Protein AF-A0A7W0XTM5-F1 (afdb_monomer_lite)

Foldseek 3Di:
DDDDDDDPDPDDDDDDDDDDDDDDDDDDDPDPDPPDPDADDPAFPDDDPQKTKDFDDCVLVFGFIKIWHDPDPFKIWIWIAGLVGFIKTKMFGPPAADDQPDKKWKWKDFDPGDTDIWIWGDSDGRMIITGDPPRVVVLVSLLPGQKMWMGIPNDIDMDGSVPVNVSVVVRVVRSVVSVVVVVVVVVVVVVVVVVVPDDPPPDPDQDDLVPDDAFAFVVVSVVVCVVSQKAWDQDDDDPPADPLQVCCCVVVVRSQWDHFPPPQQGWTWGWIAHPVGWIKIWIFTDNPRTTTHDMDTPPCPDPPLLLLAWEDAQFKTAGNVVRQMDGAFAFQALVNVCVSLVQWDWDWDDDPVARIKIWTQHNSAIKMFGDDNVRGGTFKIKGLTQRYAYPVRAGFFDQPCVQANQKFQWDDPPFIWTDGPVGHQKIFTKDDDPPQDWDDDPVVSIIGRDRPITGRIMMGGDDD

pLDDT: mean 85.22, std 18.87, range [26.91, 98.19]

Sequence (464 aa):
MTFLREWASLFGRACEYGFKSRGLIATALCLGTVASSVTPSSAAEFTYRGWEGFQIPIDEGVQGCRMSKSIQEDAHFIVQTDSDGSFLLGVYRKSWQLDPKMEIRGAISFDNDPPVPLNGFVPKAGIILLRSEANGLLRAAFKGSRILKMTFEGTSVQFDLTGSSRAVELLDQCTQLASRIAQQEQESEAAEAMVGASPAPSAVPAPELGELRQDMLYRDARRYLLEAGWQALYVLPDANDSPSDQEIRNEFGFPELASCSGTGMGFCAFGYKDAYGRELRLTTRGGTDFILHAWEVLEKTTSAQEENRIVFSGDQIVIGHNGEKVRLSERLPASELRIRFSGYNVQVTRGEDCLVCAFVGGPYGSFEIDYDESATTVTGISSEDANATDLHGNSFGKPLGQAVGRNAICDFGDRTTCDSPTIQGLAYIVAEEDGCALSYEEAARLTEIPDCARIGGFRLWAVE

Secondary structure (DSSP, 8-state):
--------------------------------------PPPPPPSEEETTEEEEEPPGGGS--EEEEEEEEETTEEEEEEEETT--EEEEEEETT----TT--EEEEEEETTSPPEEEEEE-SSTTEEEEE-TTHHHHHHHHHH-SEEEEEETTEEEEEE-TTHHHHHHHHHHHHHHHHHHHHHHHHHHHHHHHHTTS----------STT--TTSBHHHHHHHHHHTT-EE---PPPTT--HHHHHHHHHH--TTEEEE--SSS--EEEEEE-TT--EEEEEEESTTT-EEEEEEEE-----TTGGGSEEEETTEEEETTTTEEEETT-B--HHHHHHHTTTSEEEEE--SS-SSEEEEEETTEEEEEEE-TTS-BEEEEEE--TTEEETT--BTTSBHHHHH-SEE-EEESSSEEEE-SSSTTEEEEEP--TT-PPEEETTTTEEE--TT-BEEEEEEE---

Radius of gyration: 30.84 Å; chains: 1; bounding box: 67×85×92 Å

Structure (mmCIF, N/CA/C/O backbone):
data_AF-A0A7W0XTM5-F1
#
_entry.id   AF-A0A7W0XTM5-F1
#
loop_
_atom_site.group_PDB
_atom_site.id
_atom_site.type_symbol
_atom_site.label_atom_id
_atom_site.label_alt_id
_atom_site.label_comp_id
_atom_site.label_asym_id
_atom_site.label_entity_id
_atom_site.label_seq_id
_atom_site.pdbx_PDB_ins_code
_atom_site.Cartn_x
_atom_site.Cartn_y
_atom_site.Cartn_z
_atom_site.occupancy
_atom_site.B_iso_or_equiv
_atom_site.auth_seq_id
_atom_site.auth_comp_id
_atom_site.auth_asym_id
_atom_site.auth_atom_id
_atom_site.pdbx_PDB_model_num
ATOM 1 N N . MET A 1 1 ? -2.299 2.186 59.368 1.00 41.59 1 MET A N 1
ATOM 2 C CA . MET A 1 1 ? -1.408 1.865 58.238 1.00 41.59 1 MET A CA 1
ATOM 3 C C . MET A 1 1 ? -1.424 3.070 57.336 1.00 41.59 1 MET A C 1
ATOM 5 O O . MET A 1 1 ? -2.475 3.458 56.847 1.00 41.59 1 MET A O 1
ATOM 9 N N . THR A 1 2 ? -0.291 3.749 57.325 1.00 36.06 2 THR A N 1
ATOM 10 C CA . THR A 1 2 ? -0.170 5.193 57.168 1.00 36.06 2 THR A CA 1
ATOM 11 C C . THR A 1 2 ? 0.823 5.403 56.047 1.00 36.06 2 THR A C 1
ATOM 13 O O . THR A 1 2 ? 2.004 5.280 56.308 1.00 36.06 2 THR A O 1
ATOM 16 N N . PHE A 1 3 ? 0.363 5.612 54.818 1.00 39.34 3 PHE A N 1
ATOM 17 C CA . PHE A 1 3 ? 1.164 6.111 53.696 1.00 39.34 3 PHE A CA 1
ATOM 18 C C . PHE A 1 3 ? 0.188 6.371 52.550 1.00 39.34 3 PHE A C 1
ATOM 20 O O . PHE A 1 3 ? -0.330 5.413 51.992 1.00 39.34 3 PHE A O 1
ATOM 27 N N . LEU A 1 4 ? -0.127 7.648 52.303 1.00 35.56 4 LEU A N 1
ATOM 28 C CA . LEU A 1 4 ? -0.634 8.250 51.053 1.00 35.56 4 LEU A CA 1
ATOM 29 C C . LEU A 1 4 ? -1.339 9.575 51.385 1.00 35.56 4 LEU A C 1
ATOM 31 O O . LEU A 1 4 ? -2.563 9.664 51.406 1.00 35.56 4 LEU A O 1
ATOM 35 N N . ARG A 1 5 ? -0.550 10.606 51.696 1.00 38.88 5 ARG A N 1
ATOM 36 C CA . ARG A 1 5 ? -0.946 12.023 51.651 1.00 38.88 5 ARG A CA 1
ATOM 37 C C . ARG A 1 5 ? 0.320 12.866 51.776 1.00 38.88 5 ARG A C 1
ATOM 39 O O . ARG A 1 5 ? 0.703 13.182 52.887 1.00 38.88 5 ARG A O 1
ATOM 46 N N . GLU A 1 6 ? 0.969 13.155 50.650 1.00 33.41 6 GLU A N 1
ATOM 47 C CA . GLU A 1 6 ? 1.913 14.275 50.470 1.00 33.41 6 GLU A CA 1
ATOM 48 C C . GLU A 1 6 ? 2.519 14.192 49.063 1.00 33.41 6 GLU A C 1
ATOM 50 O O . GLU A 1 6 ? 3.496 13.490 48.883 1.00 33.41 6 GLU A O 1
ATOM 55 N N . TRP A 1 7 ? 1.916 14.850 48.066 1.00 35.22 7 TRP A N 1
ATOM 56 C CA . TRP A 1 7 ? 2.563 15.263 46.799 1.00 35.22 7 TRP A CA 1
ATOM 57 C C . TRP A 1 7 ? 1.720 16.364 46.125 1.00 35.22 7 TRP A C 1
ATOM 59 O O . TRP A 1 7 ? 1.288 16.251 44.984 1.00 35.22 7 TRP A O 1
ATOM 69 N N . ALA A 1 8 ? 1.423 17.436 46.866 1.00 35.84 8 ALA A N 1
ATOM 70 C CA . ALA A 1 8 ? 0.749 18.618 46.321 1.00 35.84 8 ALA A CA 1
ATOM 71 C C . ALA A 1 8 ? 1.161 19.894 47.074 1.00 35.84 8 ALA A C 1
ATOM 73 O O . ALA A 1 8 ? 0.327 20.582 47.652 1.00 35.84 8 ALA A O 1
ATOM 74 N N . SER A 1 9 ? 2.460 20.202 47.101 1.00 35.31 9 SER A N 1
ATOM 75 C CA . SER A 1 9 ? 2.950 21.525 47.511 1.00 35.31 9 SER A CA 1
ATOM 76 C C . SER A 1 9 ? 4.417 21.707 47.130 1.00 35.31 9 SER A C 1
ATOM 78 O O . SER A 1 9 ? 5.293 21.534 47.967 1.00 35.31 9 SER A O 1
ATOM 80 N N . LEU A 1 10 ? 4.700 22.044 45.874 1.00 33.84 10 LEU A N 1
ATOM 81 C CA . LEU A 1 10 ? 5.991 22.611 45.466 1.00 33.84 10 LEU A CA 1
ATOM 82 C C . LEU A 1 10 ? 5.830 23.219 44.070 1.00 33.84 10 LEU A C 1
ATOM 84 O O . LEU A 1 10 ? 6.206 22.604 43.093 1.00 33.84 10 LEU A O 1
ATOM 88 N N . PHE A 1 11 ? 5.189 24.386 43.982 1.00 33.62 11 PHE A N 1
ATOM 89 C CA . PHE A 1 11 ? 5.474 25.428 42.983 1.00 33.62 11 PHE A CA 1
ATOM 90 C C . PHE A 1 11 ? 4.696 26.684 43.384 1.00 33.62 11 PHE A C 1
ATOM 92 O O . PHE A 1 11 ? 3.557 26.916 42.989 1.00 33.62 11 PHE A O 1
ATOM 99 N N . GLY A 1 12 ? 5.310 27.481 44.253 1.00 31.42 12 GLY A N 1
ATOM 100 C CA . GLY A 1 12 ? 4.773 28.761 44.678 1.00 31.42 12 GLY A CA 1
ATOM 101 C C . GLY A 1 12 ? 5.853 29.588 45.358 1.00 31.42 12 GLY A C 1
ATOM 102 O O . GLY A 1 12 ? 6.253 29.257 46.468 1.00 31.42 12 GLY A O 1
ATOM 103 N N . ARG A 1 13 ? 6.222 30.696 44.698 1.00 33.47 13 ARG A N 1
ATOM 104 C CA . ARG A 1 13 ? 7.057 31.831 45.146 1.00 33.47 13 ARG A CA 1
ATOM 105 C C . ARG A 1 13 ? 8.550 31.776 44.800 1.00 33.47 13 ARG A C 1
ATOM 107 O O . ARG A 1 13 ? 9.364 31.286 45.569 1.00 33.47 13 ARG A O 1
ATOM 114 N N . ALA A 1 14 ? 8.895 32.475 43.721 1.00 32.09 14 ALA A N 1
ATOM 115 C CA . ALA A 1 14 ? 10.014 33.414 43.697 1.00 32.09 14 ALA A CA 1
ATOM 116 C C . ALA A 1 14 ? 9.760 34.443 42.582 1.00 32.09 14 ALA A C 1
ATOM 118 O O . ALA A 1 14 ? 9.644 34.045 41.431 1.00 32.09 14 ALA A O 1
ATOM 119 N N . CYS A 1 15 ? 9.583 35.719 42.956 1.00 28.98 15 CYS A N 1
ATOM 120 C CA . CYS A 1 15 ? 9.947 36.947 42.221 1.00 28.98 15 CYS A CA 1
ATOM 121 C C . CYS A 1 15 ? 9.109 38.143 42.715 1.00 28.98 15 CYS A C 1
ATOM 123 O O . CYS A 1 15 ? 8.214 38.630 42.034 1.00 28.98 15 CYS A O 1
ATOM 125 N N . GLU A 1 16 ? 9.445 38.646 43.904 1.00 36.22 16 GLU A N 1
ATOM 126 C CA . GLU A 1 16 ? 9.305 40.067 44.232 1.00 36.22 16 GLU A CA 1
ATOM 127 C C . GLU A 1 16 ? 10.722 40.631 44.341 1.00 36.22 16 GLU A C 1
ATOM 129 O O . GLU A 1 16 ? 11.414 40.344 45.308 1.00 36.22 16 GLU A O 1
ATOM 134 N N . TYR A 1 17 ? 11.168 41.400 43.348 1.00 35.38 17 TYR A N 1
ATOM 135 C CA . TYR A 1 17 ? 12.145 42.474 43.541 1.00 35.38 17 TYR A CA 1
ATOM 136 C C . TYR A 1 17 ? 11.955 43.498 42.423 1.00 35.38 17 TYR A C 1
ATOM 138 O O . TYR A 1 17 ? 12.084 43.195 41.239 1.00 35.38 17 TYR A O 1
ATOM 146 N N . GLY A 1 18 ? 11.580 44.712 42.819 1.00 34.38 18 GLY A N 1
ATOM 147 C CA . GLY A 1 18 ? 11.366 45.830 41.915 1.00 34.38 18 GLY A CA 1
ATOM 148 C C . GLY A 1 18 ? 12.678 46.455 41.449 1.00 34.38 18 GLY A C 1
ATOM 149 O O . GLY A 1 18 ? 13.578 46.706 42.248 1.00 34.38 18 GLY A O 1
ATOM 150 N N . PHE A 1 19 ? 12.734 46.803 40.165 1.00 34.31 19 PHE A N 1
ATOM 151 C CA . PHE A 1 19 ? 13.655 47.811 39.655 1.00 34.31 19 PHE A CA 1
ATOM 152 C C . PHE A 1 19 ? 12.941 48.658 38.596 1.00 34.31 19 PHE A C 1
ATOM 154 O O . PHE A 1 19 ? 12.437 48.152 37.596 1.00 34.31 19 PHE A O 1
ATOM 161 N N . LYS A 1 20 ? 12.846 49.965 38.861 1.00 42.12 20 LYS A N 1
ATOM 162 C CA . LYS A 1 20 ? 12.369 50.984 37.921 1.00 42.12 20 LYS A CA 1
ATOM 163 C C . LYS A 1 20 ? 13.481 51.283 36.912 1.00 42.12 20 LYS A C 1
ATOM 165 O O . LYS A 1 20 ? 14.485 51.868 37.302 1.00 42.12 20 LYS A O 1
ATOM 170 N N . SER A 1 21 ? 13.246 51.047 35.627 1.00 36.00 21 SER A N 1
ATOM 171 C CA . SER A 1 21 ? 13.841 51.842 34.544 1.00 36.00 21 SER A CA 1
ATOM 172 C C . SER A 1 21 ? 13.064 51.642 33.240 1.00 36.00 21 SER A C 1
ATOM 174 O O . SER A 1 21 ? 12.341 50.672 33.048 1.00 36.00 21 SER A O 1
ATOM 176 N N . ARG A 1 22 ? 13.116 52.670 32.399 1.00 46.09 22 ARG A N 1
ATOM 177 C CA . ARG A 1 22 ? 12.215 52.951 31.282 1.00 46.09 22 ARG A CA 1
ATOM 178 C C . ARG A 1 22 ? 12.532 52.108 30.039 1.00 46.09 22 ARG A C 1
ATOM 180 O O . ARG A 1 22 ? 13.689 52.028 29.660 1.00 46.09 22 ARG A O 1
ATOM 187 N N . GLY A 1 23 ? 11.471 51.643 29.375 1.00 43.22 23 GLY A N 1
ATOM 188 C CA . GLY A 1 23 ? 11.295 51.650 27.916 1.00 43.22 23 GLY A CA 1
ATOM 189 C C . GLY A 1 23 ? 12.230 50.802 27.051 1.00 43.22 23 GLY A C 1
ATOM 190 O O . GLY A 1 23 ? 13.297 51.269 26.688 1.00 43.22 23 GLY A O 1
ATOM 191 N N . LEU A 1 24 ? 11.751 49.638 26.606 1.00 36.06 24 LEU A N 1
ATOM 192 C CA . LEU A 1 24 ? 11.603 49.254 25.190 1.00 36.06 24 LEU A CA 1
ATOM 193 C C . LEU A 1 24 ? 11.015 47.838 25.124 1.00 36.06 24 LEU A C 1
ATOM 195 O O . LEU A 1 24 ? 11.446 46.933 25.832 1.00 36.06 24 LEU A O 1
ATOM 199 N N . ILE A 1 25 ? 9.973 47.684 24.311 1.00 43.59 25 ILE A N 1
ATOM 200 C CA . ILE A 1 25 ? 9.233 46.441 24.097 1.00 43.59 25 ILE A CA 1
ATOM 201 C C . ILE A 1 25 ? 10.044 45.582 23.122 1.00 43.59 25 ILE A C 1
ATOM 203 O O . ILE A 1 25 ? 10.230 45.979 21.976 1.00 43.59 25 ILE A O 1
ATOM 207 N N . ALA A 1 26 ? 10.501 44.414 23.566 1.00 33.06 26 ALA A N 1
ATOM 208 C CA . ALA A 1 26 ? 10.989 43.344 22.700 1.00 33.06 26 ALA A CA 1
ATOM 209 C C . ALA A 1 26 ? 10.530 42.005 23.290 1.00 33.06 26 ALA A C 1
ATOM 211 O O . ALA A 1 26 ? 11.180 41.412 24.148 1.00 33.06 26 ALA A O 1
ATOM 212 N N . THR A 1 27 ? 9.341 41.572 22.876 1.00 34.91 27 THR A N 1
ATOM 213 C CA . THR A 1 27 ? 8.769 40.272 23.221 1.00 34.91 27 THR A CA 1
ATOM 214 C C . THR A 1 27 ? 9.259 39.255 22.191 1.00 34.91 27 THR A C 1
ATOM 216 O O . THR A 1 27 ? 8.715 39.177 21.095 1.00 34.91 27 THR A O 1
ATOM 219 N N . ALA A 1 28 ? 10.300 38.494 22.524 1.00 34.62 28 ALA A N 1
ATOM 220 C CA . ALA A 1 28 ? 10.697 37.314 21.761 1.00 34.62 28 ALA A CA 1
ATOM 221 C C . ALA A 1 28 ? 9.915 36.102 22.295 1.00 34.62 28 ALA A C 1
ATOM 223 O O . ALA A 1 28 ? 10.242 35.555 23.348 1.00 34.62 28 ALA A O 1
ATOM 224 N N . LEU A 1 29 ? 8.838 35.725 21.599 1.00 36.22 29 LEU A N 1
ATOM 225 C CA . LEU A 1 29 ? 8.159 34.444 21.798 1.00 36.22 29 LEU A CA 1
ATOM 226 C C . LEU A 1 29 ? 8.971 33.345 21.099 1.00 36.22 29 LEU A C 1
ATOM 228 O O . LEU A 1 29 ? 8.966 33.254 19.875 1.00 36.22 29 LEU A O 1
ATOM 232 N N . CYS A 1 30 ? 9.617 32.479 21.877 1.00 32.91 30 CYS A N 1
ATOM 233 C CA . CYS A 1 30 ? 10.018 31.156 21.407 1.00 32.91 30 CYS A CA 1
ATOM 234 C C . CYS A 1 30 ? 8.777 30.251 21.389 1.00 32.91 30 CYS A C 1
ATOM 236 O O . CYS A 1 30 ? 8.396 29.691 22.416 1.00 32.91 30 CYS A O 1
ATOM 238 N N . LEU A 1 31 ? 8.133 30.124 20.229 1.00 34.78 31 LEU A N 1
ATOM 239 C CA . LEU A 1 31 ? 7.135 29.091 19.950 1.00 34.78 31 LEU A CA 1
ATOM 240 C C . LEU A 1 31 ? 7.837 27.938 19.227 1.00 34.78 31 LEU A C 1
ATOM 242 O O . LEU A 1 31 ? 7.953 27.935 18.008 1.00 34.78 31 LEU A O 1
ATOM 246 N N . GLY A 1 32 ? 8.337 26.970 19.994 1.00 32.81 32 GLY A N 1
ATOM 247 C CA . GLY A 1 32 ? 8.734 25.674 19.451 1.00 32.81 32 GLY A CA 1
ATOM 248 C C . GLY A 1 32 ? 7.481 24.851 19.167 1.00 32.81 32 GLY A C 1
ATOM 249 O O . GLY A 1 32 ? 6.897 24.280 20.086 1.00 32.81 32 GLY A O 1
ATOM 250 N N . THR A 1 33 ? 7.033 24.817 17.914 1.00 32.03 33 THR A N 1
ATOM 251 C CA . THR A 1 33 ? 5.968 23.912 17.473 1.00 32.03 33 THR A CA 1
ATOM 252 C C . THR A 1 33 ? 6.560 22.531 17.239 1.00 32.03 33 THR A C 1
ATOM 254 O O . THR A 1 33 ? 7.171 22.273 16.206 1.00 32.03 33 THR A O 1
ATOM 257 N N . VAL A 1 34 ? 6.383 21.635 18.209 1.00 30.73 34 VAL A N 1
ATOM 258 C CA . VAL A 1 34 ? 6.645 20.205 18.023 1.00 30.73 34 VAL A CA 1
ATOM 259 C C . VAL A 1 34 ? 5.511 19.662 17.152 1.00 30.73 34 VAL A C 1
ATOM 261 O O . VAL A 1 34 ? 4.404 19.425 17.638 1.00 30.73 34 VAL A O 1
ATOM 264 N N . ALA A 1 35 ? 5.749 19.544 15.847 1.00 29.88 35 ALA A N 1
ATOM 265 C CA . ALA A 1 35 ? 4.824 18.880 14.940 1.00 29.88 35 ALA A CA 1
ATOM 266 C C . ALA A 1 35 ? 4.795 17.392 15.307 1.00 29.88 35 ALA A C 1
ATOM 268 O O . ALA A 1 35 ? 5.744 16.655 15.060 1.00 29.88 35 ALA A O 1
ATOM 269 N N . SER A 1 36 ? 3.723 16.964 15.972 1.00 26.91 36 SER A N 1
ATOM 270 C CA . SER A 1 36 ? 3.460 15.543 16.185 1.00 26.91 36 SER A CA 1
ATOM 271 C C . SER A 1 36 ? 3.050 14.956 14.839 1.00 26.91 36 SER A C 1
ATOM 273 O O . SER A 1 36 ? 1.990 15.305 14.319 1.00 26.91 36 SER A O 1
ATOM 275 N N . SER A 1 37 ? 3.898 14.115 14.254 1.00 27.89 37 SER A N 1
ATOM 276 C CA . SER A 1 37 ? 3.560 13.319 13.079 1.00 27.89 37 SER A CA 1
ATOM 277 C C . SER A 1 37 ? 2.388 12.403 13.434 1.00 27.89 37 SER A C 1
ATOM 279 O O . SER A 1 37 ? 2.490 11.512 14.275 1.00 27.89 37 SER A O 1
ATOM 281 N N . VAL A 1 38 ? 1.230 12.674 12.835 1.00 28.16 38 VAL A N 1
ATOM 282 C CA . VAL A 1 38 ? 0.061 11.802 12.937 1.00 28.16 38 VAL A CA 1
ATOM 283 C C . VAL A 1 38 ? 0.305 10.648 11.975 1.00 28.16 38 VAL A C 1
ATOM 285 O O . VAL A 1 38 ? 0.327 10.849 10.764 1.00 28.16 38 VAL A O 1
ATOM 288 N N . THR A 1 39 ? 0.536 9.450 12.508 1.00 32.75 39 THR A N 1
ATOM 289 C CA . THR A 1 39 ? 0.580 8.236 11.695 1.00 32.75 39 THR A CA 1
ATOM 290 C C . THR A 1 39 ? -0.798 7.993 11.067 1.00 32.75 39 THR A C 1
ATOM 292 O O . THR A 1 39 ? -1.818 8.192 11.739 1.00 32.75 39 THR A O 1
ATOM 295 N N . PRO A 1 40 ? -0.865 7.602 9.782 1.00 36.25 40 PRO A N 1
ATOM 296 C CA . PRO A 1 40 ? -2.128 7.321 9.120 1.00 36.25 40 PRO A CA 1
ATOM 297 C C . PRO A 1 40 ? -2.829 6.170 9.843 1.00 36.25 40 PRO A C 1
ATOM 299 O O . PRO A 1 40 ? -2.269 5.092 10.033 1.00 36.25 40 PRO A O 1
ATOM 302 N N . SER A 1 41 ? -4.060 6.426 10.285 1.00 48.66 41 SER A N 1
ATOM 303 C CA . SER A 1 41 ? -4.941 5.386 10.807 1.00 48.66 41 SER A CA 1
ATOM 304 C C . SER A 1 41 ? -5.175 4.373 9.687 1.00 48.66 41 SER A C 1
ATOM 306 O O . SER A 1 41 ? -5.699 4.751 8.641 1.00 48.66 41 SER A O 1
ATOM 308 N N . SER A 1 42 ? -4.790 3.109 9.886 1.00 70.31 42 SER A N 1
ATOM 309 C CA . SER A 1 42 ? -5.121 2.015 8.965 1.00 70.31 42 SER A CA 1
ATOM 310 C C . SER A 1 42 ? -6.623 2.039 8.676 1.00 70.31 42 SER A C 1
ATOM 312 O O . SER A 1 42 ? -7.420 2.138 9.617 1.00 70.31 42 SER A O 1
ATOM 314 N N . ALA A 1 43 ? -7.012 1.969 7.402 1.00 81.69 43 ALA A N 1
ATOM 315 C CA . ALA A 1 43 ? -8.417 1.860 7.031 1.00 81.69 43 ALA A CA 1
ATOM 316 C C . ALA A 1 43 ? -9.041 0.626 7.709 1.00 81.69 43 ALA A C 1
ATOM 318 O O . ALA A 1 43 ? -8.367 -0.383 7.922 1.00 81.69 43 ALA A O 1
ATOM 319 N N . ALA A 1 44 ? -10.315 0.719 8.092 1.00 87.44 44 ALA A N 1
ATOM 320 C CA . ALA A 1 44 ? -11.016 -0.416 8.677 1.00 87.44 44 ALA A CA 1
ATOM 321 C C . ALA A 1 44 ? -11.206 -1.516 7.619 1.00 87.44 44 ALA A C 1
ATOM 323 O O . ALA A 1 44 ? -11.740 -1.248 6.545 1.00 87.44 44 ALA A O 1
ATOM 324 N N . GLU A 1 45 ? -10.826 -2.749 7.954 1.00 88.75 45 GLU A N 1
ATOM 325 C CA . GLU A 1 45 ? -11.032 -3.955 7.136 1.00 88.75 45 GLU A CA 1
ATOM 326 C C . GLU A 1 45 ? -12.528 -4.209 6.911 1.00 88.75 45 GLU A C 1
ATOM 328 O O . GLU A 1 45 ? -12.968 -4.629 5.845 1.00 88.75 45 GLU A O 1
ATOM 333 N N . PHE A 1 46 ? -13.345 -3.921 7.927 1.00 93.56 46 PHE A N 1
ATOM 334 C CA . PHE A 1 46 ? -14.793 -3.952 7.795 1.00 93.56 46 PHE A CA 1
ATOM 335 C C . PHE A 1 46 ? -15.467 -2.928 8.700 1.00 93.56 46 PHE A C 1
ATOM 337 O O . PHE A 1 46 ? -14.970 -2.583 9.773 1.00 93.56 46 PHE A O 1
ATOM 344 N N . THR A 1 47 ? -16.668 -2.507 8.299 1.00 94.50 47 THR A N 1
ATOM 345 C CA . THR A 1 47 ? -17.575 -1.730 9.147 1.00 94.50 47 THR A CA 1
ATOM 346 C C . THR A 1 47 ? -18.966 -2.362 9.152 1.00 94.50 47 THR A C 1
ATOM 348 O O . THR A 1 47 ? -19.500 -2.758 8.116 1.00 94.50 47 THR A O 1
ATOM 351 N N . TYR A 1 48 ? -19.575 -2.504 10.331 1.00 95.50 48 TYR A N 1
ATOM 352 C CA . TYR A 1 48 ? -20.920 -3.064 10.456 1.00 95.50 48 TYR A CA 1
ATOM 353 C C . TYR A 1 48 ? -21.641 -2.546 11.700 1.00 95.50 48 TYR A C 1
ATOM 355 O O . TYR A 1 48 ? -21.306 -2.901 12.825 1.00 95.50 48 TYR A O 1
ATOM 363 N N . ARG A 1 49 ? -22.687 -1.729 11.517 1.00 94.62 49 ARG A N 1
ATOM 364 C CA . ARG A 1 49 ? -23.521 -1.195 12.619 1.00 94.62 49 ARG A CA 1
ATOM 365 C C . ARG A 1 49 ? -22.705 -0.548 13.757 1.00 94.62 49 ARG A C 1
ATOM 367 O O . ARG A 1 49 ? -22.981 -0.771 14.936 1.00 94.62 49 ARG A O 1
ATOM 374 N N . GLY A 1 50 ? -21.699 0.245 13.387 1.00 95.00 50 GLY A N 1
ATOM 375 C CA . GLY A 1 50 ? -20.798 0.931 14.319 1.00 95.00 50 GLY A CA 1
ATOM 376 C C . GLY A 1 50 ? -19.6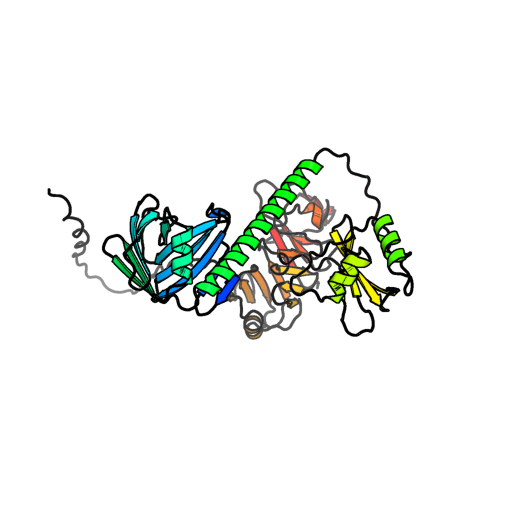75 0.060 14.889 1.00 95.00 50 GLY A C 1
ATOM 377 O O . GLY A 1 50 ? -18.893 0.556 15.691 1.00 95.00 50 GLY A O 1
ATOM 378 N N . TRP A 1 51 ? -19.597 -1.217 14.503 1.00 97.75 51 TRP A N 1
ATOM 379 C CA . TRP A 1 51 ? -18.397 -2.027 14.690 1.00 97.75 51 TRP A CA 1
ATOM 380 C C . TRP A 1 51 ? -17.410 -1.742 13.568 1.00 97.75 51 TRP A C 1
ATOM 382 O O . TRP A 1 51 ? -17.805 -1.738 12.404 1.00 97.75 51 TRP A O 1
ATOM 392 N N . GLU A 1 52 ? -16.148 -1.558 13.920 1.00 97.12 52 GLU A N 1
ATOM 393 C CA . GLU A 1 52 ? -15.040 -1.342 12.990 1.00 97.12 52 GLU A CA 1
ATOM 394 C C . GLU A 1 52 ? -13.972 -2.396 13.259 1.00 97.12 52 GLU A C 1
ATOM 396 O O . GLU A 1 52 ? -13.555 -2.555 14.407 1.00 97.12 52 GLU A O 1
ATOM 401 N N . GLY A 1 53 ? -13.581 -3.148 12.232 1.00 96.31 53 GLY A N 1
ATOM 402 C CA . GLY A 1 53 ? -12.590 -4.218 12.307 1.00 96.31 53 GLY A CA 1
ATOM 403 C C . GLY A 1 53 ? -11.256 -3.834 11.681 1.00 96.31 53 GLY A C 1
ATOM 404 O O . GLY A 1 53 ? -11.228 -3.136 10.674 1.00 96.31 53 GLY A O 1
ATOM 405 N N . PHE A 1 54 ? -10.162 -4.317 12.262 1.00 94.38 54 PHE A N 1
ATOM 406 C CA . PHE A 1 54 ? -8.786 -4.048 11.853 1.00 94.38 54 PHE A CA 1
ATOM 407 C C . PHE A 1 54 ? -7.937 -5.310 12.032 1.00 94.38 54 PHE A C 1
ATOM 409 O O . PHE A 1 54 ? -8.142 -6.069 12.987 1.00 94.38 54 PHE A O 1
ATOM 416 N N . GLN A 1 55 ? -6.954 -5.506 11.158 1.00 93.00 55 GLN A N 1
ATOM 417 C CA . GLN A 1 55 ? -5.896 -6.488 11.387 1.00 93.00 55 GLN A CA 1
ATOM 418 C C . GLN A 1 55 ? -4.950 -5.978 12.482 1.00 93.00 55 GLN A C 1
ATOM 420 O O . GLN A 1 55 ? -4.672 -4.780 12.570 1.00 93.00 55 GLN A O 1
ATOM 425 N N . ILE A 1 56 ? -4.491 -6.877 13.351 1.00 90.88 56 ILE A N 1
ATOM 426 C CA . ILE A 1 56 ? -3.483 -6.553 14.362 1.00 90.88 56 ILE A CA 1
ATOM 427 C C . ILE A 1 56 ? -2.116 -6.659 13.685 1.00 90.88 56 ILE A C 1
ATOM 429 O O . ILE A 1 56 ? -1.829 -7.711 13.109 1.00 90.88 56 ILE A O 1
ATOM 433 N N . PRO A 1 57 ? -1.280 -5.608 13.724 1.00 83.00 57 PRO A N 1
ATOM 434 C CA . PRO A 1 57 ? 0.021 -5.685 13.088 1.00 83.00 57 PRO A CA 1
ATOM 435 C C . PRO A 1 57 ? 0.921 -6.700 13.810 1.00 83.00 57 PRO A C 1
ATOM 437 O O . PRO A 1 57 ? 0.835 -6.887 15.025 1.00 83.00 57 PRO A O 1
ATOM 440 N N . ILE A 1 58 ? 1.776 -7.379 13.039 1.00 75.19 58 ILE A N 1
ATOM 441 C CA . ILE A 1 58 ? 2.606 -8.508 13.501 1.00 75.19 58 ILE A CA 1
ATOM 442 C C . ILE A 1 58 ? 3.560 -8.092 14.638 1.00 75.19 58 ILE A C 1
ATOM 444 O O . ILE A 1 58 ? 3.905 -8.909 15.494 1.00 75.19 58 ILE A O 1
ATOM 448 N N . ASP A 1 59 ? 3.948 -6.816 14.695 1.00 76.19 59 ASP A N 1
ATOM 449 C CA . ASP A 1 59 ? 4.828 -6.259 15.727 1.00 76.19 59 ASP A CA 1
ATOM 450 C C . ASP A 1 59 ? 4.200 -6.229 17.135 1.00 76.19 59 ASP A C 1
ATOM 452 O O . ASP A 1 59 ? 4.932 -6.194 18.125 1.00 76.19 59 ASP A O 1
ATOM 456 N N . GLU A 1 60 ? 2.868 -6.336 17.259 1.00 76.38 60 GLU A N 1
ATOM 457 C CA . GLU A 1 60 ? 2.182 -6.498 18.551 1.00 76.38 60 GLU A CA 1
ATOM 458 C C . GLU A 1 60 ? 2.330 -7.928 19.122 1.00 76.38 60 GLU A C 1
ATOM 460 O O . GLU A 1 60 ? 1.803 -8.220 20.198 1.00 76.38 60 GLU A O 1
ATOM 465 N N . GLY A 1 61 ? 3.053 -8.824 18.435 1.00 77.62 61 GLY A N 1
ATOM 466 C CA . GLY A 1 61 ? 3.356 -10.185 18.896 1.00 77.62 61 GLY A CA 1
ATOM 467 C C . GLY A 1 61 ? 2.152 -11.129 18.898 1.00 77.62 61 GLY A C 1
ATOM 468 O O . GLY A 1 61 ? 2.225 -12.213 19.476 1.00 77.62 61 GLY A O 1
ATOM 469 N N . VAL A 1 62 ? 1.045 -10.714 18.278 1.00 81.81 62 VAL A N 1
ATOM 470 C CA . VAL A 1 62 ? -0.215 -11.454 18.201 1.00 81.81 62 VAL A CA 1
ATOM 471 C C . VAL A 1 62 ? -0.747 -11.357 16.775 1.00 81.81 62 VAL A C 1
ATOM 473 O O . VAL A 1 62 ? -0.990 -10.256 16.285 1.00 81.81 62 VAL A O 1
ATOM 476 N N . GLN A 1 63 ? -0.950 -12.498 16.112 1.00 87.62 63 GLN A N 1
ATOM 477 C CA . GLN A 1 63 ? -1.521 -12.542 14.765 1.00 87.62 63 GLN A CA 1
ATOM 478 C C . GLN A 1 63 ? -3.033 -12.687 14.850 1.00 87.62 63 GLN A C 1
ATOM 480 O O . GLN A 1 63 ? -3.559 -13.746 15.172 1.00 87.62 63 GLN A O 1
ATOM 485 N N . GLY A 1 64 ? -3.770 -11.633 14.534 1.00 93.12 64 GLY A N 1
ATOM 486 C CA . GLY A 1 64 ? -5.216 -11.718 14.624 1.00 93.12 64 GLY A CA 1
ATOM 487 C C . GLY A 1 64 ? -5.924 -10.481 14.138 1.00 93.12 64 GLY A C 1
ATOM 488 O O . GLY A 1 64 ? -5.351 -9.625 13.466 1.00 93.12 64 GLY A O 1
ATOM 489 N N . CYS A 1 65 ? -7.189 -10.382 14.516 1.00 96.31 65 CYS A N 1
ATOM 490 C CA . CYS A 1 65 ? -7.993 -9.216 14.223 1.00 96.31 65 CYS A CA 1
ATOM 491 C C . CYS A 1 65 ? -8.612 -8.644 15.486 1.00 96.31 65 CYS A C 1
ATOM 493 O O . CYS A 1 65 ? -8.887 -9.326 16.478 1.00 96.31 65 CYS A O 1
ATOM 495 N N . ARG A 1 66 ? -8.846 -7.340 15.431 1.00 96.56 66 ARG A N 1
ATOM 496 C CA . ARG A 1 66 ? -9.481 -6.565 16.481 1.00 96.56 66 ARG A CA 1
ATOM 497 C C . ARG A 1 66 ? -10.673 -5.851 15.883 1.00 96.56 66 ARG A C 1
ATOM 499 O O . ARG A 1 66 ? -10.543 -5.197 14.860 1.00 96.56 66 ARG A O 1
ATOM 506 N N . MET A 1 67 ? -11.815 -5.910 16.549 1.00 97.69 67 MET A N 1
ATOM 507 C CA . MET A 1 67 ? -12.911 -4.993 16.273 1.00 97.69 67 MET A CA 1
ATOM 508 C C . MET A 1 67 ? -13.173 -4.089 17.462 1.00 97.69 67 MET A C 1
ATOM 510 O O . MET A 1 67 ? -12.947 -4.463 18.615 1.00 97.69 67 MET A O 1
ATOM 514 N N . SER A 1 68 ? -13.668 -2.894 17.179 1.00 97.31 68 SER A N 1
ATOM 515 C CA . SER A 1 68 ? -14.028 -1.931 18.201 1.00 97.31 68 SER A CA 1
ATOM 516 C C . SER A 1 68 ? -15.370 -1.273 17.926 1.00 97.31 68 SER A C 1
ATOM 518 O O . SER A 1 68 ? -15.866 -1.279 16.800 1.00 97.31 68 SER A O 1
ATOM 520 N N . LYS A 1 69 ? -15.966 -0.719 18.979 1.00 96.56 69 LYS A N 1
ATOM 521 C CA . LYS A 1 69 ? -17.166 0.114 18.906 1.00 96.56 69 LYS A CA 1
ATOM 522 C C . LYS A 1 69 ? -17.021 1.265 19.892 1.00 96.56 69 LYS A C 1
ATOM 524 O O . LYS A 1 69 ? -16.682 1.038 21.056 1.00 96.56 69 LYS A O 1
ATOM 529 N N . SER A 1 70 ? -17.250 2.494 19.431 1.00 94.69 70 SER A N 1
ATOM 530 C CA . SER A 1 70 ? -17.183 3.675 20.298 1.00 94.69 70 SER A CA 1
ATOM 531 C C . SER A 1 70 ? -18.268 3.609 21.379 1.00 94.69 70 SER A C 1
ATOM 533 O O . SER A 1 70 ? -19.414 3.238 21.113 1.00 94.69 70 SER A O 1
ATOM 535 N N . ILE A 1 71 ? -17.882 3.939 22.610 1.00 90.81 71 ILE A N 1
ATOM 536 C CA . ILE A 1 71 ? -18.764 3.998 23.783 1.00 90.81 71 ILE A CA 1
ATOM 537 C C . ILE A 1 71 ? -19.023 5.463 24.138 1.00 90.81 71 ILE A C 1
ATOM 539 O O . ILE A 1 71 ? -20.149 5.856 24.437 1.00 90.81 71 ILE A O 1
ATOM 543 N N . GLN A 1 72 ? -17.944 6.247 24.145 1.00 89.50 72 GLN A N 1
ATOM 544 C CA . GLN A 1 72 ? -17.868 7.677 24.435 1.00 89.50 72 GLN A CA 1
ATOM 545 C C . GLN A 1 72 ? -16.743 8.276 23.578 1.00 89.50 72 GLN A C 1
ATOM 547 O O . GLN A 1 72 ? -15.975 7.538 22.964 1.00 89.50 72 GLN A O 1
ATOM 552 N N . GLU A 1 73 ? -16.621 9.603 23.568 1.00 87.56 73 GLU A N 1
ATOM 553 C CA . GLU A 1 73 ? -15.664 10.341 22.729 1.00 87.56 73 GLU A CA 1
ATOM 554 C C . GLU A 1 73 ? -14.206 9.865 22.876 1.00 87.56 73 GLU A C 1
ATOM 556 O O . GLU A 1 73 ? -13.453 9.894 21.909 1.00 87.56 73 GLU A O 1
ATOM 561 N N . ASP A 1 74 ? -13.812 9.370 24.057 1.00 90.81 74 ASP A N 1
ATOM 562 C CA . ASP A 1 74 ? -12.445 8.916 24.337 1.00 90.81 74 ASP A CA 1
ATOM 563 C C . ASP A 1 74 ? -12.320 7.429 24.703 1.00 90.81 74 ASP A C 1
ATOM 565 O O . ASP A 1 74 ? -11.236 7.000 25.112 1.00 90.81 74 ASP A O 1
ATOM 569 N N . ALA A 1 75 ? -13.400 6.648 24.572 1.00 92.69 75 ALA A N 1
ATOM 570 C CA . ALA A 1 75 ? -13.458 5.262 25.028 1.00 92.69 75 ALA A CA 1
ATOM 571 C C . ALA A 1 75 ? -14.080 4.320 23.989 1.00 92.69 75 ALA A C 1
ATOM 573 O O . ALA A 1 75 ? -15.196 4.537 23.510 1.00 92.69 75 ALA A O 1
ATOM 574 N N . HIS A 1 76 ? -13.384 3.217 23.713 1.00 95.75 76 HIS A N 1
ATOM 575 C CA . HIS A 1 76 ? -13.814 2.179 22.779 1.00 95.75 76 HIS A CA 1
ATOM 576 C C . HIS A 1 76 ? -13.913 0.832 23.481 1.00 95.75 76 HIS A C 1
ATOM 578 O O . HIS A 1 76 ? -13.050 0.459 24.275 1.00 95.75 76 HIS A O 1
ATOM 584 N N . PHE A 1 77 ? -14.961 0.083 23.163 1.00 96.88 77 PHE A N 1
ATOM 585 C CA . PHE A 1 77 ? -15.046 -1.322 23.519 1.00 96.88 77 PHE A CA 1
ATOM 586 C C . PHE A 1 77 ? -14.295 -2.124 22.466 1.00 96.88 77 PHE A C 1
ATOM 588 O O . PHE A 1 77 ? -14.438 -1.836 21.280 1.00 96.88 77 PHE A O 1
ATOM 595 N N . ILE A 1 78 ? -13.504 -3.104 22.890 1.00 97.06 78 ILE A N 1
ATOM 596 C CA . ILE A 1 78 ? -12.648 -3.896 22.010 1.00 97.06 78 ILE A CA 1
ATOM 597 C C . ILE A 1 78 ? -13.000 -5.374 22.135 1.00 97.06 78 ILE A C 1
ATOM 599 O O . ILE A 1 78 ? -13.173 -5.896 23.236 1.00 97.06 78 ILE A O 1
ATOM 603 N N . VAL A 1 79 ? -13.039 -6.051 20.992 1.00 97.62 79 VAL A N 1
ATOM 604 C CA . VAL A 1 79 ? -13.024 -7.509 20.890 1.00 97.62 79 VAL A CA 1
ATOM 605 C C . VAL A 1 79 ? -11.842 -7.906 20.028 1.00 97.62 79 VAL A C 1
ATOM 607 O O . VAL A 1 79 ? -11.635 -7.325 18.966 1.00 97.62 79 VAL A O 1
ATOM 610 N N . GLN A 1 80 ? -11.070 -8.882 20.479 1.00 96.69 80 GLN A N 1
ATOM 611 C CA . GLN A 1 80 ? -9.903 -9.370 19.760 1.00 96.69 80 GLN A CA 1
ATOM 612 C C . GLN A 1 80 ? -9.968 -10.888 19.633 1.00 96.69 80 GLN A C 1
ATOM 614 O O . GLN A 1 80 ? -10.290 -11.583 20.600 1.00 96.69 80 GLN A O 1
ATOM 619 N N . THR A 1 81 ? -9.655 -11.373 18.436 1.00 95.69 81 THR A N 1
ATOM 620 C CA . THR A 1 81 ? -9.428 -12.786 18.152 1.00 95.69 81 THR A CA 1
ATOM 621 C C . THR A 1 81 ? -8.028 -12.978 17.614 1.00 95.69 81 THR A C 1
ATOM 623 O O . THR A 1 81 ? -7.591 -12.238 16.736 1.00 95.69 81 THR A O 1
ATOM 626 N N . ASP A 1 82 ? -7.334 -13.963 18.159 1.00 92.62 82 ASP A N 1
ATOM 627 C CA . ASP A 1 82 ? -6.033 -14.412 17.673 1.00 92.62 82 ASP A CA 1
ATOM 628 C C . ASP A 1 82 ? -6.229 -15.636 16.761 1.00 92.62 82 ASP A C 1
ATOM 630 O O . ASP A 1 82 ? -7.277 -16.293 16.769 1.00 92.62 82 ASP A O 1
ATOM 634 N N . SER A 1 83 ? -5.207 -15.932 15.973 1.00 89.56 83 SER A N 1
ATOM 635 C CA . SER A 1 83 ? -5.037 -17.125 15.147 1.00 89.56 83 SER A CA 1
ATOM 636 C C . SER A 1 83 ? -5.255 -18.439 15.914 1.00 89.56 83 SER A C 1
ATOM 638 O O . SER A 1 83 ? -5.748 -19.410 15.339 1.00 89.56 83 SER A O 1
ATOM 640 N N . ASP A 1 84 ? -4.980 -18.465 17.224 1.00 90.38 84 ASP A N 1
ATOM 641 C CA . ASP A 1 84 ? -5.231 -19.615 18.107 1.00 90.38 84 ASP A CA 1
ATOM 642 C C . ASP A 1 84 ? -6.714 -19.795 18.502 1.00 90.38 84 ASP A C 1
ATOM 644 O O . ASP A 1 84 ? -7.082 -20.755 19.185 1.00 90.38 84 ASP A O 1
ATOM 648 N N . GLY A 1 85 ? -7.586 -18.878 18.072 1.00 90.81 85 GLY A N 1
ATOM 649 C CA . GLY A 1 85 ? -9.014 -18.873 18.378 1.00 90.81 85 GLY A CA 1
ATOM 650 C C . GLY A 1 85 ? -9.367 -18.273 19.741 1.00 90.81 85 GLY A C 1
ATOM 651 O O . GLY A 1 85 ? -10.537 -18.330 20.144 1.00 90.81 85 GLY A O 1
ATOM 652 N N . SER A 1 86 ? -8.402 -17.692 20.458 1.00 93.44 86 SER A N 1
ATOM 653 C CA . SER A 1 86 ? -8.660 -16.960 21.694 1.00 93.44 86 SER A CA 1
ATOM 654 C C . SER A 1 86 ? -9.619 -15.794 21.451 1.00 93.44 86 SER A C 1
ATOM 656 O O . SER A 1 86 ? -9.662 -15.195 20.379 1.00 93.44 86 SER A O 1
ATOM 658 N N . PHE A 1 87 ? -10.456 -15.508 22.451 1.00 95.75 87 PHE A N 1
ATOM 659 C CA . PHE A 1 87 ? -11.495 -14.486 22.365 1.00 95.75 87 PHE A CA 1
ATOM 660 C C . PHE A 1 87 ? -11.374 -13.544 23.559 1.00 95.75 87 PHE A C 1
ATOM 662 O O . PHE A 1 87 ? -11.727 -13.893 24.687 1.00 95.75 87 PHE A O 1
ATOM 669 N N . LEU A 1 88 ? -10.835 -12.357 23.308 1.00 95.81 88 LEU A N 1
ATOM 670 C CA . LEU A 1 88 ? -10.507 -11.363 24.322 1.00 95.81 88 LEU A CA 1
ATOM 671 C C . LEU A 1 88 ? -11.491 -10.198 24.248 1.00 95.81 88 LEU A C 1
ATOM 673 O O . LEU A 1 88 ? -11.844 -9.735 23.163 1.00 95.81 88 LEU A O 1
ATOM 677 N N . LEU A 1 89 ? -11.910 -9.703 25.410 1.00 96.88 89 LEU A N 1
ATOM 678 C CA . LEU A 1 89 ? -12.818 -8.562 25.532 1.00 96.88 89 LEU A CA 1
ATOM 679 C C . LEU A 1 89 ? -12.136 -7.455 26.316 1.00 96.88 89 LEU A C 1
ATOM 681 O O . LEU A 1 89 ? -11.481 -7.729 27.315 1.00 96.88 89 LEU A O 1
ATOM 685 N N . GLY A 1 90 ? -12.305 -6.206 25.911 1.00 95.75 90 GLY A N 1
ATOM 686 C CA . GLY A 1 90 ? -11.543 -5.130 26.515 1.00 95.75 90 GLY A CA 1
ATOM 687 C C . GLY A 1 90 ? -12.130 -3.748 26.347 1.00 95.75 90 GLY A C 1
ATOM 688 O O . GLY A 1 90 ? -13.170 -3.542 25.721 1.00 95.75 90 GLY A O 1
ATOM 689 N N . VAL A 1 91 ? -11.421 -2.789 26.926 1.00 95.56 91 VAL A N 1
ATOM 690 C CA . VAL A 1 91 ? -11.721 -1.366 26.805 1.00 95.56 91 VAL A CA 1
ATOM 691 C C . VAL A 1 91 ? -10.430 -0.639 26.478 1.00 95.56 91 VAL A C 1
ATOM 693 O O . VAL A 1 91 ? -9.395 -0.880 27.101 1.00 95.56 91 VAL A O 1
ATOM 696 N N . TYR A 1 92 ? -10.511 0.260 25.506 1.00 94.81 92 TYR A N 1
ATOM 697 C CA . TYR A 1 92 ? -9.477 1.236 25.222 1.00 94.81 92 TYR A CA 1
ATOM 698 C C . TYR A 1 92 ? -9.922 2.618 25.662 1.00 94.81 92 TYR A C 1
ATOM 700 O O . TYR A 1 92 ? -11.050 3.027 25.383 1.00 94.81 92 TYR A O 1
ATOM 708 N N . ARG A 1 93 ? -9.009 3.349 26.298 1.00 94.88 93 ARG A N 1
ATOM 709 C CA . ARG A 1 93 ? -9.172 4.766 26.587 1.00 94.88 93 ARG A CA 1
ATOM 710 C C . ARG A 1 93 ? -7.858 5.501 26.381 1.00 94.88 93 ARG A C 1
ATOM 712 O O . ARG A 1 93 ? -6.855 5.173 27.012 1.00 94.88 93 ARG A O 1
ATOM 719 N N . LYS A 1 94 ? -7.870 6.545 25.551 1.00 91.00 94 LYS A N 1
ATOM 720 C CA . LYS A 1 94 ? -6.657 7.320 25.228 1.00 91.00 94 LYS A CA 1
ATOM 721 C C . LYS A 1 94 ? -6.036 7.998 26.455 1.00 91.00 94 LYS A C 1
ATOM 723 O O . LYS A 1 94 ? -4.825 8.161 26.528 1.00 91.00 94 LYS A O 1
ATOM 728 N N . SER A 1 95 ? -6.866 8.401 27.415 1.00 91.31 95 SER A N 1
ATOM 729 C CA . SER A 1 95 ? -6.451 9.117 28.626 1.00 91.31 95 SER A CA 1
ATOM 730 C C . SER A 1 95 ? -5.839 8.219 29.710 1.00 91.31 95 SER A C 1
ATOM 732 O O . SER A 1 95 ? -5.327 8.729 30.707 1.00 91.31 95 SER A O 1
ATOM 734 N N . TRP A 1 96 ? -5.879 6.894 29.550 1.00 92.94 96 TRP A N 1
ATOM 735 C CA . TRP A 1 96 ? -5.376 5.964 30.554 1.00 92.94 96 TRP A CA 1
ATOM 736 C C . TRP A 1 96 ? -3.861 5.756 30.465 1.00 92.94 96 TRP A C 1
ATOM 738 O O . TRP A 1 96 ? -3.320 5.378 29.429 1.00 92.94 96 TRP A O 1
ATOM 748 N N . GLN A 1 97 ? -3.193 5.924 31.606 1.00 92.75 97 GLN A N 1
ATOM 749 C CA . GLN A 1 97 ? -1.780 5.603 31.806 1.00 92.75 97 GLN A CA 1
ATOM 750 C C . GLN A 1 97 ? -1.684 4.310 32.622 1.00 92.75 97 GLN A C 1
ATOM 752 O O . GLN A 1 97 ? -1.635 4.341 33.849 1.00 92.75 97 GLN A O 1
ATOM 757 N N . LEU A 1 98 ? -1.750 3.172 31.933 1.00 91.12 98 LEU A N 1
ATOM 758 C CA . LEU A 1 98 ? -1.717 1.843 32.549 1.00 91.12 98 LEU A CA 1
ATOM 759 C C . LEU A 1 98 ? -0.296 1.276 32.515 1.00 91.12 98 LEU A C 1
ATOM 761 O O . LEU A 1 98 ? 0.403 1.437 31.515 1.00 91.12 98 LEU A O 1
ATOM 765 N N . ASP A 1 99 ? 0.107 0.588 33.583 1.00 92.69 99 ASP A N 1
ATOM 766 C CA . ASP A 1 99 ? 1.362 -0.169 33.625 1.00 92.69 99 ASP A CA 1
ATOM 767 C C . ASP A 1 99 ? 1.177 -1.504 32.871 1.00 92.69 99 ASP A C 1
ATOM 769 O O . ASP A 1 99 ? 0.287 -2.274 33.242 1.00 92.69 99 ASP A O 1
ATOM 773 N N . PRO A 1 100 ? 1.996 -1.821 31.847 1.00 90.19 100 PRO A N 1
ATOM 774 C CA . PRO A 1 100 ? 1.929 -3.097 31.127 1.00 90.19 100 PRO A CA 1
ATOM 775 C C . PRO A 1 100 ? 2.073 -4.348 32.010 1.00 90.19 100 PRO A C 1
ATOM 777 O O . PRO A 1 100 ? 1.663 -5.435 31.615 1.00 90.19 100 PRO A O 1
ATOM 780 N N . LYS A 1 101 ? 2.654 -4.222 33.211 1.00 89.25 101 LYS A N 1
ATOM 781 C CA . LYS A 1 101 ? 2.805 -5.326 34.177 1.00 89.25 101 LYS A CA 1
ATOM 782 C C . LYS A 1 101 ? 1.619 -5.471 35.127 1.00 89.25 101 LYS A C 1
ATOM 784 O O . LYS A 1 101 ? 1.636 -6.343 35.996 1.00 89.25 101 LYS A O 1
ATOM 789 N N . MET A 1 102 ? 0.615 -4.609 35.008 1.00 92.25 102 MET A N 1
ATOM 790 C CA . MET A 1 102 ? -0.556 -4.640 35.868 1.00 92.25 102 MET A CA 1
ATOM 791 C C . MET A 1 102 ? -1.459 -5.820 35.499 1.00 92.25 102 MET A C 1
ATOM 793 O O . MET A 1 102 ? -1.999 -5.893 34.395 1.00 92.25 102 MET A O 1
ATOM 797 N N . GLU A 1 103 ? -1.664 -6.721 36.456 1.00 93.06 103 GLU A N 1
ATOM 798 C CA . GLU A 1 103 ? -2.758 -7.686 36.399 1.00 93.06 103 GLU A CA 1
ATOM 799 C C . GLU A 1 103 ? -4.051 -7.012 36.848 1.00 93.06 103 GLU A C 1
ATOM 801 O O . GLU A 1 103 ? -4.086 -6.315 37.864 1.00 93.06 103 GLU A O 1
ATOM 806 N N . ILE A 1 104 ? -5.125 -7.236 36.098 1.00 94.50 104 ILE A N 1
ATOM 807 C CA . ILE A 1 104 ? -6.428 -6.630 36.365 1.00 94.50 104 ILE A CA 1
ATOM 808 C C . ILE A 1 104 ? -7.417 -7.741 36.671 1.00 94.50 104 ILE A C 1
ATOM 810 O O . ILE A 1 104 ? -7.489 -8.737 35.955 1.00 94.50 104 ILE A O 1
ATOM 814 N N . ARG A 1 105 ? -8.214 -7.581 37.727 1.00 95.50 105 ARG A N 1
ATOM 815 C CA . ARG A 1 105 ? -9.328 -8.495 37.995 1.00 95.50 105 ARG A CA 1
ATOM 816 C C . ARG A 1 105 ? -10.628 -7.841 37.584 1.00 95.50 105 ARG A C 1
ATOM 818 O O . ARG A 1 105 ? -10.941 -6.724 37.999 1.00 95.50 105 ARG A O 1
ATOM 825 N N . GLY A 1 106 ? -11.387 -8.560 36.770 1.00 95.25 106 GLY A N 1
ATOM 826 C CA . GLY A 1 106 ? -12.672 -8.098 36.288 1.00 95.25 106 GLY A CA 1
ATOM 827 C C . GLY A 1 106 ? -13.762 -9.143 36.432 1.00 95.25 106 GLY A C 1
ATOM 828 O O . GLY A 1 106 ? -13.531 -10.291 36.806 1.00 95.25 106 GLY A O 1
ATOM 829 N N . ALA A 1 107 ? -14.973 -8.729 36.107 1.00 96.00 107 ALA A N 1
ATOM 830 C CA . ALA A 1 107 ? -16.087 -9.618 35.862 1.00 96.00 107 ALA A CA 1
ATOM 831 C C . ALA A 1 107 ? -16.913 -9.083 34.696 1.00 96.00 107 ALA A C 1
ATOM 833 O O . ALA A 1 107 ? -16.941 -7.876 34.438 1.00 96.00 107 ALA A O 1
ATOM 834 N N . ILE A 1 108 ? -17.583 -9.988 33.996 1.00 96.75 108 ILE A N 1
ATOM 835 C CA . ILE A 1 108 ? -18.457 -9.664 32.877 1.00 96.75 108 ILE A CA 1
ATOM 836 C C . ILE A 1 108 ? -19.806 -10.339 33.066 1.00 96.75 108 ILE A C 1
ATOM 838 O O . ILE A 1 108 ? -19.864 -11.499 33.447 1.00 96.75 108 ILE A O 1
ATOM 842 N N . SER A 1 109 ? -20.895 -9.640 32.794 1.00 97.19 109 SER A N 1
ATOM 843 C CA . SER A 1 109 ? -22.232 -10.226 32.741 1.00 97.19 109 SER A CA 1
ATOM 844 C C . SER A 1 109 ? -22.893 -9.872 31.420 1.00 97.19 109 SER A C 1
ATOM 846 O O . SER A 1 109 ? -22.697 -8.776 30.888 1.00 97.19 109 SER A O 1
ATOM 848 N N . PHE A 1 110 ? -23.699 -10.794 30.917 1.00 98.06 110 PHE A N 1
ATOM 849 C CA . PHE A 1 110 ? -24.461 -10.631 29.692 1.00 98.06 110 PHE A CA 1
ATOM 850 C C . PHE A 1 110 ? -25.940 -10.569 30.030 1.00 98.06 110 PHE A C 1
ATOM 852 O O . PHE A 1 110 ? -26.438 -11.417 30.762 1.00 98.06 110 PHE A O 1
ATOM 859 N N . ASP A 1 111 ? -26.637 -9.553 29.533 1.00 97.19 111 ASP A N 1
ATOM 860 C CA . ASP A 1 111 ? -28.034 -9.293 29.867 1.00 97.19 111 ASP A CA 1
ATOM 861 C C . ASP A 1 111 ? -28.280 -9.345 31.395 1.00 97.19 111 ASP A C 1
ATOM 863 O O . ASP A 1 111 ? -27.813 -8.466 32.120 1.00 97.19 111 ASP A O 1
ATOM 867 N N . ASN A 1 112 ? -28.992 -10.367 31.886 1.00 95.81 112 ASN A N 1
ATOM 868 C CA . ASN A 1 112 ? -29.282 -10.571 33.311 1.00 95.81 112 ASN A CA 1
ATOM 869 C C . ASN A 1 112 ? -28.537 -11.776 33.914 1.00 95.81 112 ASN A C 1
ATOM 871 O O . ASN A 1 112 ? -28.863 -12.201 35.025 1.00 95.81 112 ASN A O 1
ATOM 875 N N . ASP A 1 113 ? -27.571 -12.340 33.191 1.00 96.19 113 ASP A N 1
ATOM 876 C CA . ASP A 1 113 ? -26.818 -13.503 33.644 1.00 96.19 113 ASP A CA 1
ATOM 877 C C . ASP A 1 113 ? -25.849 -13.141 34.783 1.00 96.19 113 ASP A C 1
ATOM 879 O O . ASP A 1 113 ? -25.375 -12.000 34.876 1.00 96.19 113 ASP A O 1
ATOM 883 N N . PRO A 1 114 ? -25.520 -14.101 35.668 1.00 95.62 114 PRO A N 1
ATOM 884 C CA . PRO A 1 114 ? -24.538 -13.887 36.722 1.00 95.62 114 PRO A CA 1
ATOM 885 C C . PRO A 1 114 ? -23.170 -13.442 36.169 1.00 95.62 114 PRO A C 1
ATOM 887 O O . PRO A 1 114 ? -22.733 -13.959 35.138 1.00 95.62 114 PRO A O 1
ATOM 890 N N . PRO A 1 115 ? -22.450 -12.534 36.858 1.00 96.38 115 PRO A N 1
ATOM 891 C CA . PRO A 1 115 ? -21.116 -12.128 36.435 1.00 96.38 115 PRO A CA 1
ATOM 892 C C . PRO A 1 115 ? -20.117 -13.292 36.427 1.00 96.38 115 PRO A C 1
ATOM 894 O O . PRO A 1 115 ? -19.974 -14.015 37.413 1.00 96.38 115 PRO A O 1
ATOM 897 N N . VAL A 1 116 ? -19.380 -13.423 35.329 1.00 95.50 116 VAL A N 1
ATOM 898 C CA . VAL A 1 116 ? -18.272 -14.358 35.138 1.00 95.50 116 VAL A CA 1
ATOM 899 C C . VAL A 1 116 ? -16.964 -13.636 35.466 1.00 95.50 116 VAL A C 1
ATOM 901 O O . VAL A 1 116 ? -16.694 -12.596 34.858 1.00 95.50 116 VAL A O 1
ATOM 904 N N . PRO A 1 117 ? -16.142 -14.139 36.404 1.00 95.19 117 PRO A N 1
ATOM 905 C CA . PRO A 1 117 ? -14.851 -13.535 36.710 1.00 95.19 117 PRO A CA 1
ATOM 906 C C . PRO A 1 117 ? -13.891 -13.680 35.524 1.00 95.19 117 PRO A C 1
ATOM 908 O O . PRO A 1 117 ? -13.844 -14.725 34.874 1.00 95.19 117 PRO A O 1
ATOM 911 N N . LEU A 1 118 ? -13.112 -12.633 35.261 1.00 95.62 118 LEU A N 1
ATOM 912 C CA . LEU A 1 118 ? -12.115 -12.578 34.198 1.00 95.62 118 LEU A CA 1
ATOM 913 C C . LEU A 1 118 ? -10.768 -12.114 34.752 1.00 95.62 118 LEU A C 1
ATOM 915 O O . LEU A 1 118 ? -10.707 -11.266 35.646 1.00 95.62 118 LEU A O 1
ATOM 919 N N . ASN A 1 119 ? -9.697 -12.631 34.157 1.00 95.44 119 ASN A N 1
ATOM 920 C CA . ASN A 1 119 ? -8.340 -12.158 34.404 1.00 95.44 119 ASN A CA 1
ATOM 921 C C . ASN A 1 119 ? -7.924 -11.234 33.262 1.00 95.44 119 ASN A C 1
ATOM 923 O O . ASN A 1 119 ? -8.139 -11.549 32.092 1.00 95.44 119 ASN A O 1
ATOM 927 N N . GLY A 1 120 ? -7.353 -10.093 33.611 1.00 93.50 120 GLY A N 1
ATOM 928 C CA . GLY A 1 120 ? -7.007 -9.023 32.697 1.00 93.50 120 GLY A CA 1
ATOM 929 C C . GLY A 1 120 ? -5.524 -8.715 32.667 1.00 93.50 120 GLY A C 1
ATOM 930 O O . GLY A 1 120 ? -4.818 -8.922 33.652 1.00 93.50 120 GLY A O 1
ATOM 931 N N . PHE A 1 121 ? -5.078 -8.181 31.538 1.00 94.62 121 PHE A N 1
ATOM 932 C CA . PHE A 1 121 ? -3.723 -7.686 31.333 1.00 94.62 121 PHE A CA 1
ATOM 933 C C . PHE A 1 121 ? -3.738 -6.426 30.458 1.00 94.62 121 PHE A C 1
ATOM 935 O O . PHE A 1 121 ? -4.735 -6.111 29.798 1.00 94.62 121 PHE A O 1
ATOM 942 N N . VAL A 1 122 ? -2.620 -5.702 30.470 1.00 94.12 122 VAL A N 1
ATOM 943 C CA . VAL A 1 122 ? -2.438 -4.432 29.761 1.00 94.12 122 VAL A CA 1
ATOM 944 C C . VAL A 1 122 ? -1.407 -4.644 28.649 1.00 94.12 122 VAL A C 1
ATOM 946 O O . VAL A 1 122 ? -0.210 -4.561 28.914 1.00 94.12 122 VAL A O 1
ATOM 949 N N . PRO A 1 123 ? -1.823 -4.936 27.401 1.00 89.19 123 PRO A N 1
ATOM 950 C CA . PRO A 1 123 ? -0.866 -5.158 26.313 1.00 89.19 123 PRO A CA 1
ATOM 951 C C . PRO A 1 123 ? -0.093 -3.882 25.954 1.00 89.19 123 PRO A C 1
ATOM 953 O O . PRO A 1 123 ? 1.067 -3.945 25.565 1.00 89.19 123 PRO A O 1
ATOM 956 N N . LYS A 1 124 ? -0.731 -2.712 26.093 1.00 88.38 124 LYS A N 1
ATOM 957 C CA . LYS A 1 124 ? -0.121 -1.397 25.878 1.00 88.38 124 LYS A CA 1
ATOM 958 C C . LYS A 1 124 ? -0.872 -0.306 26.627 1.00 88.38 124 LYS A C 1
ATOM 960 O O . LYS A 1 124 ? -1.998 -0.514 27.088 1.00 88.38 124 LYS A O 1
ATOM 965 N N . ALA A 1 125 ? -0.258 0.874 26.707 1.00 86.19 125 ALA A N 1
ATOM 966 C CA . ALA A 1 125 ? -0.869 2.044 27.323 1.00 86.19 125 ALA A CA 1
ATOM 967 C C . ALA A 1 125 ? -2.276 2.293 26.750 1.00 86.19 125 ALA A C 1
ATOM 969 O O . ALA A 1 125 ? -2.478 2.364 25.536 1.00 86.19 125 ALA A O 1
ATOM 970 N N . GLY A 1 126 ? -3.251 2.394 27.649 1.00 91.19 126 GLY A N 1
ATOM 971 C CA . GLY A 1 126 ? -4.635 2.698 27.312 1.00 91.19 126 GLY A CA 1
ATOM 972 C C . GLY A 1 126 ? -5.536 1.504 27.007 1.00 91.19 126 GLY A C 1
ATOM 973 O O . GLY A 1 126 ? -6.738 1.722 26.907 1.00 91.19 126 GLY A O 1
ATOM 974 N N . ILE A 1 127 ? -5.027 0.271 26.885 1.00 93.75 127 ILE A N 1
ATOM 975 C CA . ILE A 1 127 ? -5.849 -0.923 26.613 1.00 93.75 127 ILE A CA 1
ATOM 976 C C . ILE A 1 127 ? -5.860 -1.858 27.821 1.00 93.75 127 ILE A C 1
ATOM 978 O O . ILE A 1 127 ? -4.810 -2.219 28.344 1.00 93.75 127 ILE A O 1
ATOM 982 N N . ILE A 1 128 ? -7.050 -2.318 28.198 1.00 95.25 128 ILE A N 1
ATOM 983 C CA . ILE A 1 128 ? -7.248 -3.461 29.095 1.00 95.25 128 ILE A CA 1
ATOM 984 C C . ILE A 1 128 ? -7.891 -4.576 28.280 1.00 95.25 128 ILE A C 1
ATOM 986 O O . ILE A 1 128 ? -8.954 -4.354 27.699 1.00 95.25 128 ILE A O 1
ATOM 990 N N . LEU A 1 129 ? -7.287 -5.765 28.264 1.00 95.25 129 LEU A N 1
ATOM 991 C CA . LEU A 1 129 ? -7.893 -6.978 27.711 1.00 95.25 129 LEU A CA 1
ATOM 992 C C . LEU A 1 129 ? -8.177 -7.963 28.839 1.00 95.25 129 LEU A C 1
ATOM 994 O O . LEU A 1 129 ? -7.339 -8.186 29.706 1.00 95.25 129 LEU A O 1
ATOM 998 N N . LEU A 1 130 ? -9.360 -8.560 28.813 1.00 95.12 130 LEU A N 1
ATOM 999 C CA . LEU A 1 130 ? -9.843 -9.556 29.753 1.00 95.12 130 LEU A CA 1
ATOM 1000 C C . LEU A 1 130 ? -10.020 -10.889 29.025 1.00 95.12 130 LEU A C 1
ATOM 1002 O O . LEU A 1 130 ? -10.611 -10.947 27.942 1.00 95.12 130 LEU A O 1
ATOM 1006 N N . ARG A 1 131 ? -9.548 -11.966 29.653 1.00 94.31 131 ARG A N 1
ATOM 1007 C CA . ARG A 1 131 ? -9.687 -13.342 29.169 1.00 94.31 131 ARG A CA 1
ATOM 1008 C C . ARG A 1 131 ? -10.465 -14.199 30.162 1.00 94.31 131 ARG A C 1
ATOM 1010 O O . ARG A 1 131 ? -10.343 -14.025 31.378 1.00 94.31 131 ARG A O 1
ATOM 1017 N N . SER A 1 132 ? -11.240 -15.143 29.635 1.00 92.44 132 SER A N 1
ATOM 1018 C CA . SER A 1 132 ? -11.906 -16.184 30.422 1.00 92.44 132 SER A CA 1
ATOM 1019 C C . SER A 1 132 ? -11.220 -17.524 30.195 1.00 92.44 132 SER A C 1
ATOM 1021 O O . SER A 1 132 ? -10.778 -17.818 29.089 1.00 92.44 132 SER A O 1
ATOM 1023 N N . GLU A 1 133 ? -11.203 -18.382 31.211 1.00 90.06 133 GLU A N 1
ATOM 1024 C CA . GLU A 1 133 ? -10.859 -19.797 31.015 1.00 90.06 133 GLU A CA 1
ATOM 1025 C C . GLU A 1 133 ? -11.932 -20.527 30.182 1.00 90.06 133 GLU A C 1
ATOM 1027 O O . GLU A 1 133 ? -11.650 -21.528 29.530 1.00 90.06 133 GLU A O 1
ATOM 1032 N N . ALA A 1 134 ? -13.157 -19.990 30.133 1.00 89.25 134 ALA A N 1
ATOM 1033 C CA . ALA A 1 134 ? -14.281 -20.525 29.373 1.00 89.25 134 ALA A CA 1
ATOM 1034 C C . ALA A 1 134 ? -14.515 -19.764 28.048 1.00 89.25 134 ALA A C 1
ATOM 1036 O O . ALA A 1 134 ? -15.638 -19.345 27.756 1.00 89.25 134 ALA A O 1
ATOM 1037 N N . ASN A 1 135 ? -13.466 -19.583 27.233 1.00 85.12 135 ASN A N 1
ATOM 1038 C CA . ASN A 1 135 ? -13.502 -18.776 25.997 1.00 85.12 135 ASN A CA 1
ATOM 1039 C C . ASN A 1 135 ? -14.686 -19.095 25.062 1.00 85.12 135 ASN A C 1
ATOM 1041 O O . ASN A 1 135 ? -15.344 -18.180 24.565 1.00 85.12 135 ASN A O 1
ATOM 1045 N N . GLY A 1 136 ? -15.006 -20.378 24.855 1.00 86.50 136 GLY A N 1
ATOM 1046 C CA . GLY A 1 136 ? -16.121 -20.780 23.988 1.00 86.50 136 GLY A CA 1
ATOM 1047 C C . GLY A 1 136 ? -17.487 -20.282 24.481 1.00 86.50 136 GLY A C 1
ATOM 1048 O O . GLY A 1 136 ? -18.298 -19.809 23.684 1.00 86.50 136 GLY A O 1
ATOM 1049 N N . LEU A 1 137 ? -17.720 -20.318 25.798 1.00 91.19 137 LEU A N 1
ATOM 1050 C CA . LEU A 1 137 ? -18.956 -19.814 26.404 1.00 91.19 137 LEU A CA 1
ATOM 1051 C C . LEU A 1 137 ? -19.017 -18.288 26.349 1.00 91.19 137 LEU A C 1
ATOM 1053 O O . LEU A 1 137 ? -20.065 -17.736 26.020 1.00 91.19 137 LEU A O 1
ATOM 1057 N N . LEU A 1 138 ? -17.891 -17.616 26.608 1.00 94.56 138 LEU A N 1
ATOM 1058 C CA . LEU A 1 138 ? -17.795 -16.158 26.546 1.00 94.56 138 LEU A CA 1
ATOM 1059 C C . LEU A 1 138 ? -18.177 -15.633 25.157 1.00 94.56 138 LEU A C 1
ATOM 1061 O O . LEU A 1 138 ? -18.976 -14.706 25.027 1.00 94.56 138 LEU A O 1
ATOM 1065 N N . ARG A 1 139 ? -17.641 -16.267 24.113 1.00 96.19 139 ARG A N 1
ATOM 1066 C CA . ARG A 1 139 ? -17.916 -15.914 22.721 1.00 96.19 139 ARG A CA 1
ATOM 1067 C C . ARG A 1 139 ? -19.366 -16.177 22.325 1.00 96.19 139 ARG A C 1
ATOM 1069 O O . ARG A 1 139 ? -19.986 -15.327 21.687 1.00 96.19 139 ARG A O 1
ATOM 1076 N N . ALA A 1 140 ? -19.925 -17.324 22.712 1.00 95.81 140 ALA A N 1
ATOM 1077 C CA . ALA A 1 140 ? -21.326 -17.644 22.442 1.00 95.81 140 ALA A CA 1
ATOM 1078 C C . ALA A 1 140 ? -22.278 -16.650 23.130 1.00 95.81 140 ALA A C 1
ATOM 1080 O O . ALA A 1 140 ? -23.179 -16.117 22.478 1.00 95.81 140 ALA A O 1
ATOM 1081 N N . ALA A 1 141 ? -22.030 -16.335 24.407 1.00 96.88 141 ALA A N 1
ATOM 1082 C CA . ALA A 1 141 ? -22.792 -15.338 25.152 1.00 96.88 141 ALA A CA 1
ATOM 1083 C C . ALA A 1 141 ? -22.704 -13.957 24.484 1.00 96.88 141 ALA A C 1
ATOM 1085 O O . ALA A 1 141 ? -23.727 -13.313 24.260 1.00 96.88 141 ALA A O 1
ATOM 1086 N N . PHE A 1 142 ? -21.513 -13.537 24.053 1.00 97.69 142 PHE A N 1
ATOM 1087 C CA . PHE A 1 142 ? -21.313 -12.266 23.356 1.00 97.69 142 PHE A CA 1
ATOM 1088 C C . PHE A 1 142 ? -22.107 -12.143 22.046 1.00 97.69 142 PHE A C 1
ATOM 1090 O O . PHE A 1 142 ? -22.690 -11.093 21.768 1.00 97.69 142 PHE A O 1
ATOM 1097 N N . LYS A 1 143 ? -22.167 -13.212 21.243 1.00 97.56 143 LYS A N 1
ATOM 1098 C CA . LYS A 1 143 ? -22.951 -13.221 19.996 1.00 97.56 143 LYS A CA 1
ATOM 1099 C C . LYS A 1 143 ? -24.463 -13.187 20.249 1.00 97.56 143 LYS A C 1
ATOM 1101 O O . LYS A 1 143 ? -25.192 -12.630 19.433 1.00 97.56 143 LYS A O 1
ATOM 1106 N N . GLY A 1 144 ? -24.927 -13.816 21.331 1.00 96.88 144 GLY A N 1
ATOM 1107 C CA . GLY A 1 144 ? -26.354 -14.001 21.621 1.00 96.88 144 GLY A CA 1
ATOM 1108 C C . GLY A 1 144 ? -27.007 -12.907 22.469 1.00 96.88 144 GLY A C 1
ATOM 1109 O O . GLY A 1 144 ? -28.234 -12.845 22.525 1.00 96.88 144 GLY A O 1
ATOM 1110 N N . SER A 1 145 ? -26.216 -12.060 23.124 1.00 98.12 145 SER A N 1
ATOM 1111 C CA . SER A 1 145 ? -26.714 -11.109 24.126 1.00 98.12 145 SER A CA 1
ATOM 1112 C C . SER A 1 145 ? -26.951 -9.720 23.553 1.00 98.12 145 SER A C 1
ATOM 1114 O O . SER A 1 145 ? -26.391 -9.347 22.522 1.00 98.12 145 SER A O 1
ATOM 1116 N N . ARG A 1 146 ? -27.776 -8.924 24.238 1.00 97.75 146 ARG A N 1
ATOM 1117 C CA . ARG A 1 146 ? -28.077 -7.540 23.834 1.00 97.75 146 ARG A CA 1
ATOM 1118 C C . ARG A 1 146 ? -27.237 -6.530 24.592 1.00 97.75 146 ARG A C 1
ATOM 1120 O O . ARG A 1 146 ? -26.858 -5.503 24.038 1.00 97.75 146 ARG A O 1
ATOM 1127 N N . ILE A 1 147 ? -26.956 -6.818 25.855 1.00 97.50 147 ILE A N 1
ATOM 1128 C CA . ILE A 1 147 ? -26.227 -5.938 26.753 1.00 97.50 147 ILE A CA 1
ATOM 1129 C C . ILE A 1 147 ? -25.051 -6.706 27.343 1.00 97.50 147 ILE A C 1
ATOM 1131 O O . ILE A 1 147 ? -25.185 -7.849 27.771 1.00 97.50 147 ILE A O 1
ATOM 1135 N N . LEU A 1 148 ? -23.898 -6.050 27.407 1.00 97.62 148 LEU A N 1
ATOM 1136 C CA . LEU A 1 148 ? -22.739 -6.511 28.162 1.00 97.62 148 LEU A CA 1
ATOM 1137 C C . LEU A 1 148 ? -22.470 -5.514 29.273 1.00 97.62 148 LEU A C 1
ATOM 1139 O O . LEU A 1 148 ? -22.444 -4.310 29.031 1.00 97.62 148 LEU A O 1
ATOM 1143 N N . LYS A 1 149 ? -22.232 -6.000 30.485 1.00 97.25 149 LYS A N 1
ATOM 1144 C CA . LYS A 1 149 ? -21.727 -5.190 31.589 1.00 97.25 149 LYS A CA 1
ATOM 1145 C C . LYS A 1 149 ? -20.385 -5.745 32.023 1.00 97.25 149 LYS A C 1
ATOM 1147 O O . LYS A 1 149 ? -20.255 -6.937 32.270 1.00 97.25 149 LYS A O 1
ATOM 1152 N N . MET A 1 150 ? -19.391 -4.878 32.111 1.00 96.06 150 MET A N 1
ATOM 1153 C CA . MET A 1 150 ? -18.042 -5.228 32.530 1.00 96.06 150 MET A CA 1
ATOM 1154 C C . MET A 1 150 ? -17.679 -4.408 33.760 1.00 96.06 150 MET A C 1
ATOM 1156 O O . MET A 1 150 ? -17.941 -3.205 33.814 1.00 96.06 150 MET A O 1
ATOM 1160 N N . THR A 1 151 ? -17.090 -5.066 34.750 1.00 94.88 151 THR A N 1
ATOM 1161 C CA . THR A 1 151 ? -16.627 -4.437 35.985 1.00 94.88 151 THR A CA 1
ATOM 1162 C C . THR A 1 151 ? -15.168 -4.774 36.225 1.00 94.88 151 THR A C 1
ATOM 1164 O O . THR A 1 151 ? -14.819 -5.947 36.168 1.00 94.88 151 THR A O 1
ATOM 1167 N N . PHE A 1 152 ? -14.332 -3.787 36.522 1.00 92.81 152 PHE A N 1
ATOM 1168 C CA . PHE A 1 152 ? -12.913 -3.962 36.855 1.00 92.81 152 PHE A CA 1
ATOM 1169 C C . PHE A 1 152 ? -12.459 -2.795 37.734 1.00 92.81 152 PHE A C 1
ATOM 1171 O O . PHE A 1 152 ? -12.881 -1.665 37.504 1.00 92.81 152 PHE A O 1
ATOM 1178 N N . GLU A 1 153 ? -11.647 -3.058 38.761 1.00 87.38 153 GLU A N 1
ATOM 1179 C CA . GLU A 1 153 ? -11.089 -2.020 39.655 1.00 87.38 153 GLU A CA 1
ATOM 1180 C C . GLU A 1 153 ? -12.135 -1.003 40.174 1.00 87.38 153 GLU A C 1
ATOM 1182 O O . GLU A 1 153 ? -11.922 0.207 40.191 1.00 87.38 153 GLU A O 1
ATOM 1187 N N . GLY A 1 154 ? -13.333 -1.482 40.534 1.00 88.38 154 GLY A N 1
ATOM 1188 C CA . GLY A 1 154 ? -14.442 -0.637 41.008 1.00 88.38 154 GLY A CA 1
ATOM 1189 C C . GLY A 1 154 ? -15.150 0.196 39.927 1.00 88.38 154 GLY A C 1
ATOM 1190 O O . GLY A 1 154 ? -16.147 0.854 40.219 1.00 88.38 154 GLY A O 1
ATOM 1191 N N . THR A 1 155 ? -14.690 0.137 38.679 1.00 89.62 155 THR A N 1
ATOM 1192 C CA . THR A 1 155 ? -15.344 0.744 37.516 1.00 89.62 155 THR A CA 1
ATOM 1193 C C . THR A 1 155 ? -16.356 -0.230 36.928 1.00 89.62 155 THR A C 1
ATOM 1195 O O . THR A 1 155 ? -16.096 -1.427 36.844 1.00 89.62 155 THR A O 1
ATOM 1198 N N . SER A 1 156 ? -17.517 0.276 36.508 1.00 92.94 156 SER A N 1
ATOM 1199 C CA . SER A 1 156 ? -18.540 -0.493 35.798 1.00 92.94 156 SER A CA 1
ATOM 1200 C C . SER A 1 156 ? -18.901 0.219 34.505 1.00 92.94 156 SER A C 1
ATOM 1202 O O . SER A 1 156 ? -19.239 1.399 34.519 1.00 92.94 156 SER A O 1
ATOM 1204 N N . VAL A 1 157 ? -18.902 -0.521 33.405 1.00 93.06 157 VAL A N 1
ATOM 1205 C CA . VAL A 1 157 ? -19.249 -0.035 32.068 1.00 93.06 157 VAL A CA 1
ATOM 1206 C C . VAL A 1 157 ? -20.260 -0.983 31.431 1.00 93.06 157 VAL A C 1
ATOM 1208 O O . VAL A 1 157 ? -20.239 -2.186 31.689 1.00 93.06 157 VAL A O 1
ATOM 1211 N N . GLN A 1 158 ? -21.188 -0.431 30.654 1.00 94.94 158 GLN A N 1
ATOM 1212 C CA . GLN A 1 158 ? -22.256 -1.173 29.989 1.00 94.94 158 GLN A CA 1
ATOM 1213 C C . GLN A 1 158 ? -22.236 -0.868 28.491 1.00 94.94 158 GLN A C 1
ATOM 1215 O O . GLN A 1 158 ? -22.028 0.280 28.102 1.00 94.94 158 GLN A O 1
ATOM 1220 N N . PHE A 1 159 ? -22.485 -1.884 27.668 1.00 94.38 159 PHE A N 1
ATOM 1221 C CA . PHE A 1 159 ? -22.372 -1.820 26.215 1.00 94.38 159 PHE A CA 1
ATOM 1222 C C . PHE A 1 159 ? -23.589 -2.426 25.532 1.00 94.38 159 PHE A C 1
ATOM 1224 O O . PHE A 1 159 ? -24.126 -3.438 25.983 1.00 94.38 159 PHE A O 1
ATOM 1231 N N . ASP A 1 160 ? -23.973 -1.822 24.410 1.00 95.69 160 ASP A N 1
ATOM 1232 C CA . ASP A 1 160 ? -24.966 -2.360 23.486 1.00 95.69 160 ASP A CA 1
ATOM 1233 C C . ASP A 1 160 ? -24.287 -3.265 22.445 1.00 95.69 160 ASP A C 1
ATOM 1235 O O . ASP A 1 160 ? -23.486 -2.815 21.612 1.00 95.69 160 ASP A O 1
ATOM 1239 N N . LEU A 1 161 ? -24.653 -4.545 22.484 1.00 97.31 161 LEU A N 1
ATOM 1240 C CA . LEU A 1 161 ? -24.158 -5.600 21.607 1.00 97.31 161 LEU A CA 1
ATOM 1241 C C . LEU A 1 161 ? -24.959 -5.744 20.308 1.00 97.31 161 LEU A C 1
ATOM 1243 O O . LEU A 1 161 ? -24.780 -6.708 19.569 1.00 97.31 161 LEU A O 1
ATOM 1247 N N . THR A 1 162 ? -25.810 -4.782 19.957 1.00 96.00 162 THR A N 1
ATOM 1248 C CA . THR A 1 162 ? -26.509 -4.791 18.670 1.00 96.00 162 THR A CA 1
ATOM 1249 C C . THR A 1 162 ? -25.515 -4.957 17.513 1.00 96.00 162 THR A C 1
ATOM 1251 O O . THR A 1 162 ? -24.569 -4.180 17.354 1.00 96.00 162 THR A O 1
ATOM 1254 N N . GLY A 1 163 ? -25.747 -5.991 16.698 1.00 96.88 163 GLY A N 1
ATOM 1255 C CA . GLY A 1 163 ? -24.902 -6.357 15.559 1.00 96.88 163 GLY A CA 1
ATOM 1256 C C . GLY A 1 163 ? -23.691 -7.236 15.891 1.00 96.88 163 GLY A C 1
ATOM 1257 O O . GLY A 1 163 ? -23.005 -7.643 14.954 1.00 96.88 163 GLY A O 1
ATOM 1258 N N . SER A 1 164 ? -23.454 -7.578 17.164 1.00 97.69 164 SER A N 1
ATOM 1259 C CA . SER A 1 164 ? -22.271 -8.331 17.608 1.00 97.69 164 SER A CA 1
ATOM 1260 C C . SER A 1 164 ? -22.116 -9.678 16.902 1.00 97.69 164 SER A C 1
ATOM 1262 O O . SER A 1 164 ? -21.015 -10.005 16.479 1.00 97.69 164 SER A O 1
ATOM 1264 N N . SER A 1 165 ? -23.200 -10.440 16.701 1.00 98.00 165 SER A N 1
ATOM 1265 C CA . SER A 1 165 ? -23.115 -11.764 16.061 1.00 98.00 165 SER A CA 1
ATOM 1266 C C . SER A 1 165 ? -22.477 -11.707 14.673 1.00 98.00 165 SER A C 1
ATOM 1268 O O . SER A 1 165 ? -21.575 -12.490 14.386 1.00 98.00 165 SER A O 1
ATOM 1270 N N . ARG A 1 166 ? -22.921 -10.765 13.828 1.00 97.62 166 ARG A N 1
ATOM 1271 C CA . ARG A 1 166 ? -22.382 -10.593 12.473 1.00 97.62 166 ARG A CA 1
ATOM 1272 C C . ARG A 1 166 ? -20.996 -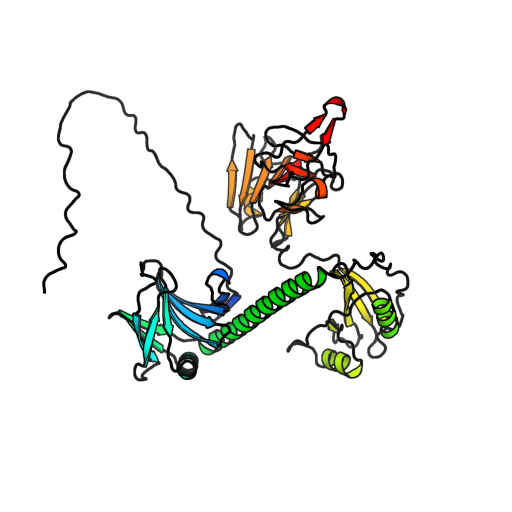9.953 12.497 1.00 97.62 166 ARG A C 1
ATOM 1274 O O . ARG A 1 166 ? -20.151 -10.339 11.703 1.00 97.62 166 ARG A O 1
ATOM 1281 N N . ALA A 1 167 ? -20.747 -9.020 13.415 1.00 97.56 167 ALA A N 1
ATOM 1282 C CA . ALA A 1 167 ? -19.421 -8.432 13.583 1.00 97.56 167 ALA A CA 1
ATOM 1283 C C . ALA A 1 167 ? -18.372 -9.493 13.970 1.00 97.56 167 ALA A C 1
ATOM 1285 O O . ALA A 1 167 ? -17.278 -9.483 13.421 1.00 97.56 167 ALA A O 1
ATOM 1286 N N . VAL A 1 168 ? -18.725 -10.465 14.823 1.00 98.00 168 VAL A N 1
ATOM 1287 C CA . VAL A 1 168 ? -17.847 -11.603 15.152 1.00 98.00 168 VAL A CA 1
ATOM 1288 C C . VAL A 1 168 ? -17.576 -12.487 13.931 1.00 98.00 168 VAL A C 1
ATOM 1290 O O . VAL A 1 168 ? -16.451 -12.926 13.757 1.00 98.00 168 VAL A O 1
ATOM 1293 N N . GLU A 1 169 ? -18.558 -12.727 13.057 1.00 97.12 169 GLU A N 1
ATOM 1294 C CA . GLU A 1 169 ? -18.318 -13.487 11.816 1.00 97.12 169 GLU A CA 1
ATOM 1295 C C . GLU A 1 169 ? -17.343 -12.771 10.872 1.00 97.12 169 GLU A C 1
ATOM 1297 O O . GLU A 1 169 ? -16.483 -13.412 10.277 1.00 97.12 169 GLU A O 1
ATOM 1302 N N . LEU A 1 170 ? -17.455 -11.445 10.746 1.00 95.12 170 LEU A N 1
ATOM 1303 C CA . LEU A 1 170 ? -16.510 -10.641 9.963 1.00 95.12 170 LEU A CA 1
ATOM 1304 C C . LEU A 1 170 ? -15.114 -10.640 10.603 1.00 95.12 170 LEU A C 1
ATOM 1306 O O . LEU A 1 170 ? -14.107 -10.742 9.907 1.00 95.12 170 LEU A O 1
ATOM 1310 N N . LEU A 1 171 ? -15.054 -10.596 11.935 1.00 96.88 171 LEU A N 1
ATOM 1311 C CA . LEU A 1 171 ? -13.812 -10.712 12.696 1.00 96.88 171 LEU A CA 1
ATOM 1312 C C . LEU A 1 171 ? -13.120 -12.069 12.466 1.00 96.88 171 LEU A C 1
ATOM 1314 O O . LEU A 1 171 ? -11.899 -12.130 12.316 1.00 96.88 171 LEU A O 1
ATOM 1318 N N . ASP A 1 172 ? -13.897 -13.148 12.368 1.00 95.75 172 ASP A N 1
ATOM 1319 C CA . ASP A 1 172 ? -13.389 -14.485 12.047 1.00 95.75 172 ASP A CA 1
ATOM 1320 C C . ASP A 1 172 ? -12.817 -14.565 10.632 1.00 95.75 172 ASP A C 1
ATOM 1322 O O . ASP A 1 172 ? -11.738 -15.123 10.434 1.00 95.75 172 ASP A O 1
ATOM 1326 N N . GLN A 1 173 ? -13.513 -13.981 9.653 1.00 93.56 173 GLN A N 1
ATOM 1327 C CA . GLN A 1 173 ? -13.037 -13.902 8.269 1.00 93.56 173 GLN A CA 1
ATOM 1328 C C . GLN A 1 173 ? -11.719 -13.130 8.179 1.00 93.56 173 GLN A C 1
ATOM 1330 O O . GLN A 1 173 ? -10.778 -13.598 7.540 1.00 93.56 173 GLN A O 1
ATOM 1335 N N . CYS A 1 174 ? -11.630 -12.002 8.885 1.00 94.06 174 CYS A N 1
ATOM 1336 C CA . CYS A 1 174 ? -10.401 -11.226 9.010 1.00 94.06 174 CYS A CA 1
ATOM 1337 C C . CYS A 1 174 ? -9.258 -12.078 9.594 1.00 94.06 174 CYS A C 1
ATOM 1339 O O . CYS A 1 174 ? -8.161 -12.113 9.043 1.00 94.06 174 CYS A O 1
ATOM 1341 N N . THR A 1 175 ? -9.523 -12.842 10.660 1.00 94.25 175 THR A N 1
ATOM 1342 C CA . THR A 1 175 ? -8.497 -13.666 11.329 1.00 94.25 175 THR A CA 1
ATOM 1343 C C . THR A 1 175 ? -7.997 -14.799 10.419 1.00 94.25 175 THR A C 1
ATOM 1345 O O . THR A 1 175 ? -6.801 -15.093 10.372 1.00 94.25 175 THR A O 1
ATOM 1348 N N . GLN A 1 176 ? -8.898 -15.410 9.642 1.00 92.19 176 GLN A N 1
ATOM 1349 C CA . GLN A 1 176 ? -8.551 -16.422 8.636 1.00 92.19 176 GLN A CA 1
ATOM 1350 C C . GLN A 1 176 ? -7.735 -15.839 7.480 1.00 92.19 176 GLN A C 1
ATOM 1352 O O . GLN A 1 176 ? -6.827 -16.498 6.974 1.00 92.19 176 GLN A O 1
ATOM 1357 N N . LEU A 1 177 ? -8.050 -14.618 7.040 1.00 87.62 177 LEU A N 1
ATOM 1358 C CA . LEU A 1 177 ? -7.272 -13.925 6.018 1.00 87.62 177 LEU A CA 1
ATOM 1359 C C . LEU A 1 177 ? -5.854 -13.625 6.518 1.00 87.62 177 LEU A C 1
ATOM 1361 O O . LEU A 1 177 ? -4.899 -14.011 5.851 1.00 87.62 177 LEU A O 1
ATOM 1365 N N . ALA A 1 178 ? -5.725 -13.046 7.715 1.00 87.25 178 ALA A N 1
ATOM 1366 C CA . ALA A 1 178 ? -4.433 -12.753 8.336 1.00 87.25 178 ALA A CA 1
ATOM 1367 C C . ALA A 1 178 ? -3.561 -14.014 8.483 1.00 87.25 178 ALA A C 1
ATOM 1369 O O . ALA A 1 178 ? -2.378 -13.998 8.151 1.00 87.25 178 ALA A O 1
ATOM 1370 N N . SER A 1 179 ? -4.162 -15.138 8.890 1.00 89.44 179 SER A N 1
ATOM 1371 C CA . SER A 1 179 ? -3.450 -16.418 9.023 1.00 89.44 179 SER A CA 1
ATOM 1372 C C . SER A 1 179 ? -2.930 -16.948 7.680 1.00 89.44 179 SER A C 1
ATOM 1374 O O . SER A 1 179 ? -1.833 -17.495 7.620 1.00 89.44 179 SER A O 1
ATOM 1376 N N . ARG A 1 180 ? -3.692 -16.777 6.590 1.00 88.75 180 ARG A N 1
ATOM 1377 C CA . ARG A 1 180 ? -3.265 -17.196 5.243 1.00 88.75 180 ARG A CA 1
ATOM 1378 C C . ARG A 1 180 ? -2.125 -16.339 4.707 1.00 88.75 180 ARG A C 1
ATOM 1380 O O . ARG A 1 180 ? -1.198 -16.889 4.126 1.00 88.75 180 ARG A O 1
ATOM 1387 N N . ILE A 1 181 ? -2.181 -15.024 4.924 1.00 82.50 181 ILE A N 1
ATOM 1388 C CA . ILE A 1 181 ? -1.103 -14.104 4.532 1.00 82.50 181 ILE A CA 1
ATOM 1389 C C . ILE A 1 181 ? 0.193 -14.494 5.252 1.00 82.50 181 ILE A C 1
ATOM 1391 O O . ILE A 1 181 ? 1.206 -14.712 4.597 1.00 82.50 181 ILE A O 1
ATOM 1395 N N . ALA A 1 182 ? 0.133 -14.704 6.571 1.00 83.44 182 ALA A N 1
ATOM 1396 C CA . ALA A 1 182 ? 1.293 -15.120 7.355 1.00 83.44 182 ALA A CA 1
ATOM 1397 C C . ALA A 1 182 ? 1.873 -16.475 6.903 1.00 83.44 182 ALA A C 1
ATOM 1399 O O . ALA A 1 182 ? 3.090 -16.643 6.847 1.00 83.44 182 ALA A O 1
ATOM 1400 N N . GLN A 1 183 ? 1.019 -17.446 6.558 1.00 87.62 183 GLN A N 1
ATOM 1401 C CA . GLN A 1 183 ? 1.468 -18.731 6.006 1.00 87.62 183 GLN A CA 1
ATOM 1402 C C . GLN A 1 183 ? 2.156 -18.560 4.649 1.00 87.62 183 GLN A C 1
ATOM 1404 O O . GLN A 1 183 ? 3.204 -19.156 4.420 1.00 87.62 183 GLN A O 1
ATOM 1409 N N . GLN A 1 184 ? 1.605 -17.719 3.773 1.00 83.38 184 GLN A N 1
ATOM 1410 C CA . GLN A 1 184 ? 2.179 -17.457 2.457 1.00 83.38 184 GLN A CA 1
ATOM 1411 C C . GLN A 1 184 ? 3.542 -16.755 2.551 1.00 83.38 184 GLN A C 1
ATOM 1413 O O . GLN A 1 184 ? 4.456 -17.103 1.804 1.00 83.38 184 GLN A O 1
ATOM 1418 N N . GLU A 1 185 ? 3.705 -15.809 3.478 1.00 83.19 185 GLU A N 1
ATOM 1419 C CA . GLU A 1 185 ? 4.995 -15.161 3.750 1.00 83.19 185 GLU A CA 1
ATOM 1420 C C . GLU A 1 185 ? 6.035 -16.187 4.223 1.00 83.19 185 GLU A C 1
ATOM 1422 O O . GLU A 1 185 ? 7.112 -16.281 3.635 1.00 83.19 185 GLU A O 1
ATOM 1427 N N . GLN A 1 186 ? 5.685 -17.045 5.188 1.00 85.50 186 GLN A N 1
ATOM 1428 C CA . GLN A 1 186 ? 6.579 -18.108 5.664 1.00 85.50 186 GLN A CA 1
ATOM 1429 C C . GLN A 1 186 ? 6.950 -19.114 4.566 1.00 85.50 186 GLN A C 1
ATOM 1431 O O . GLN A 1 186 ? 8.104 -19.536 4.477 1.00 85.50 186 GLN A O 1
ATOM 1436 N N . GLU A 1 187 ? 5.996 -19.505 3.720 1.00 86.94 187 GLU A N 1
ATOM 1437 C CA . GLU A 1 187 ? 6.261 -20.381 2.576 1.00 86.94 187 GLU A CA 1
ATOM 1438 C C . GLU A 1 187 ? 7.172 -19.707 1.544 1.00 86.94 187 GLU A C 1
ATOM 1440 O O . GLU A 1 187 ? 8.046 -20.371 0.986 1.00 86.94 187 GLU A O 1
ATOM 1445 N N . SER A 1 188 ? 7.019 -18.397 1.319 1.00 81.00 188 SER A N 1
ATOM 1446 C CA . SER A 1 188 ? 7.878 -17.639 0.406 1.00 81.00 188 SER A CA 1
ATOM 1447 C C . SER A 1 188 ? 9.316 -17.518 0.921 1.00 81.00 188 SER A C 1
ATOM 1449 O O . SER A 1 188 ? 10.248 -17.815 0.176 1.00 81.00 188 SER A O 1
ATOM 1451 N N . GLU A 1 189 ? 9.509 -17.218 2.208 1.00 81.25 189 GLU A N 1
ATOM 1452 C CA . GLU A 1 189 ? 10.834 -17.169 2.837 1.00 81.25 189 GLU A CA 1
ATOM 1453 C C . GLU A 1 189 ? 11.502 -18.552 2.855 1.00 81.25 189 GLU A C 1
ATOM 1455 O O . GLU A 1 189 ? 12.694 -18.690 2.566 1.00 81.25 189 GLU A O 1
ATOM 1460 N N . ALA A 1 190 ? 10.733 -19.609 3.146 1.00 84.00 190 ALA A N 1
ATOM 1461 C CA . ALA A 1 190 ? 11.226 -20.981 3.095 1.00 84.00 190 ALA A CA 1
ATOM 1462 C C . ALA A 1 190 ? 11.615 -21.392 1.666 1.00 84.00 190 ALA A C 1
ATOM 1464 O O . ALA A 1 190 ? 12.647 -22.041 1.471 1.00 84.00 190 ALA A O 1
ATOM 1465 N N . ALA A 1 191 ? 10.828 -20.998 0.661 1.00 77.19 191 ALA A N 1
ATOM 1466 C CA . ALA A 1 191 ? 11.141 -21.245 -0.741 1.00 77.19 191 ALA A CA 1
ATOM 1467 C C . ALA A 1 191 ? 12.427 -20.519 -1.165 1.00 77.19 191 ALA A C 1
ATOM 1469 O O . ALA A 1 191 ? 13.300 -21.146 -1.766 1.00 77.19 191 ALA A O 1
ATOM 1470 N N . GLU A 1 192 ? 12.602 -19.247 -0.797 1.00 76.31 192 GLU A N 1
ATOM 1471 C CA . GLU A 1 192 ? 13.836 -18.496 -1.060 1.00 76.31 192 GLU A CA 1
ATOM 1472 C C . GLU A 1 192 ? 15.056 -19.135 -0.380 1.00 76.31 192 GLU A C 1
ATOM 1474 O O . GLU A 1 192 ? 16.103 -19.307 -1.014 1.00 76.31 192 GLU A O 1
ATOM 1479 N N . ALA A 1 193 ? 14.914 -19.593 0.868 1.00 77.12 193 ALA A N 1
ATOM 1480 C CA . ALA A 1 193 ? 15.979 -20.292 1.585 1.00 77.12 193 ALA A CA 1
ATOM 1481 C C . ALA A 1 193 ? 16.380 -21.622 0.914 1.00 77.12 193 ALA A C 1
ATOM 1483 O O . ALA A 1 193 ? 17.555 -21.999 0.935 1.00 77.12 193 ALA A O 1
ATOM 1484 N N . MET A 1 194 ? 15.437 -22.331 0.282 1.00 71.50 194 MET A N 1
ATOM 1485 C CA . MET A 1 194 ? 15.713 -23.582 -0.437 1.00 71.50 194 MET A CA 1
ATOM 1486 C C . MET A 1 194 ? 16.343 -23.375 -1.826 1.00 71.50 194 MET A C 1
ATOM 1488 O O . MET A 1 194 ? 16.983 -24.292 -2.345 1.00 71.50 194 MET A O 1
ATOM 1492 N N . VAL A 1 195 ? 16.229 -22.185 -2.423 1.00 66.25 195 VAL A N 1
ATOM 1493 C CA . VAL A 1 195 ? 16.823 -21.870 -3.738 1.00 66.25 195 VAL A CA 1
ATOM 1494 C C . VAL A 1 195 ? 18.336 -21.588 -3.646 1.00 66.25 195 VAL A C 1
ATOM 1496 O O . VAL A 1 195 ? 19.045 -21.693 -4.646 1.00 66.25 195 VAL A O 1
ATOM 1499 N N . GLY A 1 196 ? 18.884 -21.374 -2.444 1.00 53.09 196 GLY A N 1
ATOM 1500 C CA . GLY A 1 196 ? 20.308 -21.082 -2.210 1.00 53.09 196 GLY A CA 1
ATOM 1501 C C . GLY A 1 196 ? 21.325 -22.205 -2.497 1.00 53.09 196 GLY A C 1
ATOM 1502 O O . GLY A 1 196 ? 22.518 -21.988 -2.295 1.00 53.09 196 GLY A O 1
ATOM 1503 N N . ALA A 1 197 ? 20.911 -23.392 -2.959 1.00 50.59 197 ALA A N 1
ATOM 1504 C CA . ALA A 1 197 ? 21.826 -24.515 -3.233 1.00 50.59 197 ALA A CA 1
ATOM 1505 C C . ALA A 1 197 ? 21.652 -25.188 -4.608 1.00 50.59 197 ALA A C 1
ATOM 1507 O O . ALA A 1 197 ? 22.350 -26.164 -4.895 1.00 50.59 197 ALA A O 1
ATOM 1508 N N . SER A 1 198 ? 20.760 -24.690 -5.471 1.00 43.62 198 SER A N 1
ATOM 1509 C CA . SER A 1 198 ? 20.597 -25.242 -6.820 1.00 43.62 198 SER A CA 1
ATOM 1510 C C . SER A 1 198 ? 21.398 -24.411 -7.830 1.00 43.62 198 SER A C 1
ATOM 1512 O O . SER A 1 198 ? 21.225 -23.191 -7.865 1.00 43.62 198 SER A O 1
ATOM 1514 N N . PRO A 1 199 ? 22.290 -25.011 -8.648 1.00 44.78 199 PRO A N 1
ATOM 1515 C CA . PRO A 1 199 ? 22.964 -24.283 -9.715 1.00 44.78 199 PRO A CA 1
ATOM 1516 C C . PRO A 1 199 ? 21.903 -23.653 -10.615 1.00 44.78 199 PRO A C 1
ATOM 1518 O O . PRO A 1 199 ? 20.994 -24.348 -11.070 1.00 44.78 199 PRO A O 1
ATOM 1521 N N . ALA A 1 200 ? 22.017 -22.338 -10.822 1.00 39.69 200 ALA A N 1
ATOM 1522 C CA . ALA A 1 200 ? 21.086 -21.549 -11.615 1.00 39.69 200 ALA A CA 1
ATOM 1523 C C . ALA A 1 200 ? 20.725 -22.310 -12.904 1.00 39.69 200 ALA A C 1
ATOM 1525 O O . ALA A 1 200 ? 21.630 -22.571 -13.710 1.00 39.69 200 ALA A O 1
ATOM 1526 N N . PRO A 1 201 ? 19.453 -22.708 -13.111 1.00 42.88 201 PRO A N 1
ATOM 1527 C CA . PRO A 1 201 ? 19.049 -23.216 -14.407 1.00 42.88 201 PRO A CA 1
ATOM 1528 C C . PRO A 1 201 ? 19.362 -22.103 -15.399 1.00 42.88 201 PRO A C 1
ATOM 1530 O O . PRO A 1 201 ? 18.927 -20.966 -15.216 1.00 42.88 201 PRO A O 1
ATOM 1533 N N . SER A 1 202 ? 20.212 -22.405 -16.384 1.00 39.03 202 SER A N 1
ATOM 1534 C CA . SER A 1 202 ? 20.558 -21.461 -17.441 1.00 39.03 202 SER A CA 1
ATOM 1535 C C . SER A 1 202 ? 19.274 -20.818 -17.938 1.00 39.03 202 SER A C 1
ATOM 1537 O O . SER A 1 202 ? 18.363 -21.535 -18.345 1.00 39.03 202 SER A O 1
ATOM 1539 N N . ALA A 1 203 ? 19.199 -19.491 -17.821 1.00 40.03 203 ALA A N 1
ATOM 1540 C CA . ALA A 1 203 ? 18.040 -18.703 -18.195 1.00 40.03 203 ALA A CA 1
ATOM 1541 C C . ALA A 1 203 ? 17.681 -19.017 -19.650 1.00 40.03 203 ALA A C 1
ATOM 1543 O O . ALA A 1 203 ? 18.314 -18.522 -20.583 1.00 40.03 203 ALA A O 1
ATOM 1544 N N . VAL A 1 204 ? 16.698 -19.895 -19.835 1.00 46.28 204 VAL A N 1
ATOM 1545 C CA . VAL A 1 204 ? 16.068 -20.090 -21.129 1.00 46.28 204 VAL A CA 1
ATOM 1546 C C . VAL A 1 204 ? 15.271 -18.809 -21.355 1.00 46.28 204 VAL A C 1
ATOM 1548 O O . VAL A 1 204 ? 14.439 -18.483 -20.506 1.00 46.28 204 VAL A O 1
ATOM 1551 N N . PRO A 1 205 ? 15.556 -18.038 -22.419 1.00 50.03 205 PRO A N 1
ATOM 1552 C CA . PRO A 1 205 ? 14.805 -16.828 -22.706 1.00 50.03 205 PRO A CA 1
ATOM 1553 C C . PRO A 1 205 ? 13.322 -17.175 -22.752 1.00 50.03 205 PRO A C 1
ATOM 1555 O O . PRO A 1 205 ? 12.945 -18.207 -23.310 1.00 50.03 205 PRO A O 1
ATOM 1558 N N . ALA A 1 206 ? 12.506 -16.321 -22.133 1.00 51.62 206 ALA A N 1
ATOM 1559 C CA . ALA A 1 206 ? 11.060 -16.433 -22.166 1.00 51.62 206 ALA A CA 1
ATOM 1560 C C . ALA A 1 206 ? 10.585 -16.792 -23.587 1.00 51.62 206 ALA A C 1
ATOM 1562 O O . ALA A 1 206 ? 10.823 -16.004 -24.506 1.00 51.62 206 ALA A O 1
ATOM 1563 N N . PRO A 1 207 ? 9.950 -17.956 -23.791 1.00 58.34 207 PRO A N 1
ATOM 1564 C CA . PRO A 1 207 ? 9.539 -18.366 -25.121 1.00 58.34 207 PRO A CA 1
ATOM 1565 C C . PRO A 1 207 ? 8.507 -17.384 -25.667 1.00 58.34 207 PRO A C 1
ATOM 1567 O O . PRO A 1 207 ? 7.534 -17.025 -24.997 1.00 58.34 207 PRO A O 1
ATOM 1570 N N . GLU A 1 208 ? 8.749 -16.925 -26.891 1.00 71.56 208 GLU A N 1
ATOM 1571 C CA . GLU A 1 208 ? 7.809 -16.085 -27.618 1.00 71.56 208 GLU A CA 1
ATOM 1572 C C . GLU A 1 208 ? 6.473 -16.831 -27.767 1.00 71.56 208 GLU A C 1
ATOM 1574 O O . GLU A 1 208 ? 6.429 -18.030 -28.047 1.00 71.56 208 GLU A O 1
ATOM 1579 N N . LEU A 1 209 ? 5.348 -16.125 -27.624 1.00 84.62 209 LEU A N 1
ATOM 1580 C CA . LEU A 1 209 ? 3.995 -16.684 -27.785 1.00 84.62 209 LEU A CA 1
ATOM 1581 C C . LEU A 1 209 ? 3.666 -17.069 -29.250 1.00 84.62 209 LEU A C 1
ATOM 1583 O O . LEU A 1 209 ? 2.500 -17.220 -29.599 1.00 84.62 209 LEU A O 1
ATOM 1587 N N . GLY A 1 210 ? 4.677 -17.202 -30.115 1.00 78.31 210 GLY A N 1
ATOM 1588 C CA . GLY A 1 210 ? 4.563 -17.229 -31.573 1.00 78.31 210 GLY A CA 1
ATOM 1589 C C . GLY A 1 210 ? 3.752 -18.386 -32.161 1.00 78.31 210 GLY A C 1
ATOM 1590 O O . GLY A 1 210 ? 3.268 -18.255 -33.284 1.00 78.31 210 GLY A O 1
ATOM 1591 N N . GLU A 1 211 ? 3.550 -19.490 -31.434 1.00 85.81 211 GLU A N 1
ATOM 1592 C CA . GLU A 1 211 ? 2.718 -20.600 -31.927 1.00 85.81 211 GLU A CA 1
ATOM 1593 C C . GLU A 1 211 ? 1.252 -20.552 -31.463 1.00 85.81 211 GLU A C 1
ATOM 1595 O O . GLU A 1 211 ? 0.432 -21.334 -31.964 1.00 85.81 211 GLU A O 1
ATOM 1600 N N . LEU A 1 212 ? 0.882 -19.628 -30.562 1.00 93.44 212 LEU A N 1
ATOM 1601 C CA . LEU A 1 212 ? -0.526 -19.401 -30.232 1.00 93.44 212 LEU A CA 1
ATOM 1602 C C . LEU A 1 212 ? -1.249 -18.829 -31.450 1.00 93.44 212 LEU A C 1
ATOM 1604 O O . LEU A 1 212 ? -0.862 -17.810 -32.022 1.00 93.44 212 LEU A O 1
ATOM 1608 N N . ARG A 1 213 ? -2.331 -19.498 -31.851 1.00 96.25 213 ARG A N 1
ATOM 1609 C CA . ARG A 1 213 ? -3.153 -19.108 -32.996 1.00 96.25 213 ARG A CA 1
ATOM 1610 C C . ARG A 1 213 ? -4.585 -18.909 -32.549 1.00 96.25 213 ARG A C 1
ATOM 1612 O O . ARG A 1 213 ? -5.155 -19.754 -31.865 1.00 96.25 213 ARG A O 1
ATOM 1619 N N . GLN A 1 214 ? -5.182 -17.806 -32.982 1.00 96.00 214 GLN A N 1
ATOM 1620 C CA . GLN A 1 214 ? -6.621 -17.625 -32.856 1.00 96.00 214 GLN A CA 1
ATOM 1621 C C . GLN A 1 214 ? -7.344 -18.796 -33.545 1.00 96.00 214 GLN A C 1
ATOM 1623 O O . GLN A 1 214 ? -6.856 -19.339 -34.536 1.00 96.00 214 GLN A O 1
ATOM 1628 N N . ASP A 1 215 ? -8.488 -19.193 -32.997 1.00 95.88 215 ASP A N 1
ATOM 1629 C CA . ASP A 1 215 ? -9.331 -20.293 -33.473 1.00 95.88 215 ASP A CA 1
ATOM 1630 C C . ASP A 1 215 ? -8.787 -21.722 -33.284 1.00 95.88 215 ASP A C 1
ATOM 1632 O O . ASP A 1 215 ? -9.370 -22.677 -33.799 1.00 95.88 215 ASP A O 1
ATOM 1636 N N . MET A 1 216 ? -7.726 -21.913 -32.492 1.00 97.06 216 MET A N 1
ATOM 1637 C CA . MET A 1 216 ? -7.311 -23.251 -32.043 1.00 97.06 216 MET A CA 1
ATOM 1638 C C . MET A 1 216 ? -8.118 -23.732 -30.827 1.00 97.06 216 MET A C 1
ATOM 1640 O O . MET A 1 216 ? -8.641 -22.924 -30.061 1.00 97.06 216 MET A O 1
ATOM 1644 N N . LEU A 1 217 ? -8.188 -25.048 -30.602 1.00 97.19 217 LEU A N 1
ATOM 1645 C CA . LEU A 1 217 ? -8.790 -25.596 -29.382 1.00 97.19 217 LEU A CA 1
ATOM 1646 C C . LEU A 1 217 ? -7.962 -25.197 -28.155 1.00 97.19 217 LEU A C 1
ATOM 1648 O O . LEU A 1 217 ? -6.732 -25.281 -28.161 1.00 97.19 217 LEU A O 1
ATOM 1652 N N . TYR A 1 218 ? -8.632 -24.837 -27.065 1.00 96.56 218 TYR A N 1
ATOM 1653 C CA . TYR A 1 218 ? -7.985 -24.432 -25.819 1.00 96.56 218 TYR A CA 1
ATOM 1654 C C . TYR A 1 218 ? -7.055 -25.514 -25.265 1.00 96.56 218 TYR A C 1
ATOM 1656 O O . TYR A 1 218 ? -5.975 -25.204 -24.776 1.00 96.56 218 TYR A O 1
ATOM 1664 N N . ARG A 1 219 ? -7.419 -26.796 -25.399 1.00 95.50 219 ARG A N 1
ATOM 1665 C CA . ARG A 1 219 ? -6.559 -27.912 -24.969 1.00 95.50 219 ARG A CA 1
ATOM 1666 C C . ARG A 1 219 ? -5.196 -27.905 -25.664 1.00 95.50 219 ARG A C 1
ATOM 1668 O O . ARG A 1 219 ? -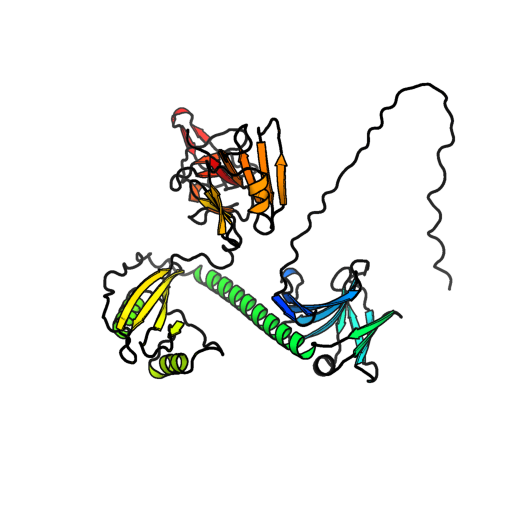4.193 -28.212 -25.023 1.00 95.50 219 ARG A O 1
ATOM 1675 N N . ASP A 1 220 ? -5.153 -27.529 -26.941 1.00 96.25 220 ASP A N 1
ATOM 1676 C CA . ASP A 1 220 ? -3.901 -27.410 -27.687 1.00 96.25 220 ASP A CA 1
ATOM 1677 C C . ASP A 1 220 ? -3.113 -26.168 -27.249 1.00 96.25 220 ASP A C 1
ATOM 1679 O O . ASP A 1 220 ? -1.900 -26.257 -27.063 1.00 96.25 220 ASP A O 1
ATOM 1683 N N . ALA A 1 221 ? -3.796 -25.039 -27.015 1.00 96.75 221 ALA A N 1
ATOM 1684 C CA . ALA A 1 221 ? -3.174 -23.809 -26.517 1.00 96.75 221 ALA A CA 1
ATOM 1685 C C . ALA A 1 221 ? -2.559 -24.011 -25.123 1.00 96.75 221 ALA A C 1
ATOM 1687 O O . ALA A 1 221 ? -1.421 -23.624 -24.874 1.00 96.75 221 ALA A O 1
ATOM 1688 N N . ARG A 1 222 ? -3.286 -24.692 -24.232 1.00 96.50 222 ARG A N 1
ATOM 1689 C CA . ARG A 1 222 ? -2.837 -25.082 -22.893 1.00 96.50 222 ARG A CA 1
ATOM 1690 C C . ARG A 1 222 ? -1.594 -25.958 -22.952 1.00 96.50 222 ARG A C 1
ATOM 1692 O O . ARG A 1 222 ? -0.638 -25.691 -22.236 1.00 96.50 222 ARG A O 1
ATOM 1699 N N . ARG A 1 223 ? -1.590 -26.999 -23.797 1.00 95.56 223 ARG A N 1
ATOM 1700 C CA . ARG A 1 223 ? -0.409 -27.860 -23.970 1.00 95.56 223 ARG A CA 1
ATOM 1701 C C . ARG A 1 223 ? 0.805 -27.034 -24.399 1.00 95.56 223 ARG A C 1
ATOM 1703 O O . ARG A 1 223 ? 1.844 -27.157 -23.765 1.00 95.56 223 ARG A O 1
ATOM 1710 N N . TYR A 1 224 ? 0.639 -26.161 -25.396 1.00 94.94 224 TYR A N 1
ATOM 1711 C CA . TYR A 1 224 ? 1.708 -25.273 -25.857 1.00 94.94 224 TYR A CA 1
ATOM 1712 C C . TYR A 1 224 ? 2.244 -24.376 -24.735 1.00 94.94 224 TYR A C 1
ATOM 1714 O O . TYR A 1 224 ? 3.449 -24.298 -24.532 1.00 94.94 224 TYR A O 1
ATOM 1722 N N . LEU A 1 225 ? 1.360 -23.736 -23.965 1.00 95.25 225 LEU A N 1
ATOM 1723 C CA . LEU A 1 225 ? 1.767 -22.867 -22.861 1.00 95.25 225 LEU A CA 1
ATOM 1724 C C . LEU A 1 225 ? 2.564 -23.612 -21.789 1.00 95.25 225 LEU A C 1
ATOM 1726 O O . LEU A 1 225 ? 3.613 -23.129 -21.366 1.00 95.25 225 LEU A O 1
ATOM 1730 N N . LEU A 1 226 ? 2.103 -24.798 -21.391 1.00 93.94 226 LEU A N 1
ATOM 1731 C CA . LEU A 1 226 ? 2.804 -25.626 -20.409 1.00 93.94 226 LEU A CA 1
ATOM 1732 C C . LEU A 1 226 ? 4.174 -26.096 -20.931 1.00 93.94 226 LEU A C 1
ATOM 1734 O O . LEU A 1 226 ? 5.147 -26.093 -20.181 1.00 93.94 226 LEU A O 1
ATOM 1738 N N . GLU A 1 227 ? 4.275 -26.458 -22.214 1.00 92.00 227 GLU A N 1
ATOM 1739 C CA . GLU A 1 227 ? 5.547 -26.807 -22.872 1.00 92.00 227 GLU A CA 1
ATOM 1740 C C . GLU A 1 227 ? 6.494 -25.600 -22.979 1.00 92.00 227 GLU A C 1
ATOM 1742 O O . GLU A 1 227 ? 7.706 -25.743 -22.824 1.00 92.00 227 GLU A O 1
ATOM 1747 N N . ALA A 1 228 ? 5.93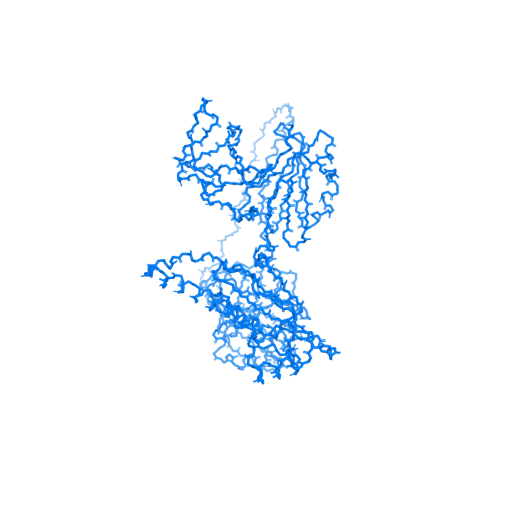7 -24.401 -23.153 1.00 90.19 228 ALA A N 1
ATOM 1748 C CA . ALA A 1 228 ? 6.637 -23.122 -23.136 1.00 90.19 228 ALA A CA 1
ATOM 1749 C C . ALA A 1 228 ? 6.956 -22.620 -21.706 1.00 90.19 228 ALA A C 1
ATOM 1751 O O . ALA A 1 228 ? 7.356 -21.476 -21.517 1.00 90.19 228 ALA A O 1
ATOM 1752 N N . GLY A 1 229 ? 6.782 -23.442 -20.668 1.00 91.75 229 GLY A N 1
ATOM 1753 C CA . GLY A 1 229 ? 7.157 -23.082 -19.298 1.00 91.75 229 GLY A CA 1
ATOM 1754 C C . GLY A 1 229 ? 6.225 -22.080 -18.611 1.00 91.75 229 GLY A C 1
ATOM 1755 O O . GLY A 1 229 ? 6.553 -21.594 -17.526 1.00 91.75 229 GLY A O 1
ATOM 1756 N N . TRP A 1 230 ? 5.060 -21.791 -19.193 1.00 94.38 230 TRP A N 1
ATOM 1757 C CA . TRP A 1 230 ? 3.982 -21.128 -18.467 1.00 94.38 230 TRP A CA 1
ATOM 1758 C C . TRP A 1 230 ? 3.342 -22.110 -17.490 1.00 94.38 230 TRP A C 1
ATOM 1760 O O . TRP A 1 230 ? 3.179 -23.295 -17.772 1.00 94.38 230 TRP A O 1
ATOM 1770 N N . GLN A 1 231 ? 2.940 -21.607 -16.335 1.00 94.75 231 GLN A N 1
ATOM 1771 C CA . GLN A 1 231 ? 2.278 -22.356 -15.282 1.00 94.75 231 GLN A CA 1
ATOM 1772 C C . GLN A 1 231 ? 0.818 -21.925 -15.200 1.00 94.75 231 GLN A C 1
ATOM 1774 O O . GLN A 1 231 ? 0.510 -20.735 -15.203 1.00 94.75 231 GLN A O 1
ATOM 1779 N N . ALA A 1 232 ? -0.082 -22.902 -15.133 1.00 95.56 232 ALA A N 1
ATOM 1780 C CA . ALA A 1 232 ? -1.500 -22.686 -14.875 1.00 95.56 232 ALA A CA 1
ATOM 1781 C C . ALA A 1 232 ? -1.686 -21.971 -13.523 1.00 95.56 232 ALA A C 1
ATOM 1783 O O . ALA A 1 232 ? -1.251 -22.488 -12.492 1.00 95.56 232 ALA A O 1
ATOM 1784 N N . LEU A 1 233 ? -2.334 -20.802 -13.516 1.00 91.00 233 LEU A N 1
ATOM 1785 C CA . LEU A 1 233 ? -2.687 -20.114 -12.275 1.00 91.00 233 LEU A CA 1
ATOM 1786 C C . LEU A 1 233 ? -3.875 -20.824 -11.643 1.00 91.00 233 LEU A C 1
ATOM 1788 O O . LEU A 1 233 ? -4.992 -20.724 -12.134 1.00 91.00 233 LEU A O 1
ATOM 1792 N N . TYR A 1 234 ? -3.634 -21.549 -10.556 1.00 88.00 234 TYR A N 1
ATOM 1793 C CA . TYR A 1 234 ? -4.696 -22.239 -9.840 1.00 88.00 234 TYR A CA 1
ATOM 1794 C C . TYR A 1 234 ? -5.628 -21.220 -9.173 1.00 88.00 234 TYR A C 1
ATOM 1796 O O . TYR A 1 234 ? -5.260 -20.588 -8.181 1.00 88.00 234 TYR A O 1
ATOM 1804 N N . VAL A 1 235 ? -6.840 -21.067 -9.706 1.00 80.62 235 VAL A N 1
ATOM 1805 C CA . VAL A 1 235 ? -7.867 -20.218 -9.098 1.00 80.62 235 VAL A CA 1
ATOM 1806 C C . VAL A 1 235 ? -8.673 -21.086 -8.142 1.00 80.62 235 VAL A C 1
ATOM 1808 O O . VAL A 1 235 ? -9.382 -22.005 -8.558 1.00 80.62 235 VAL A O 1
ATOM 1811 N N . LEU A 1 236 ? -8.523 -20.831 -6.839 1.00 77.00 236 LEU A N 1
ATOM 1812 C CA . LEU A 1 236 ? -9.334 -21.499 -5.824 1.00 77.00 236 LEU A CA 1
ATOM 1813 C C . LEU A 1 236 ? -10.816 -21.208 -6.096 1.00 77.00 236 LEU A C 1
ATOM 1815 O O . LEU A 1 236 ? -11.147 -20.046 -6.331 1.00 77.00 236 LEU A O 1
ATOM 1819 N N . PRO A 1 237 ? -11.697 -22.223 -6.039 1.00 74.94 237 PRO A N 1
ATOM 1820 C CA . PRO A 1 237 ? -13.118 -21.993 -6.219 1.00 74.94 237 PRO A CA 1
ATOM 1821 C C . PRO A 1 237 ? -13.639 -20.975 -5.198 1.00 74.94 237 PRO A C 1
ATOM 1823 O O . PRO A 1 237 ? -13.481 -21.183 -3.991 1.00 74.94 237 PRO A O 1
ATOM 1826 N N . ASP A 1 238 ? -14.244 -19.885 -5.664 1.00 73.19 238 ASP A N 1
ATOM 1827 C CA . ASP A 1 238 ? -14.961 -18.948 -4.800 1.00 73.19 238 ASP A CA 1
ATOM 1828 C C . ASP A 1 238 ? -16.355 -19.529 -4.495 1.00 73.19 238 ASP A C 1
ATOM 1830 O O . ASP A 1 238 ? -16.985 -20.183 -5.328 1.00 73.19 238 ASP A O 1
ATOM 1834 N N . ALA A 1 239 ? -16.885 -19.258 -3.302 1.00 73.06 239 ALA A N 1
ATOM 1835 C CA . ALA A 1 239 ? -18.286 -19.510 -2.977 1.00 73.06 239 ALA A CA 1
ATOM 1836 C C . ALA A 1 239 ? -19.253 -18.805 -3.952 1.00 73.06 239 ALA A C 1
ATOM 1838 O O . ALA A 1 239 ? -20.406 -19.221 -4.067 1.00 73.06 239 ALA A O 1
ATOM 1839 N N . ASN A 1 240 ? -18.786 -17.758 -4.643 1.00 75.69 240 ASN A N 1
ATOM 1840 C CA . ASN A 1 240 ? -19.525 -17.038 -5.682 1.00 75.69 240 ASN A CA 1
ATOM 1841 C C . ASN A 1 240 ? -19.338 -17.588 -7.105 1.00 75.69 240 ASN A C 1
ATOM 1843 O O . ASN A 1 240 ? -19.911 -17.020 -8.037 1.00 75.69 240 ASN A O 1
ATOM 1847 N N . ASP A 1 241 ? -18.553 -18.650 -7.298 1.00 80.94 241 ASP A N 1
ATOM 1848 C CA . ASP A 1 241 ? -18.390 -19.262 -8.616 1.00 80.94 241 ASP A CA 1
ATOM 1849 C C . ASP A 1 241 ? -19.739 -19.667 -9.206 1.00 80.94 241 ASP A C 1
ATOM 1851 O O . ASP A 1 241 ? -20.603 -20.230 -8.522 1.00 80.94 241 ASP A O 1
ATOM 1855 N N . SER A 1 242 ? -19.911 -19.445 -10.510 1.00 84.62 242 SER A N 1
ATOM 1856 C CA . SER A 1 242 ? -21.097 -19.963 -11.175 1.00 84.62 242 SER A CA 1
ATOM 1857 C C . SER A 1 242 ? -21.055 -21.502 -11.177 1.00 84.62 242 SER A C 1
ATOM 1859 O O . SER A 1 242 ? -19.977 -22.091 -11.314 1.00 84.62 242 SER A O 1
ATOM 1861 N N . PRO A 1 243 ? -22.207 -22.196 -11.080 1.00 84.81 243 PRO A N 1
ATOM 1862 C CA . PRO A 1 243 ? -22.246 -23.653 -11.209 1.00 84.81 243 PRO A CA 1
ATOM 1863 C C . PRO A 1 243 ? -21.570 -24.157 -12.492 1.00 84.81 243 PRO A C 1
ATOM 1865 O O . PRO A 1 243 ? -20.936 -25.208 -12.474 1.00 84.81 243 PRO A O 1
ATOM 1868 N N . SER A 1 244 ? -21.637 -23.373 -13.575 1.00 85.38 244 SER A N 1
ATOM 1869 C CA . SER A 1 244 ? -20.932 -23.658 -14.825 1.00 85.38 244 SER A CA 1
ATOM 1870 C C . SER A 1 244 ? -19.411 -23.605 -14.692 1.00 85.38 244 SER A C 1
ATOM 1872 O O . SER A 1 244 ? -18.740 -24.443 -15.281 1.00 85.38 244 SER A O 1
ATOM 1874 N N . ASP A 1 245 ? -18.843 -22.684 -13.909 1.00 88.44 245 ASP A N 1
ATOM 1875 C CA . ASP A 1 245 ? -17.386 -22.633 -13.717 1.00 88.44 245 ASP A CA 1
ATOM 1876 C C . ASP A 1 245 ? -16.894 -23.870 -12.953 1.00 88.44 245 ASP A C 1
ATOM 1878 O O . ASP A 1 245 ? -15.866 -24.458 -13.294 1.00 88.44 245 ASP A O 1
ATOM 1882 N N . GLN A 1 246 ? -17.658 -24.309 -11.945 1.00 87.00 246 GLN A N 1
ATOM 1883 C CA . GLN A 1 246 ? -17.359 -25.533 -11.198 1.00 87.00 246 GLN A CA 1
ATOM 1884 C C . GLN A 1 246 ? -17.485 -26.782 -12.072 1.00 87.00 246 GLN A C 1
ATOM 1886 O O . GLN A 1 246 ? -16.615 -27.650 -12.019 1.00 87.00 246 GLN A O 1
ATOM 1891 N N . GLU A 1 247 ? -18.539 -26.877 -12.885 1.00 88.19 247 GLU A N 1
ATOM 1892 C CA . GLU A 1 247 ? -18.725 -27.978 -13.833 1.00 88.19 247 GLU A CA 1
ATOM 1893 C C . GLU A 1 247 ? -17.562 -28.042 -14.824 1.00 88.19 247 GLU A C 1
ATOM 1895 O O . GLU A 1 247 ? -16.945 -29.094 -14.962 1.00 88.19 247 GLU A O 1
ATOM 1900 N N . ILE A 1 248 ? -17.165 -26.909 -15.413 1.00 88.69 248 ILE A N 1
ATOM 1901 C CA . ILE A 1 248 ? -16.047 -26.862 -16.361 1.00 88.69 248 ILE A CA 1
ATOM 1902 C C . ILE A 1 248 ? -14.735 -27.290 -15.690 1.00 88.69 248 ILE A C 1
ATOM 1904 O O . ILE A 1 248 ? -13.995 -28.111 -16.241 1.00 88.69 248 ILE A O 1
ATOM 1908 N N . ARG A 1 249 ? -14.446 -26.783 -14.482 1.00 89.50 249 ARG A N 1
ATOM 1909 C CA . ARG A 1 249 ? -13.253 -27.179 -13.715 1.00 89.50 249 ARG A CA 1
ATOM 1910 C C . ARG A 1 249 ? -13.229 -28.680 -13.434 1.00 89.50 249 ARG A C 1
ATOM 1912 O O . ARG A 1 249 ? -12.198 -29.317 -13.651 1.00 89.50 249 ARG A O 1
ATOM 1919 N N . ASN A 1 250 ? -14.352 -29.238 -12.994 1.00 87.31 250 ASN A N 1
ATOM 1920 C CA . ASN A 1 250 ? -14.455 -30.636 -12.582 1.00 87.31 250 ASN A CA 1
ATOM 1921 C C . ASN A 1 250 ? -14.486 -31.608 -13.769 1.00 87.31 250 ASN A C 1
ATOM 1923 O O . ASN A 1 250 ? -13.836 -32.650 -13.721 1.00 87.31 250 ASN A O 1
ATOM 1927 N N . GLU A 1 251 ? -15.229 -31.286 -14.828 1.00 89.94 251 GLU A N 1
ATOM 1928 C CA . GLU A 1 251 ? -15.419 -32.161 -15.987 1.00 89.94 251 GLU A CA 1
ATOM 1929 C C . GLU A 1 251 ? -14.221 -32.115 -16.942 1.00 89.94 251 GLU A C 1
ATOM 1931 O O . GLU A 1 251 ? -13.776 -33.154 -17.437 1.00 89.94 251 GLU A O 1
ATOM 1936 N N . PHE A 1 252 ? -13.658 -30.926 -17.184 1.00 89.81 252 PHE A N 1
ATOM 1937 C CA . PHE A 1 252 ? -12.580 -30.752 -18.160 1.00 89.81 252 PHE A CA 1
ATOM 1938 C C . PHE A 1 252 ? -11.184 -30.688 -17.532 1.00 89.81 252 PHE A C 1
ATOM 1940 O O . PHE A 1 252 ? -10.200 -30.843 -18.259 1.00 89.81 252 PHE A O 1
ATOM 1947 N N . GLY A 1 253 ? -11.080 -30.511 -16.210 1.00 91.50 253 GLY A N 1
ATOM 1948 C CA . GLY A 1 253 ? -9.803 -30.498 -15.496 1.00 91.50 253 GLY A CA 1
ATOM 1949 C C . GLY A 1 253 ? -8.964 -29.252 -15.780 1.00 91.50 253 GLY A C 1
ATOM 1950 O O . GLY A 1 253 ? -7.751 -29.362 -15.962 1.00 91.50 253 GLY A O 1
ATOM 1951 N N . PHE A 1 254 ? -9.604 -28.081 -15.856 1.00 94.56 254 PHE A N 1
ATOM 1952 C CA . PHE A 1 254 ? -8.953 -26.790 -16.113 1.00 94.56 254 PHE A CA 1
ATOM 1953 C C . PHE A 1 254 ? -8.846 -25.955 -14.826 1.00 94.56 254 PHE A C 1
ATOM 1955 O O . PHE A 1 254 ? -9.659 -25.053 -14.622 1.00 94.56 254 PHE A O 1
ATOM 1962 N N . PRO A 1 255 ? -7.871 -26.227 -13.934 1.00 90.94 255 PRO A N 1
ATOM 1963 C CA . PRO A 1 255 ? -7.698 -25.461 -12.695 1.00 90.94 255 PRO A CA 1
ATOM 1964 C C . PRO A 1 255 ? -7.387 -23.979 -12.937 1.00 90.94 255 PRO A C 1
ATOM 1966 O O . PRO A 1 255 ? -7.595 -23.153 -12.054 1.00 90.94 255 PRO A O 1
ATOM 1969 N N . GLU A 1 256 ? -6.901 -23.651 -14.133 1.00 95.31 256 GLU A N 1
ATOM 1970 C CA . GLU A 1 256 ? -6.618 -22.285 -14.555 1.00 95.31 256 GLU A CA 1
ATOM 1971 C C . GLU A 1 256 ? -7.821 -21.481 -15.057 1.00 95.31 256 GLU A C 1
ATOM 1973 O O . GLU A 1 256 ? -7.650 -20.342 -15.494 1.00 95.31 256 GLU A O 1
ATOM 1978 N N . LEU A 1 257 ? -9.034 -22.045 -15.024 1.00 95.62 257 LEU A N 1
ATOM 1979 C CA . LEU A 1 257 ? -10.247 -21.293 -15.333 1.00 95.62 257 LEU A CA 1
ATOM 1980 C C . LEU A 1 257 ? -10.412 -20.158 -14.315 1.00 95.62 257 LEU A C 1
ATOM 1982 O O . LEU A 1 257 ? -10.511 -20.419 -13.121 1.00 95.62 257 LEU A O 1
ATOM 1986 N N . ALA A 1 258 ? -10.477 -18.916 -14.787 1.00 92.50 258 ALA A N 1
ATOM 1987 C CA . ALA A 1 258 ? -10.713 -17.747 -13.947 1.00 92.50 258 ALA A CA 1
ATOM 1988 C C . ALA A 1 258 ? -12.209 -17.428 -13.847 1.00 92.50 258 ALA A C 1
ATOM 1990 O O . ALA A 1 258 ? -12.737 -17.298 -12.747 1.00 92.50 258 ALA A O 1
ATOM 1991 N N . SER A 1 259 ? -12.902 -17.324 -14.984 1.00 93.38 259 SER A N 1
ATOM 1992 C CA . SER A 1 259 ? -14.343 -17.039 -15.028 1.00 93.38 259 SER A CA 1
ATOM 1993 C C . SER A 1 259 ? -14.951 -17.312 -16.403 1.00 93.38 259 SER A C 1
ATOM 1995 O O . SER A 1 259 ? -14.265 -17.198 -17.421 1.00 93.38 259 SER A O 1
ATOM 1997 N N . CYS A 1 260 ? -16.252 -17.607 -16.452 1.00 93.25 260 CYS A N 1
ATOM 1998 C CA . CYS A 1 260 ? -17.049 -17.631 -17.678 1.00 93.25 260 CYS A CA 1
ATOM 1999 C C . CYS A 1 260 ? -18.205 -16.618 -17.631 1.00 93.25 260 CYS A C 1
ATOM 2001 O O . CYS A 1 260 ? -18.838 -16.392 -16.606 1.00 93.25 260 CYS A O 1
ATOM 2003 N N . SER A 1 261 ? -18.542 -16.025 -18.779 1.00 89.94 261 SER A N 1
ATOM 2004 C CA . SER A 1 261 ? -19.568 -14.967 -18.875 1.00 89.94 261 SER A CA 1
ATOM 2005 C C . SER A 1 261 ? -21.015 -15.417 -18.605 1.00 89.94 261 SER A C 1
ATOM 2007 O O . SER A 1 261 ? -21.899 -14.570 -18.507 1.00 89.94 261 SER A O 1
ATOM 2009 N N . GLY A 1 262 ? -21.307 -16.723 -18.572 1.00 83.88 262 GLY A N 1
ATOM 2010 C CA . GLY A 1 262 ? -22.665 -17.254 -18.357 1.00 83.88 262 GLY A CA 1
ATOM 2011 C C . GLY A 1 262 ? -23.699 -16.911 -19.447 1.00 83.88 262 GLY A C 1
ATOM 2012 O O . GLY A 1 262 ? -24.866 -17.268 -19.327 1.00 83.88 262 GLY A O 1
ATOM 2013 N N . THR A 1 263 ? -23.302 -16.245 -20.537 1.00 82.81 263 THR A N 1
ATOM 2014 C CA . THR A 1 263 ? -24.211 -15.754 -21.598 1.00 82.81 263 THR A CA 1
ATOM 2015 C C . THR A 1 263 ? -24.625 -16.819 -22.623 1.00 82.81 263 THR A C 1
ATOM 2017 O O . THR A 1 263 ? -25.321 -16.512 -23.588 1.00 82.81 263 THR A O 1
ATOM 2020 N N . GLY A 1 264 ? -24.151 -18.061 -22.477 1.00 79.94 264 GLY A N 1
ATOM 2021 C CA . GLY A 1 264 ? -24.318 -19.127 -23.475 1.00 79.94 264 GLY A CA 1
ATOM 2022 C C . GLY A 1 264 ? -23.404 -19.002 -24.703 1.00 79.94 264 GLY A C 1
ATOM 2023 O O . GLY A 1 264 ? -23.304 -19.942 -25.484 1.00 79.94 264 GLY A O 1
ATOM 2024 N N . MET A 1 265 ? -22.672 -17.891 -24.852 1.00 81.25 265 MET A N 1
ATOM 2025 C CA . MET A 1 265 ? -21.675 -17.697 -25.919 1.00 81.25 265 MET A CA 1
ATOM 2026 C C . MET A 1 265 ? -20.350 -18.438 -25.646 1.00 81.25 265 MET A C 1
ATOM 2028 O O . MET A 1 265 ? -19.487 -18.524 -26.522 1.00 81.25 265 MET A O 1
ATOM 2032 N N . GLY A 1 266 ? -20.180 -18.970 -24.430 1.00 86.31 266 GLY A N 1
ATOM 2033 C CA . GLY A 1 266 ? -19.003 -19.746 -24.032 1.00 86.31 266 GLY A CA 1
ATOM 2034 C C . GLY A 1 266 ? -17.724 -18.920 -23.896 1.00 86.31 266 GLY A C 1
ATOM 2035 O O . GLY A 1 266 ? -16.644 -19.463 -24.089 1.00 86.31 266 GLY A O 1
ATOM 2036 N N . PHE A 1 267 ? -17.821 -17.612 -23.619 1.00 95.00 267 PHE A N 1
ATOM 2037 C CA . PHE A 1 267 ? -16.628 -16.822 -23.310 1.00 95.00 267 PHE A CA 1
ATOM 2038 C C . PHE A 1 267 ? -16.128 -17.140 -21.908 1.00 95.00 267 PHE A C 1
ATOM 2040 O O . PHE A 1 267 ? -16.842 -16.863 -20.940 1.00 95.00 267 PHE A O 1
ATOM 2047 N N . CYS A 1 268 ? -14.914 -17.680 -21.833 1.00 95.69 268 CYS A N 1
ATOM 2048 C CA . CYS A 1 268 ? -14.236 -18.034 -20.592 1.00 95.69 268 CYS A CA 1
ATOM 2049 C C . CYS A 1 268 ? -12.794 -17.526 -20.597 1.00 95.69 268 CYS A C 1
ATOM 2051 O O . CYS A 1 268 ? -12.125 -17.573 -21.635 1.00 95.69 268 CYS A O 1
ATOM 2053 N N . ALA A 1 269 ? -12.333 -17.057 -19.441 1.00 95.75 269 ALA A N 1
ATOM 2054 C CA . ALA A 1 269 ? -10.986 -16.568 -19.199 1.00 95.75 269 ALA A CA 1
ATOM 2055 C C . ALA A 1 269 ? -10.147 -17.615 -18.455 1.00 95.75 269 ALA A C 1
ATOM 2057 O O . ALA A 1 269 ? -10.638 -18.245 -17.518 1.00 95.75 269 ALA A O 1
ATOM 2058 N N . PHE A 1 270 ? -8.879 -17.760 -18.839 1.00 96.75 270 PHE A N 1
ATOM 2059 C CA . PHE A 1 270 ? -7.919 -18.670 -18.214 1.00 96.75 270 PHE A CA 1
ATOM 2060 C C . PHE A 1 270 ? -6.614 -17.942 -17.886 1.00 96.75 270 PHE A C 1
ATOM 2062 O O . PHE A 1 270 ? -6.140 -17.146 -18.699 1.00 96.75 270 PHE A O 1
ATOM 2069 N N . GLY A 1 271 ? -6.046 -18.207 -16.708 1.00 95.88 271 GLY A N 1
ATOM 2070 C CA . GLY A 1 271 ? -4.869 -17.509 -16.186 1.00 95.88 271 GLY A CA 1
ATOM 2071 C C . GLY A 1 271 ? -3.594 -18.350 -16.209 1.00 95.88 271 GLY A C 1
ATOM 2072 O O . GLY A 1 271 ? -3.586 -19.509 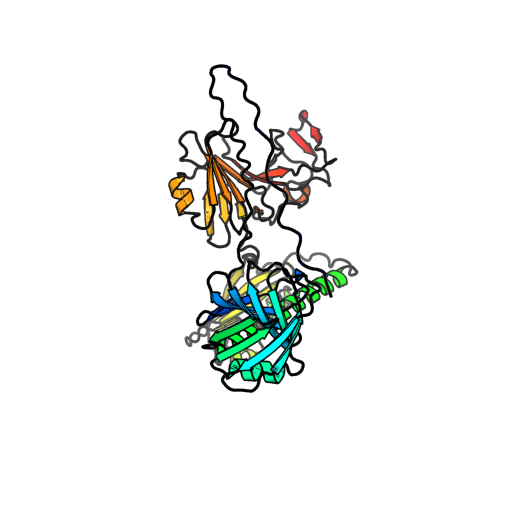-15.804 1.00 95.88 271 GLY A O 1
ATOM 2073 N N . TYR A 1 272 ? -2.488 -17.750 -16.634 1.00 96.06 272 TYR A N 1
ATOM 2074 C CA . TYR A 1 272 ? -1.166 -18.371 -16.639 1.00 96.06 272 TYR A CA 1
ATOM 2075 C C . TYR A 1 272 ? -0.113 -17.411 -16.100 1.00 96.06 272 TYR A C 1
ATOM 2077 O O . TYR A 1 272 ? -0.283 -16.196 -16.170 1.00 96.06 272 TYR A O 1
ATOM 2085 N N . LYS A 1 273 ? 0.995 -17.956 -15.599 1.00 93.44 273 LYS A N 1
ATOM 2086 C CA . LYS A 1 273 ? 2.149 -17.188 -15.129 1.00 93.44 273 LYS A CA 1
ATOM 2087 C C . LYS A 1 273 ? 3.450 -17.856 -15.536 1.00 93.44 273 LYS A C 1
ATOM 2089 O O . LYS A 1 273 ? 3.547 -19.076 -15.479 1.00 93.44 273 LYS A O 1
ATOM 2094 N N . ASP A 1 274 ? 4.440 -17.089 -15.964 1.00 91.44 274 ASP A N 1
ATOM 2095 C CA . ASP A 1 274 ? 5.754 -17.635 -16.315 1.00 91.44 274 ASP A CA 1
ATOM 2096 C C . ASP A 1 274 ? 6.759 -17.579 -15.148 1.00 91.44 274 ASP A C 1
ATOM 2098 O O . ASP A 1 274 ? 6.463 -17.082 -14.059 1.00 91.44 274 ASP A O 1
ATOM 2102 N N . ALA A 1 275 ? 7.978 -18.075 -15.380 1.00 83.06 275 ALA A N 1
ATOM 2103 C CA . ALA A 1 275 ? 9.061 -18.067 -14.391 1.00 83.06 275 ALA A CA 1
ATOM 2104 C C . ALA A 1 275 ? 9.524 -16.655 -13.971 1.00 83.06 275 ALA A C 1
ATOM 2106 O O . ALA A 1 275 ? 10.162 -16.507 -12.932 1.00 83.06 275 ALA A O 1
ATOM 2107 N N . TYR A 1 276 ? 9.201 -15.623 -14.757 1.00 77.31 276 TYR A N 1
ATOM 2108 C CA . TYR A 1 276 ? 9.503 -14.217 -14.466 1.00 77.31 276 TYR A CA 1
ATOM 2109 C C . TYR A 1 276 ? 8.344 -13.511 -13.751 1.00 77.31 276 TYR A C 1
ATOM 2111 O O . TYR A 1 276 ? 8.432 -12.336 -13.399 1.00 77.31 276 TYR A O 1
ATOM 2119 N N . GLY A 1 277 ? 7.245 -14.228 -13.526 1.00 79.50 277 GLY A N 1
ATOM 2120 C CA . GLY A 1 277 ? 6.052 -13.723 -12.881 1.00 79.50 277 GLY A CA 1
ATOM 2121 C C . GLY A 1 277 ? 5.196 -12.805 -13.746 1.00 79.50 277 GLY A C 1
ATOM 2122 O O . GLY A 1 277 ? 4.367 -12.091 -13.182 1.00 79.50 277 GLY A O 1
ATOM 2123 N N . ARG A 1 278 ? 5.373 -12.824 -15.073 1.00 86.19 278 ARG A N 1
ATOM 2124 C CA . ARG A 1 278 ? 4.440 -12.190 -16.013 1.00 86.19 278 ARG A CA 1
ATOM 2125 C C . ARG A 1 278 ? 3.178 -13.031 -16.075 1.00 86.19 278 ARG A C 1
ATOM 2127 O O . ARG A 1 278 ? 3.264 -14.260 -16.085 1.00 86.19 278 ARG A O 1
ATOM 2134 N N . GLU A 1 279 ? 2.027 -12.380 -16.129 1.00 92.25 279 GLU A N 1
ATOM 2135 C CA . GLU A 1 279 ? 0.744 -13.065 -16.217 1.00 92.25 279 GLU A CA 1
ATOM 2136 C C . GLU A 1 279 ? 0.236 -13.049 -17.658 1.00 92.25 279 GLU A C 1
ATOM 2138 O O . GLU A 1 279 ? 0.475 -12.118 -18.421 1.00 92.25 279 GLU A O 1
ATOM 2143 N N . LEU A 1 280 ? -0.448 -14.111 -18.059 1.00 95.19 280 LEU A N 1
ATOM 2144 C CA . LEU A 1 280 ? -1.064 -14.252 -19.370 1.00 95.19 280 LEU A CA 1
ATOM 2145 C C . LEU A 1 280 ? -2.519 -14.635 -19.160 1.00 95.19 280 LEU A C 1
ATOM 2147 O O . LEU A 1 280 ? -2.821 -15.640 -18.512 1.00 95.19 280 LEU A O 1
ATOM 2151 N N . ARG A 1 281 ? -3.418 -13.852 -19.748 1.00 96.31 281 ARG A N 1
ATOM 2152 C CA . ARG A 1 281 ? -4.845 -14.150 -19.764 1.00 96.31 281 ARG A CA 1
ATOM 2153 C C . ARG A 1 281 ? -5.238 -14.644 -21.147 1.00 96.31 281 ARG A C 1
ATOM 2155 O O . ARG A 1 281 ? -5.111 -13.917 -22.128 1.00 96.31 281 ARG A O 1
ATOM 2162 N N . LEU A 1 282 ? -5.741 -15.874 -21.226 1.00 97.25 282 LEU A N 1
ATOM 2163 C CA . LEU A 1 282 ? -6.382 -16.408 -22.427 1.00 97.25 282 LEU A CA 1
ATOM 2164 C C . LEU A 1 282 ? -7.891 -16.193 -22.345 1.00 97.25 282 LEU A C 1
ATOM 2166 O O . LEU A 1 282 ? -8.494 -16.414 -21.302 1.00 97.25 282 LEU A O 1
ATOM 2170 N N . THR A 1 283 ? -8.511 -15.827 -23.461 1.00 97.06 283 THR A N 1
ATOM 2171 C CA . THR A 1 283 ? -9.968 -15.777 -23.616 1.00 97.06 283 THR A CA 1
ATOM 2172 C C . THR A 1 283 ? -10.387 -16.772 -24.685 1.00 97.06 283 THR A C 1
ATOM 2174 O O . THR A 1 283 ? -9.858 -16.760 -25.795 1.00 97.06 283 THR A O 1
ATOM 2177 N N . THR A 1 284 ? -11.358 -17.621 -24.372 1.00 97.31 284 THR A N 1
ATOM 2178 C CA . THR A 1 284 ? -11.948 -18.593 -25.305 1.00 97.31 284 THR A CA 1
ATOM 2179 C C . THR A 1 284 ? -13.370 -18.199 -25.690 1.00 97.31 284 THR A C 1
ATOM 2181 O O . THR A 1 284 ? -13.927 -17.271 -25.110 1.00 97.31 284 THR A O 1
ATOM 2184 N N . ARG A 1 285 ? -13.947 -18.888 -26.675 1.00 95.25 285 ARG A N 1
ATOM 2185 C CA . ARG A 1 285 ? -15.356 -18.824 -27.080 1.00 95.25 285 ARG A CA 1
ATOM 2186 C C . ARG A 1 285 ? -15.879 -20.221 -27.418 1.00 95.25 285 ARG A C 1
ATOM 2188 O O . ARG A 1 285 ? -15.095 -21.100 -27.760 1.00 95.25 285 ARG A O 1
ATOM 2195 N N . GLY A 1 286 ? -17.198 -20.395 -27.452 1.00 84.81 286 GLY A N 1
ATOM 2196 C CA . GLY A 1 286 ? -17.826 -21.668 -27.823 1.00 84.81 286 GLY A CA 1
ATOM 2197 C C . GLY A 1 286 ? -17.950 -22.613 -26.628 1.00 84.81 286 GLY A C 1
ATOM 2198 O O . GLY A 1 286 ? -16.972 -22.887 -25.947 1.00 84.81 286 GLY A O 1
ATOM 2199 N N . GLY A 1 287 ? -19.177 -23.076 -26.367 1.00 81.75 287 GLY A N 1
ATOM 2200 C CA . GLY A 1 287 ? -19.564 -23.728 -25.111 1.00 81.75 287 GLY A CA 1
ATOM 2201 C C . GLY A 1 287 ? -18.690 -24.914 -24.694 1.00 81.75 287 GLY A C 1
ATOM 2202 O O . GLY A 1 287 ? -18.040 -24.837 -23.662 1.00 81.75 287 GLY A O 1
ATOM 2203 N N . THR A 1 288 ? -18.675 -26.001 -25.473 1.00 83.12 288 THR A N 1
ATOM 2204 C CA . THR A 1 288 ? -17.974 -27.248 -25.095 1.00 83.12 288 THR A CA 1
ATOM 2205 C C . THR A 1 288 ? -16.568 -27.371 -25.672 1.00 83.12 288 THR A C 1
ATOM 2207 O O . THR A 1 288 ? -15.719 -28.040 -25.088 1.00 83.12 288 THR A O 1
ATOM 2210 N N . ASP A 1 289 ? -16.311 -26.739 -26.819 1.00 88.62 289 ASP A N 1
ATOM 2211 C CA . ASP A 1 289 ? -15.065 -26.938 -27.567 1.00 88.62 289 ASP A CA 1
ATOM 2212 C C . ASP A 1 289 ? -13.962 -25.936 -27.182 1.00 88.62 289 ASP A C 1
ATOM 2214 O O . ASP A 1 289 ? -12.819 -26.127 -27.591 1.00 88.62 289 ASP A O 1
ATOM 2218 N N . PHE A 1 290 ? -14.285 -24.897 -26.391 1.00 93.75 290 PHE A N 1
ATOM 2219 C CA . PHE A 1 290 ? -13.381 -23.834 -25.922 1.00 93.75 290 PHE A CA 1
ATOM 2220 C C . PHE A 1 290 ? -12.358 -23.415 -26.983 1.00 93.75 290 PHE A C 1
ATOM 2222 O O . PHE A 1 290 ? -11.197 -23.814 -26.967 1.00 93.75 290 PHE A O 1
ATOM 2229 N N . ILE A 1 291 ? -12.782 -22.598 -27.933 1.00 96.44 291 ILE A N 1
ATOM 2230 C CA . ILE A 1 291 ? -11.946 -22.130 -29.035 1.00 96.44 291 ILE A CA 1
ATOM 2231 C C . ILE A 1 291 ? -11.210 -20.866 -28.589 1.00 96.44 291 ILE A C 1
ATOM 2233 O O . ILE A 1 291 ? -11.848 -19.897 -28.180 1.00 96.44 291 ILE A O 1
ATOM 2237 N N . LEU A 1 292 ? -9.879 -20.846 -28.667 1.00 97.00 292 LEU A N 1
ATOM 2238 C CA . LEU A 1 292 ? -9.065 -19.689 -28.298 1.00 97.00 292 LEU A CA 1
ATOM 2239 C C . LEU A 1 292 ? -9.451 -18.474 -29.151 1.00 97.00 292 LEU A C 1
ATOM 2241 O O . LEU A 1 292 ? -9.324 -18.484 -30.375 1.00 97.00 292 LEU A O 1
ATOM 2245 N N . HIS A 1 293 ? -9.917 -17.415 -28.497 1.00 96.56 293 HIS A N 1
ATOM 2246 C CA . HIS A 1 293 ? -10.383 -16.197 -29.147 1.00 96.56 293 HIS A CA 1
ATOM 2247 C C . HIS A 1 293 ? -9.354 -15.069 -29.078 1.00 96.56 293 HIS A C 1
ATOM 2249 O O . HIS A 1 293 ? -9.147 -14.387 -30.078 1.00 96.56 293 HIS A O 1
ATOM 2255 N N . ALA A 1 294 ? -8.730 -14.862 -27.920 1.00 96.00 294 ALA A N 1
ATOM 2256 C CA . ALA A 1 294 ? -7.760 -13.795 -27.698 1.00 96.00 294 ALA A CA 1
ATOM 2257 C C . ALA A 1 294 ? -6.811 -14.155 -26.552 1.00 96.00 294 ALA A C 1
ATOM 2259 O O . ALA A 1 294 ? -7.103 -15.044 -25.750 1.00 96.00 294 ALA A O 1
ATOM 2260 N N . TRP A 1 295 ? -5.693 -13.443 -26.462 1.00 96.38 295 TRP A N 1
ATOM 2261 C CA . TRP A 1 295 ? -4.799 -13.495 -25.317 1.00 96.38 295 TRP A CA 1
ATOM 2262 C C . TRP A 1 295 ? -4.112 -12.155 -25.108 1.00 96.38 295 TRP A C 1
ATOM 2264 O O . TRP A 1 295 ? -3.914 -11.396 -26.055 1.00 96.38 295 TRP A O 1
ATOM 2274 N N . GLU A 1 296 ? -3.733 -11.887 -23.868 1.00 94.25 296 GLU A N 1
ATOM 2275 C CA . GLU A 1 296 ? -2.947 -10.717 -23.502 1.00 94.25 296 GLU A CA 1
ATOM 2276 C C . GLU A 1 296 ? -1.947 -11.097 -22.415 1.00 94.25 296 GLU A C 1
ATOM 2278 O O . GLU A 1 296 ? -2.286 -11.791 -21.452 1.00 94.25 296 GLU A O 1
ATOM 2283 N N . VAL A 1 297 ? -0.701 -10.657 -22.584 1.00 90.81 297 VAL A N 1
ATOM 2284 C CA . VAL A 1 297 ? 0.255 -10.662 -21.481 1.00 90.81 297 VAL A CA 1
ATOM 2285 C C . VAL A 1 297 ? -0.125 -9.479 -20.614 1.00 90.81 297 VAL A C 1
ATOM 2287 O O . VAL A 1 297 ? -0.022 -8.331 -21.044 1.00 90.81 297 VAL A O 1
ATOM 2290 N N . LEU A 1 298 ? -0.606 -9.774 -19.415 1.00 86.12 298 LEU A N 1
ATOM 2291 C CA . LEU A 1 298 ? -0.750 -8.781 -18.375 1.00 86.12 298 LEU A CA 1
ATOM 2292 C C . LEU A 1 298 ? 0.675 -8.455 -17.940 1.00 86.12 298 LEU A C 1
ATOM 2294 O O . LEU A 1 298 ? 1.309 -9.194 -17.179 1.00 86.12 298 LEU A O 1
ATOM 2298 N N . GLU A 1 299 ? 1.216 -7.369 -18.492 1.00 73.38 299 GLU A N 1
ATOM 2299 C CA . GLU A 1 299 ? 2.336 -6.693 -17.854 1.00 73.38 299 GLU A CA 1
ATOM 2300 C C . GLU A 1 299 ? 1.896 -6.476 -16.421 1.00 73.38 299 GLU A C 1
ATOM 2302 O O . GLU A 1 299 ? 0.838 -5.882 -16.202 1.00 73.38 299 GLU A O 1
ATOM 2307 N N . LYS A 1 300 ? 2.625 -7.105 -15.492 1.00 57.69 300 LYS A N 1
ATOM 2308 C CA . LYS A 1 300 ? 2.300 -7.173 -14.073 1.00 57.69 300 LYS A CA 1
ATOM 2309 C C . LYS A 1 300 ? 1.889 -5.764 -13.662 1.00 57.69 300 LYS A C 1
ATOM 2311 O O . LYS A 1 300 ? 2.751 -4.908 -13.507 1.00 57.69 300 LYS A O 1
ATOM 2316 N N . THR A 1 301 ? 0.579 -5.512 -13.581 1.00 49.69 301 THR A N 1
ATOM 2317 C CA . THR A 1 301 ? 0.076 -4.296 -12.960 1.00 49.69 301 THR A CA 1
ATOM 2318 C C . THR A 1 301 ? 0.354 -4.600 -11.525 1.00 49.69 301 THR A C 1
ATOM 2320 O O . THR A 1 301 ? -0.189 -5.534 -10.934 1.00 49.69 301 THR A O 1
ATOM 2323 N N . THR A 1 302 ? 1.467 -4.050 -11.125 1.00 49.19 302 THR A N 1
ATOM 2324 C CA . THR A 1 302 ? 2.282 -4.584 -10.081 1.00 49.19 302 THR A CA 1
ATOM 2325 C C . THR A 1 302 ? 1.429 -4.668 -8.826 1.00 49.19 302 THR A C 1
ATOM 2327 O O . THR A 1 302 ? 0.628 -3.781 -8.548 1.00 49.19 302 THR A O 1
ATOM 2330 N N . SER A 1 303 ? 1.501 -5.833 -8.174 1.00 49.09 303 SER A N 1
ATOM 2331 C CA . SER A 1 303 ? 0.661 -6.268 -7.048 1.00 49.09 303 SER A CA 1
ATOM 2332 C C . SER A 1 303 ? 0.235 -5.118 -6.146 1.00 49.09 303 SER A C 1
ATOM 2334 O O . SER A 1 303 ? 1.088 -4.288 -5.892 1.00 49.09 303 SER A O 1
ATOM 2336 N N . ALA A 1 304 ? -0.973 -5.138 -5.573 1.00 53.09 304 ALA A N 1
ATOM 2337 C CA . ALA A 1 304 ? -1.576 -4.147 -4.657 1.00 53.09 304 ALA A CA 1
ATOM 2338 C C . ALA A 1 304 ? -0.659 -3.381 -3.653 1.00 53.09 304 ALA A C 1
ATOM 2340 O O . ALA A 1 304 ? -1.044 -2.336 -3.140 1.00 53.09 304 ALA A O 1
ATOM 2341 N N . GLN A 1 305 ? 0.568 -3.833 -3.377 1.00 50.19 305 GLN A N 1
ATOM 2342 C CA . GLN A 1 305 ? 1.637 -3.014 -2.783 1.00 50.19 305 GLN A CA 1
ATOM 2343 C C . GLN A 1 305 ? 2.163 -1.862 -3.675 1.00 50.19 305 GLN A C 1
ATOM 2345 O O . GLN A 1 305 ? 2.619 -0.857 -3.138 1.00 50.19 305 GLN A O 1
ATOM 2350 N N . GLU A 1 306 ? 2.103 -1.949 -5.005 1.00 56.88 306 GLU A N 1
ATOM 2351 C CA . GLU A 1 306 ? 2.434 -0.859 -5.936 1.00 56.88 306 GLU A CA 1
ATOM 2352 C C . GLU A 1 306 ? 1.264 0.085 -6.205 1.00 56.88 306 GLU A C 1
ATOM 2354 O O . GLU A 1 306 ? 1.489 1.233 -6.587 1.00 56.88 306 GLU A O 1
ATOM 2359 N N . GLU A 1 307 ? 0.035 -0.316 -5.868 1.00 64.94 307 GLU A N 1
ATOM 2360 C CA . GLU A 1 307 ? -1.098 0.612 -5.807 1.00 64.94 307 GLU A CA 1
ATOM 2361 C C . GLU A 1 307 ? -0.872 1.714 -4.758 1.00 64.94 307 GLU A C 1
ATOM 2363 O O . GLU A 1 307 ? -1.565 2.712 -4.771 1.00 64.94 307 GLU A O 1
ATOM 2368 N N . ASN A 1 308 ? 0.135 1.625 -3.887 1.00 83.38 308 ASN A N 1
ATOM 2369 C CA . ASN A 1 308 ? 0.393 2.626 -2.847 1.00 83.38 308 ASN A CA 1
ATOM 2370 C C . ASN A 1 308 ? 1.762 3.310 -2.983 1.00 83.38 308 ASN A C 1
ATOM 2372 O O . ASN A 1 308 ? 2.364 3.688 -1.978 1.00 83.38 308 ASN A O 1
ATOM 2376 N N . ARG A 1 309 ? 2.277 3.462 -4.210 1.00 91.56 309 ARG A N 1
ATOM 2377 C CA . ARG A 1 309 ? 3.594 4.070 -4.472 1.00 91.56 309 ARG A CA 1
ATOM 2378 C C . ARG A 1 309 ? 3.516 5.304 -5.362 1.00 91.56 309 ARG A C 1
ATOM 2380 O O . ARG A 1 309 ? 2.548 5.505 -6.098 1.00 91.56 309 ARG A O 1
ATOM 2387 N N . ILE A 1 310 ? 4.578 6.106 -5.301 1.00 95.00 310 ILE A N 1
ATOM 2388 C CA . ILE A 1 310 ? 4.840 7.194 -6.245 1.00 95.00 310 ILE A CA 1
ATOM 2389 C C . ILE A 1 310 ? 5.719 6.620 -7.353 1.00 95.00 310 ILE A C 1
ATOM 2391 O O . ILE A 1 310 ? 6.876 6.277 -7.114 1.00 95.00 310 ILE A O 1
ATOM 2395 N N . VAL A 1 311 ? 5.165 6.500 -8.554 1.00 95.31 311 VAL A N 1
ATOM 2396 C CA . VAL A 1 311 ? 5.871 5.965 -9.717 1.00 95.31 311 VAL A CA 1
ATOM 2397 C C . VAL A 1 311 ? 6.336 7.115 -10.596 1.00 95.31 311 VAL A C 1
ATOM 2399 O O . VAL A 1 311 ? 5.524 7.861 -11.145 1.00 95.31 311 VAL A O 1
ATOM 2402 N N . PHE A 1 312 ? 7.648 7.245 -10.735 1.00 96.94 312 PHE A N 1
ATOM 2403 C CA . PHE A 1 312 ? 8.308 8.189 -11.617 1.00 96.94 312 PHE A CA 1
ATOM 2404 C C . PHE A 1 312 ? 8.407 7.623 -13.032 1.00 96.94 312 PHE A C 1
ATOM 2406 O O . PHE A 1 312 ? 8.844 6.495 -13.265 1.00 96.94 312 PHE A O 1
ATOM 2413 N N . SER A 1 313 ? 8.027 8.452 -13.992 1.00 92.50 313 SER A N 1
ATOM 2414 C CA . SER A 1 313 ? 8.220 8.230 -15.421 1.00 92.50 313 SER A CA 1
ATOM 2415 C C . SER A 1 313 ? 8.765 9.511 -16.046 1.00 92.50 313 SER A C 1
ATOM 2417 O O . SER A 1 313 ? 8.666 10.571 -15.436 1.00 92.50 313 SER A O 1
ATOM 2419 N N . GLY A 1 314 ? 9.368 9.413 -17.232 1.00 91.81 314 GLY A N 1
ATOM 2420 C CA . GLY A 1 314 ? 10.246 10.450 -17.792 1.00 91.81 314 GLY A CA 1
ATOM 2421 C C . GLY A 1 314 ? 9.755 11.902 -17.728 1.00 91.81 314 GLY A C 1
ATOM 2422 O O . GLY A 1 314 ? 10.569 12.803 -17.569 1.00 91.81 314 GLY A O 1
ATOM 2423 N N . ASP A 1 315 ? 8.444 12.146 -17.798 1.00 96.44 315 ASP A N 1
ATOM 2424 C CA . ASP A 1 315 ? 7.849 13.483 -17.710 1.00 96.44 315 ASP A CA 1
ATOM 2425 C C . ASP A 1 315 ? 6.742 13.622 -16.654 1.00 96.44 315 ASP A C 1
ATOM 2427 O O . ASP A 1 315 ? 6.101 14.669 -16.577 1.00 96.44 315 ASP A O 1
ATOM 2431 N N . GLN A 1 316 ? 6.460 12.590 -15.859 1.00 96.94 316 GLN A N 1
ATOM 2432 C CA . GLN A 1 316 ? 5.338 12.614 -14.923 1.00 96.94 316 GLN A CA 1
ATOM 2433 C C . GLN A 1 316 ? 5.541 11.669 -13.742 1.00 96.94 316 GLN A C 1
ATOM 2435 O O . GLN A 1 316 ? 6.221 10.646 -13.844 1.00 96.94 316 GLN A O 1
ATOM 2440 N N . ILE A 1 317 ? 4.829 11.953 -12.658 1.00 96.62 317 ILE A N 1
ATOM 2441 C CA . ILE A 1 317 ? 4.609 10.995 -11.575 1.00 96.62 317 ILE A CA 1
ATOM 2442 C C . ILE A 1 317 ? 3.170 10.484 -11.593 1.00 96.62 317 ILE A C 1
ATOM 2444 O O . ILE A 1 317 ? 2.248 11.209 -11.982 1.00 96.62 317 ILE A O 1
ATOM 2448 N N . VAL A 1 318 ? 2.983 9.245 -11.148 1.00 94.94 318 VAL A N 1
ATOM 2449 C CA . VAL A 1 318 ? 1.675 8.629 -10.901 1.00 94.94 318 VAL A CA 1
ATOM 2450 C C . VAL A 1 318 ? 1.628 8.129 -9.464 1.00 94.94 318 VAL A C 1
ATOM 2452 O O . VAL A 1 318 ? 2.562 7.483 -8.999 1.00 94.94 318 VAL A O 1
ATOM 2455 N N . ILE A 1 319 ? 0.534 8.413 -8.767 1.00 92.44 319 ILE A N 1
ATOM 2456 C CA . ILE A 1 319 ? 0.271 7.919 -7.418 1.00 92.44 319 ILE A CA 1
ATOM 2457 C C . ILE A 1 319 ? -0.738 6.777 -7.508 1.00 92.44 319 ILE A C 1
ATOM 2459 O O . ILE A 1 319 ? -1.884 6.991 -7.917 1.00 92.44 319 ILE A O 1
ATOM 2463 N N . GLY A 1 320 ? -0.307 5.574 -7.126 1.00 74.19 320 GLY A N 1
ATOM 2464 C CA . GLY A 1 320 ? -1.001 4.321 -7.435 1.00 74.19 320 GLY A CA 1
ATOM 2465 C C . GLY A 1 320 ? -2.466 4.236 -6.983 1.00 74.19 320 GLY A C 1
ATOM 2466 O O . GLY A 1 320 ? -3.282 3.697 -7.723 1.00 74.19 320 GLY A O 1
ATOM 2467 N N . HIS A 1 321 ? -2.836 4.807 -5.831 1.00 70.62 321 HIS A N 1
ATOM 2468 C CA . HIS A 1 321 ? -4.115 4.444 -5.203 1.00 70.62 321 HIS A CA 1
ATOM 2469 C C . HIS A 1 321 ? -5.301 5.082 -5.931 1.00 70.62 321 HIS A C 1
ATOM 2471 O O . HIS A 1 321 ? -6.371 4.496 -6.066 1.00 70.62 321 HIS A O 1
ATOM 2477 N N . ASN A 1 322 ? -5.095 6.303 -6.425 1.00 76.12 322 ASN A N 1
ATOM 2478 C CA . ASN A 1 322 ? -6.120 7.085 -7.115 1.00 76.12 322 ASN A CA 1
ATOM 2479 C C . ASN A 1 322 ? -5.806 7.278 -8.606 1.00 76.12 322 ASN A C 1
ATOM 2481 O O . ASN A 1 322 ? -6.610 7.869 -9.328 1.00 76.12 322 ASN A O 1
ATOM 2485 N N . GLY A 1 323 ? -4.623 6.849 -9.066 1.00 84.81 323 GLY A N 1
ATOM 2486 C CA . GLY A 1 323 ? -4.111 7.170 -10.401 1.00 84.81 323 GLY A CA 1
ATOM 2487 C C . GLY A 1 323 ? -3.891 8.673 -10.619 1.00 84.81 323 GLY A C 1
ATOM 2488 O O . GLY A 1 323 ? -3.872 9.140 -11.762 1.00 84.81 323 GLY A O 1
ATOM 2489 N N . GLU A 1 324 ? -3.769 9.449 -9.538 1.00 92.81 324 GLU A N 1
ATOM 2490 C CA . GLU A 1 324 ? -3.488 10.881 -9.609 1.00 92.81 324 GLU A CA 1
ATOM 2491 C C . GLU A 1 324 ? -2.104 11.095 -10.224 1.00 92.81 324 GLU A C 1
ATOM 2493 O O . GLU A 1 324 ? -1.155 10.368 -9.930 1.00 92.81 324 GLU A O 1
ATOM 2498 N N . LYS A 1 325 ? -1.991 12.091 -11.104 1.00 95.81 325 LYS A N 1
ATOM 2499 C CA . LYS A 1 325 ? -0.762 12.360 -11.851 1.00 95.81 325 LYS A CA 1
ATOM 2500 C C . LYS A 1 325 ? -0.429 13.843 -11.901 1.00 95.81 325 LYS A C 1
ATOM 2502 O O . LYS A 1 325 ? -1.327 14.694 -11.895 1.00 95.81 325 LYS A O 1
ATOM 2507 N N . VAL A 1 326 ? 0.865 14.124 -12.001 1.00 97.38 326 VAL A N 1
ATOM 2508 C CA . VAL A 1 326 ? 1.433 15.455 -12.255 1.00 97.38 326 VAL A CA 1
ATOM 2509 C C . VAL A 1 326 ? 2.475 15.313 -13.346 1.00 97.38 326 VAL A C 1
ATOM 2511 O O . VAL A 1 326 ? 3.311 14.414 -13.257 1.00 97.38 326 VAL A O 1
ATOM 2514 N N . ARG A 1 327 ? 2.422 16.174 -14.365 1.00 97.69 327 ARG A N 1
ATOM 2515 C CA . ARG A 1 327 ? 3.410 16.184 -15.452 1.00 97.69 327 ARG A CA 1
ATOM 2516 C C . ARG A 1 327 ? 4.277 17.431 -15.428 1.00 97.69 327 ARG A C 1
ATOM 2518 O O . ARG A 1 327 ? 3.809 18.509 -15.069 1.00 97.69 327 ARG A O 1
ATOM 2525 N N . LEU A 1 328 ? 5.508 17.299 -15.905 1.00 97.38 328 LEU A N 1
ATOM 2526 C CA . LEU A 1 328 ? 6.327 18.433 -16.306 1.00 97.38 328 LEU A CA 1
ATOM 2527 C C . LEU A 1 328 ? 5.598 19.257 -17.372 1.00 97.38 328 LEU A C 1
ATOM 2529 O O . LEU A 1 328 ? 4.875 18.727 -18.217 1.00 97.38 328 LEU A O 1
ATOM 2533 N N . SER A 1 329 ? 5.796 20.573 -17.335 1.00 96.62 329 SER A N 1
ATOM 2534 C CA . SER A 1 329 ? 5.131 21.558 -18.200 1.00 96.62 329 SER A CA 1
ATOM 2535 C C . SER A 1 329 ? 3.601 21.601 -18.089 1.00 96.62 329 SER A C 1
ATOM 2537 O O . SER A 1 329 ? 2.942 22.314 -18.849 1.00 96.62 329 SER A O 1
ATOM 2539 N N . GLU A 1 330 ? 3.001 20.870 -17.146 1.00 97.38 330 GLU A N 1
ATOM 2540 C CA . GLU A 1 330 ? 1.573 20.961 -16.890 1.00 97.38 330 GLU A CA 1
ATOM 2541 C C . GLU A 1 330 ? 1.243 22.304 -16.238 1.00 97.38 330 GLU A C 1
ATOM 2543 O O . GLU A 1 330 ? 1.876 22.723 -15.266 1.00 97.38 330 GLU A O 1
ATOM 2548 N N . ARG A 1 331 ? 0.200 22.968 -16.743 1.00 98.00 331 ARG A N 1
ATOM 2549 C CA . ARG A 1 331 ? -0.365 24.142 -16.085 1.00 98.00 331 ARG A CA 1
ATOM 2550 C C . ARG A 1 331 ? -1.250 23.700 -14.918 1.00 98.00 331 ARG A C 1
ATOM 2552 O O . ARG A 1 331 ? -2.446 23.496 -15.106 1.00 98.00 331 ARG A O 1
ATOM 2559 N N . LEU A 1 332 ? -0.663 23.576 -13.733 1.00 97.75 332 LEU A N 1
ATOM 2560 C CA . LEU A 1 332 ? -1.306 23.105 -12.509 1.00 97.75 332 LEU A CA 1
ATOM 2561 C C . LEU A 1 332 ? -1.173 24.136 -11.376 1.00 97.75 332 LEU A C 1
ATOM 2563 O O . LEU A 1 332 ? -0.317 23.990 -10.515 1.00 97.75 332 LEU A O 1
ATOM 2567 N N . PRO A 1 333 ? -2.002 25.192 -11.312 1.00 97.12 333 PRO A N 1
ATOM 2568 C CA . PRO A 1 333 ? -1.908 26.169 -10.230 1.00 97.12 333 PRO A CA 1
ATOM 2569 C C . PRO A 1 333 ? -2.060 25.515 -8.850 1.00 97.12 333 PRO A C 1
ATOM 2571 O O . PRO A 1 333 ? -2.856 24.593 -8.673 1.00 97.12 333 PRO A O 1
ATOM 2574 N N . ALA A 1 334 ? -1.399 26.067 -7.831 1.00 93.12 334 ALA A N 1
ATOM 2575 C CA . ALA A 1 334 ? -1.442 25.554 -6.456 1.00 93.12 334 ALA A CA 1
ATOM 2576 C C . ALA A 1 334 ? -2.860 25.289 -5.896 1.00 93.12 334 ALA A C 1
ATOM 2578 O O . ALA A 1 334 ? -3.056 24.407 -5.059 1.00 93.12 334 ALA A O 1
ATOM 2579 N N . SER A 1 335 ? -3.868 26.062 -6.315 1.00 93.44 335 SER A N 1
ATOM 2580 C CA . SER A 1 335 ? -5.267 25.825 -5.936 1.00 93.44 335 SER A CA 1
ATOM 2581 C C . SER A 1 335 ? -5.828 24.532 -6.523 1.00 93.44 335 SER A C 1
ATOM 2583 O O . SER A 1 335 ? -6.560 23.825 -5.841 1.00 93.44 335 SER A O 1
ATOM 2585 N N . GLU A 1 336 ? -5.484 24.227 -7.773 1.00 97.38 336 GLU A N 1
ATOM 2586 C CA . GLU A 1 336 ? -5.888 22.996 -8.444 1.00 97.38 336 GLU A CA 1
ATOM 2587 C C . GLU A 1 336 ? -5.099 21.800 -7.911 1.00 97.38 336 GLU A C 1
ATOM 2589 O O . GLU A 1 336 ? -5.697 20.752 -7.685 1.00 97.38 336 GLU A O 1
ATOM 2594 N N . LEU A 1 337 ? -3.812 21.976 -7.586 1.00 97.19 337 LEU A N 1
ATOM 2595 C CA . LEU A 1 337 ? -3.020 20.946 -6.910 1.00 97.19 337 LEU A CA 1
ATOM 2596 C C . LEU A 1 337 ? -3.696 20.474 -5.609 1.00 97.19 337 LEU A C 1
ATOM 2598 O O . LEU A 1 337 ? -3.846 19.276 -5.396 1.00 97.19 337 LEU A O 1
ATOM 2602 N N . ARG A 1 338 ? -4.181 21.401 -4.768 1.00 96.50 338 ARG A N 1
ATOM 2603 C CA . ARG A 1 338 ? -4.917 21.066 -3.529 1.00 96.50 338 ARG A CA 1
ATOM 2604 C C . ARG A 1 338 ? -6.216 20.301 -3.773 1.00 96.50 338 ARG A C 1
ATOM 2606 O O . ARG A 1 338 ? -6.610 19.498 -2.937 1.00 96.50 338 ARG A O 1
ATOM 2613 N N . ILE A 1 339 ? -6.906 20.587 -4.876 1.00 93.75 339 ILE A N 1
ATOM 2614 C CA . ILE A 1 339 ? -8.144 19.886 -5.243 1.00 93.75 339 ILE A CA 1
ATOM 2615 C C . ILE A 1 339 ? -7.807 18.479 -5.736 1.00 93.75 339 ILE A C 1
ATOM 2617 O O . ILE A 1 339 ? -8.431 17.514 -5.300 1.00 93.75 339 ILE A O 1
ATOM 2621 N N . ARG A 1 340 ? -6.811 18.375 -6.624 1.00 95.69 340 ARG A N 1
ATOM 2622 C CA . ARG A 1 340 ? -6.364 17.116 -7.220 1.00 95.69 340 ARG A CA 1
ATOM 2623 C C . ARG A 1 340 ? -5.862 16.149 -6.155 1.00 95.69 340 ARG A C 1
ATOM 2625 O O . ARG A 1 340 ? -6.320 15.022 -6.139 1.00 95.69 340 ARG A O 1
ATOM 2632 N N . PHE A 1 341 ? -5.036 16.632 -5.230 1.00 95.25 341 PHE A N 1
ATOM 2633 C CA . PHE A 1 341 ? -4.469 15.857 -4.126 1.00 95.25 341 PHE A CA 1
ATOM 2634 C C . PHE A 1 341 ? -5.189 16.155 -2.803 1.00 95.25 341 PHE A C 1
ATOM 2636 O O . PHE A 1 341 ? -4.561 16.406 -1.777 1.00 95.25 341 PHE A O 1
ATOM 2643 N N . SER A 1 342 ? -6.526 16.161 -2.807 1.00 93.00 342 SER A N 1
ATOM 2644 C CA . SER A 1 342 ? -7.327 16.515 -1.618 1.00 93.00 342 SER A CA 1
ATOM 2645 C C . SER A 1 342 ? -7.189 15.535 -0.441 1.00 93.00 342 SER A C 1
ATOM 2647 O O . SER A 1 342 ? -7.502 15.895 0.694 1.00 93.00 342 SER A O 1
ATOM 2649 N N . GLY A 1 343 ? -6.683 14.322 -0.693 1.00 89.06 343 GLY A N 1
ATOM 2650 C CA . GLY A 1 343 ? -6.292 13.348 0.334 1.00 89.06 343 GLY A CA 1
ATOM 2651 C C . GLY A 1 343 ? -4.895 13.572 0.932 1.00 89.06 343 GLY A C 1
ATOM 2652 O O . GLY A 1 343 ? -4.495 12.829 1.825 1.00 89.06 343 GLY A O 1
ATOM 2653 N N . TYR A 1 344 ? -4.156 14.576 0.454 1.00 95.50 344 TYR A N 1
ATOM 2654 C CA . TYR A 1 344 ? -2.788 14.885 0.866 1.00 95.50 344 TYR A CA 1
ATOM 2655 C C . TYR A 1 344 ? -2.706 16.231 1.586 1.00 95.50 344 TYR A C 1
ATOM 2657 O O . TYR A 1 344 ? -3.512 17.143 1.390 1.00 95.50 344 TYR A O 1
ATOM 2665 N N . ASN A 1 345 ? -1.664 16.386 2.396 1.00 95.75 345 ASN A N 1
ATOM 2666 C CA . ASN A 1 345 ? -1.255 17.679 2.913 1.00 95.75 345 ASN A CA 1
ATOM 2667 C C . ASN A 1 345 ? -0.406 18.401 1.857 1.00 95.75 345 ASN A C 1
ATOM 2669 O O . ASN A 1 345 ? 0.727 18.004 1.590 1.00 95.75 345 ASN A O 1
ATOM 2673 N N . VAL A 1 346 ? -0.959 19.467 1.274 1.00 97.44 346 VAL A N 1
ATOM 2674 C CA . VAL A 1 346 ? -0.297 20.286 0.248 1.00 97.44 346 VAL A CA 1
ATOM 2675 C C . VAL A 1 346 ? 0.126 21.632 0.839 1.00 97.44 346 VAL A C 1
ATOM 2677 O O . VAL A 1 346 ? -0.712 22.500 1.123 1.00 97.44 346 VAL A O 1
ATOM 2680 N N . GLN A 1 347 ? 1.435 21.829 0.981 1.00 97.19 347 GLN A N 1
ATOM 2681 C CA . GLN A 1 347 ? 2.050 23.049 1.507 1.00 97.19 347 GLN A CA 1
ATOM 2682 C C . GLN A 1 347 ? 2.790 23.779 0.394 1.00 97.19 347 GLN A C 1
ATOM 2684 O O . GLN A 1 347 ? 3.606 23.187 -0.294 1.00 97.19 347 GLN A O 1
ATOM 2689 N N . VAL A 1 348 ? 2.492 25.065 0.209 1.00 96.38 348 VAL A N 1
ATOM 2690 C CA . VAL A 1 348 ? 3.092 25.879 -0.856 1.00 96.38 348 VAL A CA 1
ATOM 2691 C C . VAL A 1 348 ? 3.971 26.933 -0.214 1.00 96.38 348 VAL A C 1
ATOM 2693 O O . VAL A 1 348 ? 3.484 27.711 0.611 1.00 96.38 348 VAL A O 1
ATOM 2696 N N . THR A 1 349 ? 5.230 26.972 -0.626 1.00 95.69 349 THR A N 1
ATOM 2697 C CA . THR A 1 349 ? 6.264 27.842 -0.065 1.00 95.69 349 THR A CA 1
ATOM 2698 C C . THR A 1 349 ? 6.842 28.719 -1.172 1.00 95.69 349 THR A C 1
ATOM 2700 O O . THR A 1 349 ? 6.874 28.337 -2.340 1.00 95.69 349 THR A O 1
ATOM 2703 N N . ARG A 1 350 ? 7.269 29.929 -0.808 1.00 95.44 350 ARG A N 1
ATOM 2704 C CA . ARG A 1 350 ? 8.082 30.808 -1.656 1.00 95.44 350 ARG A CA 1
ATOM 2705 C C . ARG A 1 350 ? 9.358 31.115 -0.891 1.00 95.44 350 ARG A C 1
ATOM 2707 O O . ARG A 1 350 ? 9.252 31.604 0.236 1.00 95.44 350 ARG A O 1
ATOM 2714 N N . GLY A 1 351 ? 10.514 30.801 -1.461 1.00 86.12 351 GLY A N 1
ATOM 2715 C CA . GLY A 1 351 ? 11.800 30.902 -0.778 1.00 86.12 351 GLY A CA 1
ATOM 2716 C C . GLY A 1 351 ? 12.926 31.362 -1.695 1.00 86.12 351 GLY A C 1
ATOM 2717 O O . GLY A 1 351 ? 12.723 31.608 -2.880 1.00 86.12 351 GLY A O 1
ATOM 2718 N N . GLU A 1 352 ? 14.114 31.512 -1.114 1.00 83.06 352 GLU A N 1
ATOM 2719 C CA . GLU A 1 352 ? 15.342 31.764 -1.879 1.00 83.06 352 GLU A CA 1
ATOM 2720 C C . GLU A 1 352 ? 15.823 30.481 -2.572 1.00 83.06 352 GLU A C 1
ATOM 2722 O O . GLU A 1 352 ? 16.241 30.541 -3.724 1.00 83.06 352 GLU A O 1
ATOM 2727 N N . ASP A 1 353 ? 15.661 29.328 -1.913 1.00 77.12 353 ASP A N 1
ATOM 2728 C CA . ASP A 1 353 ? 16.081 28.017 -2.431 1.00 77.12 353 ASP A CA 1
ATOM 2729 C C . ASP A 1 353 ? 15.145 27.483 -3.526 1.00 77.12 353 ASP A C 1
ATOM 2731 O O . ASP A 1 353 ? 15.541 26.666 -4.352 1.00 77.12 353 ASP A O 1
ATOM 2735 N N . CYS A 1 354 ? 13.904 27.981 -3.573 1.00 83.62 354 CYS A N 1
ATOM 2736 C CA . CYS A 1 354 ? 13.024 27.772 -4.709 1.00 83.62 354 CYS A CA 1
ATOM 2737 C C . CYS A 1 354 ? 11.996 28.895 -4.868 1.00 83.62 354 CYS A C 1
ATOM 2739 O O . CYS A 1 354 ? 11.344 29.320 -3.907 1.00 83.62 354 CYS A O 1
ATOM 2741 N N . LEU A 1 355 ? 11.830 29.365 -6.110 1.00 88.31 355 LEU A N 1
ATOM 2742 C CA . LEU A 1 355 ? 10.958 30.496 -6.443 1.00 88.31 355 LEU A CA 1
ATOM 2743 C C . LEU A 1 355 ? 9.541 30.276 -5.902 1.00 88.31 355 LEU A C 1
ATOM 2745 O O . LEU A 1 355 ? 9.007 31.092 -5.142 1.00 88.31 355 LEU A O 1
ATOM 2749 N N . VAL A 1 356 ? 8.945 29.145 -6.276 1.00 94.94 356 VAL A N 1
ATOM 2750 C CA . VAL A 1 356 ? 7.683 28.656 -5.734 1.00 94.94 356 VAL A CA 1
ATOM 2751 C C . VAL A 1 356 ? 7.715 27.130 -5.762 1.00 94.94 356 VAL A C 1
ATOM 2753 O O . VAL A 1 356 ? 7.803 26.548 -6.839 1.00 94.94 356 VAL A O 1
ATOM 2756 N N . CYS A 1 357 ? 7.573 26.497 -4.599 1.00 96.56 357 CYS A N 1
ATOM 2757 C CA . CYS A 1 357 ? 7.453 25.043 -4.492 1.00 96.56 357 CYS A CA 1
ATOM 2758 C C . CYS A 1 357 ? 6.156 24.635 -3.818 1.00 96.56 357 CYS A C 1
ATOM 2760 O O . CYS A 1 357 ? 5.587 25.380 -3.012 1.00 96.56 357 CYS A O 1
ATOM 2762 N N . ALA A 1 358 ? 5.711 23.417 -4.107 1.00 97.69 358 ALA A N 1
ATOM 2763 C CA . ALA A 1 358 ? 4.700 22.745 -3.313 1.00 97.69 358 ALA A CA 1
ATOM 2764 C C . ALA A 1 358 ? 5.208 21.394 -2.813 1.00 97.69 358 ALA A C 1
ATOM 2766 O O . ALA A 1 358 ? 5.523 20.518 -3.610 1.00 97.69 358 ALA A O 1
ATOM 2767 N N . PHE A 1 359 ? 5.193 21.210 -1.497 1.00 97.56 359 PHE A N 1
ATOM 2768 C CA . PHE A 1 359 ? 5.357 19.910 -0.866 1.00 97.56 359 PHE A CA 1
ATOM 2769 C C . PHE A 1 359 ? 3.995 19.220 -0.761 1.00 97.56 359 PHE A C 1
ATOM 2771 O O . PHE A 1 359 ? 3.038 19.793 -0.225 1.00 97.56 359 PHE A O 1
ATOM 2778 N N . VAL A 1 360 ? 3.906 17.990 -1.257 1.00 97.56 360 VAL A N 1
ATOM 2779 C CA . VAL A 1 360 ? 2.708 17.149 -1.216 1.00 97.56 360 VAL A CA 1
ATOM 2780 C C . VAL A 1 360 ? 3.048 15.891 -0.429 1.00 97.56 360 VAL A C 1
ATOM 2782 O O . VAL A 1 360 ? 3.823 15.064 -0.892 1.00 97.56 360 VAL A O 1
ATOM 2785 N N . GLY A 1 361 ? 2.483 15.742 0.771 1.00 96.44 361 GLY A N 1
ATOM 2786 C CA . GLY A 1 361 ? 2.747 14.601 1.655 1.00 96.44 361 GLY A CA 1
ATOM 2787 C C . GLY A 1 361 ? 1.470 13.898 2.103 1.00 96.44 361 GLY A C 1
ATOM 2788 O O . GLY A 1 361 ? 0.497 14.554 2.481 1.00 96.44 361 GLY A O 1
ATOM 2789 N N . GLY A 1 362 ? 1.459 12.567 2.065 1.00 93.75 362 GLY A N 1
ATOM 2790 C CA . GLY A 1 362 ? 0.289 11.762 2.410 1.00 93.75 362 GLY A CA 1
ATOM 2791 C C . GLY A 1 362 ? 0.637 10.313 2.764 1.00 93.75 362 GLY A C 1
ATOM 2792 O O . GLY A 1 362 ? 1.807 9.991 2.968 1.00 93.75 362 GLY A O 1
ATOM 2793 N N . PRO A 1 363 ? -0.368 9.426 2.865 1.00 88.56 363 PRO A N 1
ATOM 2794 C CA . PRO A 1 363 ? -0.172 8.048 3.325 1.00 88.56 363 PRO A CA 1
ATOM 2795 C C . PRO A 1 363 ? 0.667 7.187 2.369 1.00 88.56 363 PRO A C 1
ATOM 2797 O O . PRO A 1 363 ? 1.236 6.194 2.808 1.00 88.56 363 PRO A O 1
ATOM 2800 N N . TYR A 1 364 ? 0.759 7.569 1.092 1.00 90.19 364 TYR A N 1
ATOM 2801 C CA . TYR A 1 364 ? 1.480 6.823 0.047 1.00 90.19 364 TYR A CA 1
ATOM 2802 C C . TYR A 1 364 ? 2.835 7.445 -0.317 1.00 90.19 364 TYR A C 1
ATOM 2804 O O . TYR A 1 364 ? 3.417 7.133 -1.352 1.00 90.19 364 TYR A O 1
ATOM 2812 N N . GLY A 1 365 ? 3.311 8.360 0.526 1.00 94.62 365 GLY A N 1
ATOM 2813 C CA . GLY A 1 365 ? 4.590 9.033 0.376 1.00 94.62 365 GLY A CA 1
ATOM 2814 C C . GLY A 1 365 ? 4.462 10.533 0.149 1.00 94.62 365 GLY A C 1
ATOM 2815 O O . GLY A 1 365 ? 3.383 11.133 0.262 1.00 94.62 365 GLY A O 1
ATOM 2816 N N . SER A 1 366 ? 5.601 11.141 -0.149 1.00 96.88 366 SER A N 1
ATOM 2817 C CA . SER A 1 366 ? 5.748 12.574 -0.330 1.00 96.88 366 SER A CA 1
ATOM 2818 C C . SER A 1 366 ? 6.580 12.932 -1.555 1.00 96.88 366 SER A C 1
ATOM 2820 O O . SER A 1 366 ? 7.458 12.184 -1.982 1.00 96.88 366 SER A O 1
ATOM 2822 N N . PHE A 1 367 ? 6.281 14.079 -2.150 1.00 97.69 367 PHE A N 1
ATOM 2823 C CA . PHE A 1 367 ? 7.016 14.627 -3.283 1.00 97.69 367 PHE A CA 1
ATOM 2824 C C . PHE A 1 367 ? 6.925 16.153 -3.285 1.00 97.69 367 PHE A C 1
ATOM 2826 O O . PHE A 1 367 ? 6.045 16.751 -2.659 1.00 97.69 367 PHE A O 1
ATOM 2833 N N . GLU A 1 368 ? 7.848 16.778 -3.996 1.00 97.81 368 GLU A N 1
ATOM 2834 C CA . GLU A 1 368 ? 7.948 18.217 -4.170 1.00 97.81 368 GLU A CA 1
ATOM 2835 C C . GLU A 1 368 ? 7.755 18.583 -5.642 1.00 97.81 368 GLU A C 1
ATOM 2837 O O . GLU A 1 368 ? 8.199 17.869 -6.543 1.00 97.81 368 GLU A O 1
ATOM 2842 N N . ILE A 1 369 ? 7.045 19.684 -5.878 1.00 97.69 369 ILE A N 1
ATOM 2843 C CA . ILE A 1 369 ? 6.810 20.271 -7.195 1.00 97.69 369 ILE A CA 1
ATOM 2844 C C . ILE A 1 369 ? 7.480 21.637 -7.234 1.00 97.69 369 ILE A C 1
ATOM 2846 O O . ILE A 1 369 ? 7.103 22.518 -6.456 1.00 97.69 369 ILE A O 1
ATOM 2850 N N . ASP A 1 370 ? 8.368 21.823 -8.203 1.00 96.44 370 ASP A N 1
ATOM 2851 C CA . ASP A 1 370 ? 8.917 23.121 -8.573 1.00 96.44 370 ASP A CA 1
ATOM 2852 C C . ASP A 1 370 ? 7.991 23.791 -9.596 1.00 96.44 370 ASP A C 1
ATOM 2854 O O . ASP A 1 370 ? 7.525 23.154 -10.550 1.00 96.44 370 ASP A O 1
ATOM 2858 N N . TYR A 1 371 ? 7.716 25.080 -9.402 1.00 96.94 371 TYR A N 1
ATOM 2859 C CA . TYR A 1 371 ? 6.942 25.891 -10.336 1.00 96.94 371 TYR A CA 1
ATOM 2860 C C . TYR A 1 371 ? 7.789 26.951 -11.035 1.00 96.94 371 TYR A C 1
ATOM 2862 O O . TYR A 1 371 ? 8.843 27.378 -10.564 1.00 96.94 371 TYR A O 1
ATOM 2870 N N . ASP A 1 372 ? 7.241 27.457 -12.136 1.00 95.12 372 ASP A N 1
ATOM 2871 C CA . ASP A 1 372 ? 7.647 28.727 -12.719 1.00 95.12 372 ASP A CA 1
ATOM 2872 C C . ASP A 1 372 ? 7.382 29.928 -11.781 1.00 95.12 372 ASP A C 1
ATOM 2874 O O . ASP A 1 372 ? 6.644 29.846 -10.794 1.00 95.12 372 ASP A O 1
ATOM 2878 N N . GLU A 1 373 ? 7.930 31.099 -12.127 1.00 93.44 373 GLU A N 1
ATOM 2879 C CA . GLU A 1 373 ? 7.745 32.350 -11.365 1.00 93.44 373 GLU A CA 1
ATOM 2880 C C . GLU A 1 373 ? 6.265 32.716 -11.145 1.00 93.44 373 GLU A C 1
ATOM 2882 O O . GLU A 1 373 ? 5.909 33.383 -10.168 1.00 93.44 373 GLU A O 1
ATOM 2887 N N . SER A 1 374 ? 5.386 32.280 -12.053 1.00 94.50 374 SER A N 1
ATOM 2888 C CA . SER A 1 374 ? 3.952 32.553 -11.983 1.00 94.50 374 SER A CA 1
ATOM 2889 C C . SER A 1 374 ? 3.182 31.615 -11.045 1.00 94.50 374 SER A C 1
ATOM 2891 O O . SER A 1 374 ? 2.007 31.878 -10.774 1.00 94.50 374 SER A O 1
ATOM 2893 N N . ALA A 1 375 ? 3.824 30.573 -10.498 1.00 94.88 375 ALA A N 1
ATOM 2894 C CA . ALA A 1 375 ? 3.194 29.520 -9.698 1.00 94.88 375 ALA A CA 1
ATOM 2895 C C . ALA A 1 375 ? 2.069 28.779 -10.442 1.00 94.88 375 ALA A C 1
ATOM 2897 O O . ALA A 1 375 ? 1.052 28.414 -9.835 1.00 94.88 375 ALA A O 1
ATOM 2898 N N . THR A 1 376 ? 2.196 28.623 -11.763 1.00 95.94 376 THR A N 1
ATOM 2899 C CA . THR A 1 376 ? 1.156 27.985 -12.583 1.00 95.94 376 THR A CA 1
ATOM 2900 C C . THR A 1 376 ? 1.637 26.808 -13.400 1.00 95.94 376 THR A C 1
ATOM 2902 O O . THR A 1 376 ? 0.800 25.966 -13.710 1.00 95.94 376 THR A O 1
ATOM 2905 N N . THR A 1 377 ? 2.922 26.723 -13.734 1.00 97.00 377 THR A N 1
ATOM 2906 C CA . THR A 1 377 ? 3.463 25.656 -14.584 1.00 97.00 377 THR A CA 1
ATOM 2907 C C . THR A 1 377 ? 4.481 24.837 -13.812 1.00 97.00 377 THR A C 1
ATOM 2909 O O . THR A 1 377 ? 5.387 25.410 -13.216 1.00 97.00 377 THR A O 1
ATOM 2912 N N . VAL A 1 378 ? 4.331 23.513 -13.831 1.00 97.50 378 VAL A N 1
ATOM 2913 C CA . VAL A 1 378 ? 5.267 22.572 -13.203 1.00 97.50 378 VAL A CA 1
ATOM 2914 C C . VAL A 1 378 ? 6.567 22.531 -14.005 1.00 97.50 378 VAL A C 1
ATOM 2916 O O . VAL A 1 378 ? 6.555 22.172 -15.182 1.00 97.50 378 VAL A O 1
ATOM 2919 N N . THR A 1 379 ? 7.686 22.885 -13.382 1.00 96.56 379 THR A N 1
ATOM 2920 C CA . THR A 1 379 ? 9.022 22.908 -14.005 1.00 96.56 379 THR A CA 1
ATOM 2921 C C . THR A 1 379 ? 9.911 21.761 -13.532 1.00 96.56 379 THR A C 1
ATOM 2923 O O . THR A 1 379 ? 10.799 21.334 -14.272 1.00 96.56 379 THR A O 1
ATOM 2926 N N . GLY A 1 380 ? 9.629 21.216 -12.350 1.00 96.88 380 GLY A N 1
ATOM 2927 C CA . GLY A 1 380 ? 10.350 20.094 -11.764 1.00 96.88 380 GLY A CA 1
ATOM 2928 C C . GLY A 1 380 ? 9.475 19.296 -10.806 1.00 96.88 380 GLY A C 1
ATOM 2929 O O . GLY A 1 380 ? 8.493 19.804 -10.260 1.00 96.88 380 GLY A O 1
ATOM 2930 N N . ILE A 1 381 ? 9.804 18.018 -10.637 1.00 97.94 381 ILE A N 1
ATOM 2931 C CA . ILE A 1 381 ? 9.154 17.127 -9.669 1.00 97.94 381 ILE A CA 1
ATOM 2932 C C . ILE A 1 381 ? 10.247 16.296 -9.005 1.00 97.94 381 ILE A C 1
ATOM 2934 O O . ILE A 1 381 ? 11.077 15.719 -9.704 1.00 97.94 381 ILE A O 1
ATOM 2938 N N . SER A 1 382 ? 10.258 16.193 -7.680 1.00 97.69 382 SER A N 1
ATOM 2939 C CA . SER A 1 382 ? 11.234 15.362 -6.969 1.00 97.69 382 SER A CA 1
ATOM 2940 C C . SER A 1 382 ? 10.624 14.610 -5.790 1.00 97.69 382 SER A C 1
ATOM 2942 O O . SER A 1 382 ? 9.576 14.984 -5.270 1.00 97.69 382 SER A O 1
ATOM 2944 N N . SER A 1 383 ? 11.245 13.504 -5.383 1.00 97.62 383 SER A N 1
ATOM 2945 C CA . SER A 1 383 ? 10.858 12.752 -4.185 1.00 97.62 383 SER A CA 1
ATOM 2946 C C . SER A 1 383 ? 12.054 11.997 -3.619 1.00 97.62 383 SER A C 1
ATOM 2948 O O . SER A 1 383 ? 12.753 11.302 -4.352 1.00 97.62 383 SER A O 1
ATOM 2950 N N . GLU A 1 384 ? 12.244 12.094 -2.307 1.00 97.56 384 GLU A N 1
ATOM 2951 C CA . GLU A 1 384 ? 13.182 11.273 -1.523 1.00 97.56 384 GLU A CA 1
ATOM 2952 C C . GLU A 1 384 ? 12.437 10.277 -0.625 1.00 97.56 384 GLU A C 1
ATOM 2954 O O . GLU A 1 384 ? 12.984 9.719 0.323 1.00 97.56 384 GLU A O 1
ATOM 2959 N N . ASP A 1 385 ? 11.148 10.068 -0.896 1.00 97.06 385 ASP A N 1
ATOM 2960 C CA . ASP A 1 385 ? 10.330 9.151 -0.122 1.00 97.06 385 ASP A CA 1
ATOM 2961 C C . ASP A 1 385 ? 10.731 7.701 -0.408 1.00 97.06 385 ASP A C 1
ATOM 2963 O O . ASP A 1 385 ? 10.909 7.301 -1.562 1.00 97.06 385 ASP A O 1
ATOM 2967 N N . ALA A 1 386 ? 10.808 6.875 0.637 1.00 95.44 386 ALA A N 1
ATOM 2968 C CA . ALA A 1 386 ? 11.160 5.465 0.493 1.00 95.44 386 ALA A CA 1
ATOM 2969 C C . ALA A 1 386 ? 10.157 4.675 -0.375 1.00 95.44 386 ALA A C 1
ATOM 2971 O O . ALA A 1 386 ? 10.501 3.632 -0.939 1.00 95.44 386 ALA A O 1
ATOM 2972 N N . ASN A 1 387 ? 8.924 5.176 -0.517 1.00 94.25 387 ASN A N 1
ATOM 2973 C CA . ASN A 1 387 ? 7.894 4.563 -1.352 1.00 94.25 387 ASN A CA 1
ATOM 2974 C C . ASN A 1 387 ? 8.019 4.923 -2.838 1.00 94.25 387 ASN A C 1
ATOM 2976 O O . ASN A 1 387 ? 7.346 4.299 -3.664 1.00 94.25 387 ASN A O 1
ATOM 2980 N N . ALA A 1 388 ? 8.884 5.871 -3.209 1.00 96.06 388 ALA A N 1
ATOM 2981 C CA . ALA A 1 388 ? 9.091 6.238 -4.602 1.00 96.06 388 ALA A CA 1
ATOM 2982 C C . ALA A 1 388 ? 9.804 5.123 -5.392 1.00 96.06 388 ALA A C 1
ATOM 2984 O O . ALA A 1 388 ? 10.671 4.404 -4.875 1.00 96.06 388 ALA A O 1
ATOM 2985 N N . THR A 1 389 ? 9.408 4.951 -6.651 1.00 96.06 389 THR A N 1
ATOM 2986 C CA . THR A 1 389 ? 10.003 3.989 -7.586 1.00 96.06 389 THR A CA 1
ATOM 2987 C C . THR A 1 389 ? 9.913 4.493 -9.026 1.00 96.06 389 THR A C 1
ATOM 2989 O O . THR A 1 389 ? 9.132 5.398 -9.299 1.00 96.06 389 THR A O 1
ATOM 2992 N N . ASP A 1 390 ? 10.688 3.932 -9.953 1.00 96.12 390 ASP A N 1
ATOM 2993 C CA . ASP A 1 390 ? 10.537 4.183 -11.392 1.00 96.12 390 ASP A CA 1
ATOM 2994 C C . ASP A 1 390 ? 9.836 3.023 -12.127 1.00 96.12 390 ASP A C 1
ATOM 2996 O O . ASP A 1 390 ? 9.500 1.995 -11.539 1.00 96.12 390 ASP A O 1
ATOM 3000 N N . LEU A 1 391 ? 9.643 3.169 -13.443 1.00 92.19 391 LEU A N 1
ATOM 3001 C CA . LEU A 1 391 ? 9.028 2.149 -14.311 1.00 92.19 391 LEU A CA 1
ATOM 3002 C C . LEU A 1 391 ? 9.813 0.827 -14.417 1.00 92.19 391 LEU A C 1
ATOM 3004 O O . LEU A 1 391 ? 9.308 -0.143 -14.980 1.00 92.19 391 LEU A O 1
ATOM 3008 N N . HIS A 1 392 ? 11.046 0.775 -13.919 1.00 92.19 392 HIS A N 1
ATOM 3009 C CA . HIS A 1 392 ? 11.873 -0.429 -13.893 1.00 92.19 392 HIS A CA 1
ATOM 3010 C C . HIS A 1 392 ? 11.970 -1.036 -12.487 1.00 92.19 392 HIS A C 1
ATOM 3012 O O . HIS A 1 392 ? 12.710 -1.999 -12.275 1.00 92.19 392 HIS A O 1
ATOM 3018 N N . GLY A 1 393 ? 11.218 -0.497 -11.522 1.00 91.50 393 GLY A N 1
ATOM 3019 C CA . GLY A 1 393 ? 11.232 -0.945 -10.137 1.00 91.50 393 GLY A CA 1
ATOM 3020 C C . GLY A 1 393 ? 12.501 -0.543 -9.384 1.00 91.50 393 GLY A C 1
ATOM 3021 O O . GLY A 1 393 ? 12.780 -1.110 -8.322 1.00 91.50 393 GLY A O 1
ATOM 3022 N N . ASN A 1 394 ? 13.298 0.403 -9.893 1.00 96.06 394 ASN A N 1
ATOM 3023 C CA . ASN A 1 394 ? 14.348 1.024 -9.091 1.00 96.06 394 ASN A CA 1
ATOM 3024 C C . ASN A 1 394 ? 13.675 1.832 -7.980 1.00 96.06 394 ASN A C 1
ATOM 3026 O O . ASN A 1 394 ? 12.655 2.477 -8.209 1.00 96.06 394 ASN A O 1
ATOM 3030 N N . SER A 1 395 ? 14.201 1.768 -6.762 1.00 95.75 395 SER A N 1
ATOM 3031 C CA . SER A 1 395 ? 13.574 2.341 -5.567 1.00 95.75 395 SER A CA 1
ATOM 3032 C C . SER A 1 395 ? 14.632 2.906 -4.630 1.00 95.75 395 SER A C 1
ATOM 3034 O O . SER A 1 395 ? 15.811 2.562 -4.749 1.00 95.75 395 SER A O 1
ATOM 3036 N N . PHE A 1 396 ? 14.200 3.717 -3.664 1.00 96.00 396 PHE A N 1
ATOM 3037 C CA . PHE A 1 396 ? 15.052 4.195 -2.576 1.00 96.00 396 PHE A CA 1
ATOM 3038 C C . PHE A 1 396 ? 15.861 3.046 -1.947 1.00 96.00 396 PHE A C 1
ATOM 3040 O O . PHE A 1 396 ? 15.350 1.939 -1.751 1.00 96.00 396 PHE A O 1
ATOM 3047 N N . GLY A 1 397 ? 17.136 3.299 -1.659 1.00 95.94 397 GLY A N 1
ATOM 3048 C CA . GLY A 1 397 ? 18.056 2.350 -1.036 1.00 95.94 397 GLY A CA 1
ATOM 3049 C C . GLY A 1 397 ? 18.585 1.242 -1.954 1.00 95.94 397 GLY A C 1
ATOM 3050 O O . GLY A 1 397 ? 19.431 0.464 -1.517 1.00 95.94 397 GLY A O 1
ATOM 3051 N N . LYS A 1 398 ? 18.149 1.136 -3.220 1.00 96.31 398 LYS A N 1
ATOM 3052 C CA . LYS A 1 398 ? 18.750 0.179 -4.168 1.00 96.31 398 LYS A CA 1
ATOM 3053 C C . LYS A 1 398 ? 20.112 0.667 -4.681 1.00 96.31 398 LYS A C 1
ATOM 3055 O O . LYS A 1 398 ? 20.352 1.877 -4.701 1.00 96.31 398 LYS A O 1
ATOM 3060 N N . PRO A 1 399 ? 21.014 -0.243 -5.108 1.00 97.88 399 PRO A N 1
ATOM 3061 C CA . PRO A 1 399 ? 22.301 0.139 -5.680 1.00 97.88 399 PRO A CA 1
ATOM 3062 C C . PRO A 1 399 ? 22.130 1.019 -6.919 1.00 97.88 399 PRO A C 1
ATOM 3064 O O . PRO A 1 399 ? 21.505 0.605 -7.895 1.00 97.88 399 PRO A O 1
ATOM 3067 N N . LEU A 1 400 ? 22.735 2.207 -6.905 1.00 97.94 400 LEU A N 1
ATOM 3068 C CA . LEU A 1 400 ? 22.629 3.170 -8.004 1.00 97.94 400 LEU A CA 1
ATOM 3069 C C . LEU A 1 400 ? 23.141 2.577 -9.325 1.00 97.94 400 LEU A C 1
ATOM 3071 O O . LEU A 1 400 ? 22.516 2.747 -10.368 1.00 97.94 400 LEU A O 1
ATOM 3075 N N . GLY A 1 401 ? 24.221 1.790 -9.271 1.00 97.00 401 GLY A N 1
ATOM 3076 C CA . GLY A 1 401 ? 24.804 1.149 -10.451 1.00 97.00 401 GLY A CA 1
ATOM 3077 C C . GLY A 1 401 ? 23.879 0.159 -11.171 1.00 97.00 401 GLY A C 1
ATOM 3078 O O . GLY A 1 401 ? 24.118 -0.144 -12.338 1.00 97.00 401 GLY A O 1
ATOM 3079 N N . GLN A 1 402 ? 22.809 -0.325 -10.525 1.00 96.06 402 GLN A N 1
ATOM 3080 C CA . GLN A 1 402 ? 21.774 -1.122 -11.201 1.00 96.06 402 GLN A CA 1
ATOM 3081 C C . GLN A 1 402 ? 20.870 -0.259 -12.089 1.00 96.06 402 GLN A C 1
ATOM 3083 O O . GLN A 1 402 ? 20.430 -0.732 -13.132 1.00 96.06 402 GLN A O 1
ATOM 3088 N N . ALA A 1 403 ? 20.623 0.993 -11.695 1.00 96.56 403 ALA A N 1
ATOM 3089 C CA . ALA A 1 403 ? 19.745 1.910 -12.412 1.00 96.56 403 ALA A CA 1
ATOM 3090 C C . ALA A 1 403 ? 20.471 2.659 -13.540 1.00 96.56 403 ALA A C 1
ATOM 3092 O O . ALA A 1 403 ? 19.938 2.783 -14.639 1.00 96.56 403 ALA A O 1
ATOM 3093 N N . VAL A 1 404 ? 21.700 3.127 -13.288 1.00 97.44 404 VAL A N 1
ATOM 3094 C CA . VAL A 1 404 ? 22.450 3.972 -14.242 1.00 97.44 404 VAL A CA 1
ATOM 3095 C C . VAL A 1 404 ? 23.670 3.294 -14.873 1.00 97.44 404 VAL A C 1
ATOM 3097 O O . VAL A 1 404 ? 24.283 3.841 -15.785 1.00 97.44 404 VAL A O 1
ATOM 3100 N N . GLY A 1 405 ? 24.030 2.088 -14.427 1.00 96.69 405 GLY A N 1
ATOM 3101 C CA . GLY A 1 405 ? 25.250 1.398 -14.850 1.00 96.69 405 GLY A CA 1
ATOM 3102 C C . GLY A 1 405 ? 26.500 1.832 -14.074 1.00 96.69 405 GLY A C 1
ATOM 3103 O O . GLY A 1 405 ? 26.431 2.538 -13.073 1.00 96.69 405 GLY A O 1
ATOM 3104 N N . ARG A 1 406 ? 27.678 1.375 -14.526 1.00 96.31 406 ARG A N 1
ATOM 3105 C CA . ARG A 1 406 ? 28.971 1.668 -13.866 1.00 96.31 406 ARG A CA 1
ATOM 3106 C C . ARG A 1 406 ? 29.481 3.086 -14.097 1.00 96.31 406 ARG A C 1
ATOM 3108 O O . ARG A 1 406 ? 30.291 3.561 -13.317 1.00 96.31 406 ARG A O 1
ATOM 3115 N N . ASN A 1 407 ? 29.049 3.719 -15.183 1.00 96.00 407 ASN A N 1
ATOM 3116 C CA . ASN A 1 407 ? 29.421 5.079 -15.540 1.00 96.00 407 ASN A CA 1
ATOM 3117 C C . ASN A 1 407 ? 28.151 5.820 -15.936 1.00 96.00 407 ASN A C 1
ATOM 3119 O O . ASN A 1 407 ? 27.423 5.326 -16.799 1.00 96.00 407 ASN A O 1
ATOM 3123 N N . ALA A 1 408 ? 27.908 6.982 -15.339 1.00 96.75 408 ALA A N 1
ATOM 3124 C CA . ALA A 1 408 ? 26.716 7.781 -15.601 1.00 96.75 408 ALA A CA 1
ATOM 3125 C C . ALA A 1 408 ? 27.058 9.266 -15.750 1.00 96.75 408 ALA A C 1
ATOM 3127 O O . ALA A 1 408 ? 28.106 9.722 -15.293 1.00 96.75 408 ALA A O 1
ATOM 3128 N N . ILE A 1 409 ? 26.169 10.018 -16.393 1.00 96.06 409 ILE A N 1
ATOM 3129 C CA . ILE A 1 409 ? 26.234 11.481 -16.407 1.00 96.06 409 ILE A CA 1
ATOM 3130 C C . ILE A 1 409 ? 25.605 11.945 -15.098 1.00 96.06 409 ILE A C 1
ATOM 3132 O O . ILE A 1 409 ? 24.437 11.652 -14.854 1.00 96.06 409 ILE A O 1
ATOM 3136 N N . CYS A 1 410 ? 26.383 12.615 -14.250 1.00 96.06 410 CYS A N 1
ATOM 3137 C CA . CYS A 1 410 ? 25.892 13.135 -12.981 1.00 96.06 410 CYS A CA 1
ATOM 3138 C C . CYS A 1 410 ? 26.163 14.633 -12.853 1.00 96.06 410 CYS A C 1
ATOM 3140 O O . CYS A 1 410 ? 27.201 15.120 -13.306 1.00 96.06 410 CYS A O 1
ATOM 3142 N N . ASP A 1 411 ? 25.242 15.330 -12.198 1.00 94.56 411 ASP A N 1
ATOM 3143 C CA . ASP A 1 411 ? 25.364 16.724 -11.791 1.00 94.56 411 ASP A CA 1
ATOM 3144 C C . ASP A 1 411 ? 25.641 16.800 -10.283 1.00 94.56 411 ASP A C 1
ATOM 3146 O O . ASP A 1 411 ? 24.944 16.169 -9.488 1.00 94.56 411 ASP A O 1
ATOM 3150 N N . PHE A 1 412 ? 26.663 17.567 -9.901 1.00 92.94 412 PHE A N 1
ATOM 3151 C CA . PHE A 1 412 ? 27.164 17.730 -8.530 1.00 92.94 412 PHE A CA 1
ATOM 3152 C C . PHE A 1 412 ? 26.759 19.092 -7.945 1.00 92.94 412 PHE A C 1
ATOM 3154 O O . PHE A 1 412 ? 27.590 19.812 -7.387 1.00 92.94 412 PHE A O 1
ATOM 3161 N N . GLY A 1 413 ? 25.490 19.465 -8.120 1.00 90.38 413 GLY A N 1
ATOM 3162 C CA . GLY A 1 413 ? 24.895 20.640 -7.483 1.00 90.38 413 GLY A CA 1
ATOM 3163 C C . GLY A 1 413 ? 24.652 20.436 -5.983 1.00 90.38 413 GLY A C 1
ATOM 3164 O O . GLY A 1 413 ? 25.318 19.637 -5.328 1.00 90.38 413 GLY A O 1
ATOM 3165 N N . ASP A 1 414 ? 23.647 21.127 -5.438 1.00 88.94 414 ASP A N 1
ATOM 3166 C CA . ASP A 1 414 ? 23.282 21.018 -4.014 1.00 88.94 414 ASP A CA 1
ATOM 3167 C C . ASP A 1 414 ? 22.912 19.588 -3.599 1.00 88.94 414 ASP A C 1
ATOM 3169 O O . ASP A 1 414 ? 23.107 19.192 -2.453 1.00 88.94 414 ASP A O 1
ATOM 3173 N N . ARG A 1 415 ? 22.399 18.802 -4.550 1.00 93.62 415 ARG A N 1
ATOM 3174 C CA . ARG A 1 415 ? 22.257 17.351 -4.440 1.00 93.62 415 ARG A CA 1
ATOM 3175 C C . ARG A 1 415 ? 22.892 16.712 -5.656 1.00 93.62 415 ARG A C 1
ATOM 3177 O O . ARG A 1 415 ? 22.653 17.156 -6.780 1.00 93.62 415 ARG A O 1
ATOM 3184 N N . THR A 1 416 ? 23.655 15.644 -5.437 1.00 96.12 416 THR A N 1
ATOM 3185 C CA . THR A 1 416 ? 24.197 14.889 -6.565 1.00 96.12 416 THR A CA 1
ATOM 3186 C C . THR A 1 416 ? 23.078 14.098 -7.230 1.00 96.12 416 THR A C 1
ATOM 3188 O O . THR A 1 416 ? 22.378 13.327 -6.570 1.00 96.12 416 THR A O 1
ATOM 3191 N N . THR A 1 417 ? 22.908 14.283 -8.537 1.00 97.00 417 THR A N 1
ATOM 3192 C CA . THR A 1 417 ? 21.922 13.549 -9.340 1.00 97.00 417 THR A CA 1
ATOM 3193 C C . THR A 1 417 ? 22.596 12.872 -10.521 1.00 97.00 417 THR A C 1
ATOM 3195 O O . THR A 1 417 ? 23.566 13.405 -11.043 1.00 97.00 417 THR A O 1
ATOM 3198 N N . CYS A 1 418 ? 22.117 11.700 -10.933 1.00 97.75 418 CYS A N 1
ATOM 3199 C CA . CYS A 1 418 ? 22.638 10.976 -12.094 1.00 97.75 418 CYS A CA 1
ATOM 3200 C C . CYS A 1 418 ? 21.509 10.621 -13.064 1.00 97.75 418 CYS A C 1
ATOM 3202 O O . CYS A 1 418 ? 20.497 10.054 -12.647 1.00 97.75 418 CYS A O 1
ATOM 3204 N N . ASP A 1 419 ? 21.698 10.919 -14.346 1.00 97.19 419 ASP A N 1
ATOM 3205 C CA . ASP A 1 419 ? 20.685 10.725 -15.384 1.00 97.19 419 ASP A CA 1
ATOM 3206 C C . ASP A 1 419 ? 20.393 9.242 -15.623 1.00 97.19 419 ASP A C 1
ATOM 3208 O O . ASP A 1 419 ? 21.297 8.401 -15.700 1.00 97.19 419 ASP A O 1
ATOM 3212 N N . SER A 1 420 ? 19.111 8.918 -15.794 1.00 97.00 420 SER A N 1
ATOM 3213 C CA . SER A 1 420 ? 18.692 7.584 -16.204 1.00 97.00 420 SER A CA 1
ATOM 3214 C C . SER A 1 420 ? 19.055 7.335 -17.672 1.00 97.00 420 SER A C 1
ATOM 3216 O O . SER A 1 420 ? 18.643 8.100 -18.548 1.00 97.00 420 SER A O 1
ATOM 3218 N N . PRO A 1 421 ? 19.769 6.238 -17.993 1.00 95.81 421 PRO A N 1
ATOM 3219 C CA . PRO A 1 421 ? 20.080 5.893 -19.377 1.00 95.81 421 PRO A CA 1
ATOM 3220 C C . PRO A 1 421 ? 18.872 5.317 -20.130 1.00 95.81 421 PRO A C 1
ATOM 3222 O O . PRO A 1 421 ? 18.897 5.255 -21.359 1.00 95.81 421 PRO A O 1
ATOM 3225 N N . THR A 1 422 ? 17.833 4.859 -19.418 1.00 94.25 422 THR A N 1
ATOM 3226 C CA . THR A 1 422 ? 16.663 4.194 -20.015 1.00 94.25 422 THR A CA 1
ATOM 3227 C C . THR A 1 422 ? 15.388 5.029 -19.959 1.00 94.25 422 THR A C 1
ATOM 3229 O O . THR A 1 422 ? 14.513 4.834 -20.803 1.00 94.25 422 THR A O 1
ATOM 3232 N N . ILE A 1 423 ? 15.272 5.970 -19.015 1.00 95.06 423 ILE A N 1
ATOM 3233 C CA . ILE A 1 423 ? 14.087 6.818 -18.848 1.00 95.06 423 ILE A CA 1
ATOM 3234 C C . ILE A 1 423 ? 14.477 8.280 -19.093 1.00 95.06 423 ILE A C 1
ATOM 3236 O O . ILE A 1 423 ? 14.989 8.964 -18.213 1.00 95.06 423 ILE A O 1
ATOM 3240 N N . GLN A 1 424 ? 14.210 8.777 -20.302 1.00 95.19 424 GLN A N 1
ATOM 3241 C CA . GLN A 1 424 ? 14.516 10.160 -20.673 1.00 95.19 424 GLN A CA 1
ATOM 3242 C C . GLN A 1 424 ? 13.794 11.161 -19.755 1.00 95.19 424 GLN A C 1
ATOM 3244 O O . GLN A 1 424 ? 12.582 11.069 -19.594 1.00 95.19 424 GLN A O 1
ATOM 3249 N N . GLY A 1 425 ? 14.534 12.132 -19.208 1.00 94.44 425 GLY A N 1
ATOM 3250 C CA . GLY A 1 425 ? 14.003 13.168 -18.309 1.00 94.44 425 GLY A CA 1
ATOM 3251 C C . GLY A 1 425 ? 13.992 12.784 -16.825 1.00 94.44 425 GLY A C 1
ATOM 3252 O O . GLY A 1 425 ? 13.703 13.636 -15.987 1.00 94.44 425 GLY A O 1
ATOM 3253 N N . LEU A 1 426 ? 14.344 11.535 -16.493 1.00 97.19 426 LEU A N 1
ATOM 3254 C CA . LEU A 1 426 ? 14.510 11.070 -15.118 1.00 97.19 426 LEU A CA 1
ATOM 3255 C C . LEU A 1 426 ? 15.978 11.114 -14.691 1.00 97.19 426 LEU A C 1
ATOM 3257 O O . LEU A 1 426 ? 16.844 10.577 -15.380 1.00 97.19 426 LEU A O 1
ATOM 3261 N N . ALA A 1 427 ? 16.226 11.644 -13.497 1.00 97.88 427 ALA A N 1
ATOM 3262 C CA . ALA A 1 427 ? 17.487 11.519 -12.782 1.00 97.88 427 ALA A CA 1
ATOM 3263 C C . ALA A 1 427 ? 17.269 10.901 -11.391 1.00 97.88 427 ALA A C 1
ATOM 3265 O O . ALA A 1 427 ? 16.216 11.066 -10.766 1.00 97.88 427 ALA A O 1
ATOM 3266 N N . TYR A 1 428 ? 18.278 10.190 -10.893 1.00 98.19 428 TYR A N 1
ATOM 3267 C CA . TYR A 1 428 ? 18.294 9.607 -9.552 1.00 98.19 428 TYR A CA 1
ATOM 3268 C C . TYR A 1 428 ? 19.091 10.505 -8.614 1.00 98.19 428 TYR A C 1
ATOM 3270 O O . TYR A 1 428 ? 20.235 10.843 -8.913 1.00 98.19 428 TYR A O 1
ATOM 3278 N N . ILE A 1 429 ? 18.509 10.859 -7.471 1.00 97.94 429 ILE A N 1
ATOM 3279 C CA . ILE A 1 429 ? 19.222 11.535 -6.382 1.00 97.94 429 ILE A CA 1
ATOM 3280 C C . ILE A 1 429 ? 20.107 10.488 -5.706 1.00 97.94 429 ILE A C 1
ATOM 3282 O O . ILE A 1 429 ? 19.634 9.396 -5.386 1.00 97.94 429 ILE A O 1
ATOM 3286 N N . VAL A 1 430 ? 21.388 10.788 -5.508 1.00 97.62 430 VAL A N 1
ATOM 3287 C CA . VAL A 1 430 ? 22.328 9.874 -4.848 1.00 97.62 430 VAL A CA 1
ATOM 3288 C C . VAL A 1 430 ? 22.211 10.035 -3.335 1.00 97.62 430 VAL A C 1
ATOM 3290 O O . VAL A 1 430 ? 22.266 11.153 -2.833 1.00 97.62 430 VAL A O 1
ATOM 3293 N N . ALA A 1 431 ? 22.037 8.931 -2.606 1.00 96.56 431 ALA A N 1
ATOM 3294 C CA . ALA A 1 431 ? 21.971 8.971 -1.148 1.00 96.56 431 ALA A CA 1
ATOM 3295 C C . ALA A 1 431 ? 23.327 9.378 -0.550 1.00 96.56 431 ALA A C 1
ATOM 3297 O O . ALA A 1 431 ? 24.369 8.835 -0.926 1.00 96.56 431 ALA A O 1
ATOM 3298 N N . GLU A 1 432 ? 23.302 10.294 0.414 1.00 90.75 432 GLU A N 1
ATOM 3299 C CA . GLU A 1 432 ? 24.485 10.679 1.179 1.00 90.75 432 GLU A CA 1
ATOM 3300 C C . GLU A 1 432 ? 24.766 9.622 2.255 1.00 90.75 432 GLU A C 1
ATOM 3302 O O . GLU A 1 432 ? 24.181 9.635 3.337 1.00 90.75 432 GLU A O 1
ATOM 3307 N N . GLU A 1 433 ? 25.653 8.675 1.949 1.00 88.06 433 GLU A N 1
ATOM 3308 C CA . GLU A 1 433 ? 26.175 7.718 2.927 1.00 88.06 433 GLU A CA 1
ATOM 3309 C C . GLU A 1 433 ? 27.632 8.040 3.273 1.00 88.06 433 GLU A C 1
ATOM 3311 O O . GLU A 1 433 ? 28.475 8.249 2.391 1.00 88.06 433 GLU A O 1
ATOM 3316 N N . ASP A 1 434 ? 27.944 8.029 4.572 1.00 79.31 434 ASP A N 1
ATOM 3317 C CA . ASP A 1 434 ? 29.300 8.235 5.074 1.00 79.31 434 ASP A CA 1
ATOM 3318 C C . ASP A 1 434 ? 30.280 7.251 4.413 1.00 79.31 434 ASP A C 1
ATOM 3320 O O . ASP A 1 434 ? 30.233 6.038 4.625 1.00 79.31 434 ASP A O 1
ATOM 3324 N N . GLY A 1 435 ? 31.210 7.787 3.619 1.00 85.31 435 GLY A N 1
ATOM 3325 C CA . GLY A 1 435 ? 32.281 7.014 2.986 1.00 85.31 435 GLY A CA 1
ATOM 3326 C C . GLY A 1 435 ? 31.997 6.517 1.567 1.00 85.31 435 GLY A C 1
ATOM 3327 O O . GLY A 1 435 ? 32.874 5.870 0.993 1.00 85.31 435 GLY A O 1
ATOM 3328 N N . CYS A 1 436 ? 30.848 6.847 0.968 1.00 93.38 436 CYS A N 1
ATOM 3329 C CA . CYS A 1 436 ? 30.583 6.545 -0.437 1.00 93.38 436 CYS A CA 1
ATOM 3330 C C . CYS A 1 436 ? 30.844 7.756 -1.348 1.00 93.38 436 CYS A C 1
ATOM 3332 O O . CYS A 1 436 ? 29.935 8.489 -1.724 1.00 93.38 436 CYS A O 1
ATOM 3334 N N . ALA A 1 437 ? 32.113 7.984 -1.697 1.00 92.44 437 ALA A N 1
ATOM 3335 C CA . ALA A 1 437 ? 32.497 9.080 -2.585 1.00 92.44 437 ALA A CA 1
ATOM 3336 C C . ALA A 1 437 ? 32.371 8.681 -4.064 1.00 92.44 437 ALA A C 1
ATOM 3338 O O . ALA A 1 437 ? 32.944 7.679 -4.494 1.00 92.44 437 ALA A O 1
ATOM 3339 N N . LEU A 1 438 ? 31.667 9.499 -4.847 1.00 91.56 438 LEU A N 1
ATOM 3340 C CA . LEU A 1 438 ? 31.650 9.406 -6.307 1.00 91.56 438 LEU A CA 1
ATOM 3341 C C . LEU A 1 438 ? 32.954 9.971 -6.885 1.00 91.56 438 LEU A C 1
ATOM 3343 O O . LEU A 1 438 ? 33.447 11.003 -6.425 1.00 91.56 438 LEU A O 1
ATOM 3347 N N . SER A 1 439 ? 33.507 9.309 -7.904 1.00 89.44 439 SER A N 1
ATOM 3348 C CA . SER A 1 439 ? 34.679 9.810 -8.627 1.00 89.44 439 SER A CA 1
ATOM 3349 C C . SER A 1 439 ? 34.236 10.492 -9.917 1.00 89.44 439 SER A C 1
ATOM 3351 O O . SER A 1 439 ? 33.650 9.853 -10.791 1.00 89.44 439 SER A O 1
ATOM 3353 N N . TYR A 1 440 ? 34.498 11.795 -10.024 1.00 87.44 440 TYR A N 1
ATOM 3354 C CA . TYR A 1 440 ? 34.190 12.580 -11.215 1.00 87.44 440 TYR A CA 1
ATOM 3355 C C . TYR A 1 440 ? 35.438 12.779 -12.072 1.00 87.44 440 TYR A C 1
ATOM 3357 O O . TYR A 1 440 ? 36.433 13.349 -11.615 1.00 87.44 440 TYR A O 1
ATOM 3365 N N . GLU A 1 441 ? 35.366 12.358 -13.334 1.00 86.00 441 GLU A N 1
ATOM 3366 C CA . GLU A 1 441 ? 36.398 12.636 -14.327 1.00 86.00 441 GLU A CA 1
ATOM 3367 C C . GLU A 1 441 ? 35.921 13.732 -15.292 1.00 86.00 441 GLU A C 1
ATOM 3369 O O . GLU A 1 441 ? 35.174 13.488 -16.244 1.00 86.00 441 GLU A O 1
ATOM 3374 N N . GLU A 1 442 ? 36.396 14.962 -15.070 1.00 85.06 442 GLU A N 1
ATOM 3375 C CA . GLU A 1 442 ? 35.995 16.151 -15.841 1.00 85.06 442 GLU A CA 1
ATOM 3376 C C . GLU A 1 442 ? 36.206 15.987 -17.357 1.00 85.06 442 GLU A C 1
ATOM 3378 O O . GLU A 1 442 ? 35.413 16.475 -18.162 1.00 85.06 442 GLU A O 1
ATOM 3383 N N . ALA A 1 443 ? 37.243 15.248 -17.759 1.00 76.62 443 ALA A N 1
ATOM 3384 C CA . ALA A 1 443 ? 37.560 15.007 -19.164 1.00 76.62 443 ALA A CA 1
ATOM 3385 C C . ALA A 1 443 ? 36.534 14.106 -19.876 1.00 76.62 443 ALA A C 1
ATOM 3387 O O . ALA A 1 443 ? 36.327 14.257 -21.081 1.00 76.62 443 ALA A O 1
ATOM 3388 N N . ALA A 1 444 ? 35.901 13.180 -19.150 1.00 76.12 444 ALA A N 1
ATOM 3389 C CA . ALA A 1 444 ? 34.982 12.193 -19.712 1.00 76.12 444 ALA A CA 1
ATOM 3390 C C . ALA A 1 444 ? 33.509 12.614 -19.606 1.00 76.12 444 ALA A C 1
ATOM 3392 O O . ALA A 1 444 ? 32.679 12.066 -20.331 1.00 76.12 444 ALA A O 1
ATOM 3393 N N . ARG A 1 445 ? 33.181 13.569 -18.717 1.00 88.81 445 ARG A N 1
ATOM 3394 C CA . ARG A 1 445 ? 31.796 13.881 -18.301 1.00 88.81 445 ARG A CA 1
ATOM 3395 C C . ARG A 1 445 ? 31.019 12.637 -17.850 1.00 88.81 445 ARG A C 1
ATOM 3397 O O . ARG A 1 445 ? 29.799 12.575 -17.975 1.00 88.81 445 ARG A O 1
ATOM 3404 N N . LEU A 1 446 ? 31.748 11.640 -17.363 1.00 93.50 446 LEU A N 1
ATOM 3405 C CA . LEU A 1 446 ? 31.217 10.404 -16.824 1.00 93.50 446 LEU A CA 1
ATOM 3406 C C . LEU A 1 446 ? 31.724 10.270 -15.395 1.00 93.50 446 LEU A C 1
ATOM 3408 O O . LEU A 1 446 ? 32.902 10.489 -15.113 1.00 93.50 446 LEU A O 1
ATOM 3412 N N . THR A 1 447 ? 30.806 9.918 -14.513 1.00 95.44 447 THR A N 1
ATOM 3413 C CA . THR A 1 447 ? 31.061 9.629 -13.110 1.00 95.44 447 THR A CA 1
ATOM 3414 C C . THR A 1 447 ? 31.097 8.122 -12.941 1.00 95.44 447 THR A C 1
ATOM 3416 O O . THR A 1 447 ? 30.142 7.439 -13.322 1.00 95.44 447 THR A O 1
ATOM 3419 N N . GLU A 1 448 ? 32.180 7.602 -12.366 1.00 96.12 448 GLU A N 1
ATOM 3420 C CA . GLU A 1 448 ? 32.254 6.194 -11.979 1.00 96.12 448 GLU A CA 1
ATOM 3421 C C . GLU A 1 448 ? 31.358 5.968 -10.754 1.00 96.12 448 GLU A C 1
ATOM 3423 O O . GLU A 1 448 ? 31.490 6.651 -9.734 1.00 96.12 448 GLU A O 1
ATOM 3428 N N . ILE A 1 449 ? 30.429 5.017 -10.865 1.00 97.12 449 ILE A N 1
ATOM 3429 C CA . ILE A 1 449 ? 29.447 4.699 -9.827 1.00 97.12 449 ILE A CA 1
ATOM 3430 C C . ILE A 1 449 ? 29.990 3.553 -8.961 1.00 97.12 449 ILE A C 1
ATOM 3432 O O . ILE A 1 449 ? 30.039 2.412 -9.430 1.00 97.12 449 ILE A O 1
ATOM 3436 N N . PRO A 1 450 ? 30.391 3.813 -7.703 1.00 96.81 450 PRO A N 1
ATOM 3437 C CA . PRO A 1 450 ? 30.916 2.789 -6.815 1.00 96.81 450 PRO A CA 1
ATOM 3438 C C . PRO A 1 450 ? 29.801 1.854 -6.332 1.00 96.81 450 PRO A C 1
ATOM 3440 O O . PRO A 1 450 ? 28.641 2.247 -6.205 1.00 96.81 450 PRO A O 1
ATOM 3443 N N . ASP A 1 451 ? 30.169 0.628 -5.957 1.00 96.44 451 ASP A N 1
ATOM 3444 C CA . ASP A 1 451 ? 29.224 -0.390 -5.471 1.00 96.44 451 ASP A CA 1
ATOM 3445 C C . ASP A 1 451 ? 28.478 0.021 -4.188 1.00 96.44 451 ASP A C 1
ATOM 3447 O O . ASP A 1 451 ? 27.432 -0.548 -3.869 1.00 96.44 451 ASP A O 1
ATOM 3451 N N . CYS A 1 452 ? 28.997 0.994 -3.433 1.00 97.00 452 CYS A N 1
ATOM 3452 C CA . CYS A 1 452 ? 28.331 1.545 -2.253 1.00 97.00 452 CYS A CA 1
ATOM 3453 C C . CYS A 1 452 ? 27.209 2.531 -2.598 1.00 97.00 452 CYS A C 1
ATOM 3455 O O . CYS A 1 452 ? 26.344 2.741 -1.759 1.00 97.00 452 CYS A O 1
ATOM 3457 N N . ALA A 1 453 ? 27.176 3.109 -3.805 1.00 97.44 453 ALA A N 1
ATOM 3458 C CA . ALA A 1 453 ? 26.228 4.173 -4.117 1.00 97.44 453 ALA A CA 1
ATOM 3459 C C . ALA A 1 453 ? 24.791 3.640 -4.099 1.00 97.44 453 ALA A C 1
ATOM 3461 O O . ALA A 1 453 ? 24.506 2.537 -4.590 1.00 97.44 453 ALA A O 1
ATOM 3462 N N . ARG A 1 454 ? 23.878 4.424 -3.526 1.00 97.88 454 ARG A N 1
ATOM 3463 C CA . ARG A 1 454 ? 22.456 4.090 -3.394 1.00 97.88 454 ARG A CA 1
ATOM 3464 C C . ARG A 1 454 ? 21.582 5.186 -3.982 1.00 97.88 454 ARG A C 1
ATOM 3466 O O . ARG A 1 454 ? 21.974 6.349 -4.031 1.00 97.88 454 ARG A O 1
ATOM 3473 N N . ILE A 1 455 ? 20.388 4.797 -4.408 1.00 98.12 455 ILE A N 1
ATOM 3474 C CA . ILE A 1 455 ? 19.332 5.730 -4.804 1.00 98.12 455 ILE A CA 1
ATOM 3475 C C . ILE A 1 455 ? 18.759 6.367 -3.532 1.00 98.12 455 ILE A C 1
ATOM 3477 O O . ILE A 1 455 ? 18.178 5.668 -2.706 1.00 98.12 455 ILE A O 1
ATOM 3481 N N . GLY A 1 456 ? 18.926 7.677 -3.379 1.00 97.56 456 GLY A N 1
ATOM 3482 C CA . GLY A 1 456 ? 18.317 8.494 -2.324 1.00 97.56 456 GLY A CA 1
ATOM 3483 C C . GLY A 1 456 ? 16.991 9.136 -2.739 1.00 97.56 456 GLY A C 1
ATOM 3484 O O . GLY A 1 456 ? 16.258 9.634 -1.895 1.00 97.56 456 GLY A O 1
ATOM 3485 N N . GLY A 1 457 ? 16.650 9.107 -4.027 1.00 97.81 457 GLY A N 1
ATOM 3486 C CA . GLY A 1 457 ? 15.403 9.675 -4.525 1.00 97.81 457 GLY A CA 1
ATOM 3487 C C . GLY A 1 457 ? 15.367 9.805 -6.042 1.00 97.81 457 GLY A C 1
ATOM 3488 O O . GLY A 1 457 ? 16.212 9.262 -6.755 1.00 97.81 457 GLY A O 1
ATOM 3489 N N . PHE A 1 458 ? 14.382 10.549 -6.528 1.00 98.19 458 PHE A N 1
ATOM 3490 C CA . PHE A 1 458 ? 14.074 10.731 -7.943 1.00 98.19 458 PHE A CA 1
ATOM 3491 C C . PHE A 1 458 ? 13.850 12.209 -8.243 1.00 98.19 458 PHE A C 1
ATOM 3493 O O . PHE A 1 458 ? 13.311 12.943 -7.411 1.00 98.19 458 PHE A O 1
ATOM 3500 N N . ARG A 1 459 ? 14.228 12.635 -9.449 1.00 97.69 459 ARG A N 1
ATOM 3501 C CA . ARG A 1 459 ? 14.008 13.994 -9.941 1.00 97.69 459 ARG A CA 1
ATOM 3502 C C . ARG A 1 459 ? 13.638 13.988 -11.423 1.00 97.69 459 ARG A C 1
ATOM 3504 O O . ARG A 1 459 ? 14.240 13.269 -12.212 1.00 97.69 459 ARG A O 1
ATOM 3511 N N . LEU A 1 460 ? 12.654 14.807 -11.777 1.00 97.38 460 LEU A N 1
ATOM 3512 C CA . LEU A 1 460 ? 12.241 15.140 -13.137 1.00 97.38 460 LEU A CA 1
ATOM 3513 C C . LEU A 1 460 ? 12.475 16.636 -13.352 1.00 97.38 460 LEU A C 1
ATOM 3515 O O . LEU A 1 460 ? 12.093 17.438 -12.497 1.00 97.38 460 LEU A O 1
ATOM 3519 N N . TRP A 1 461 ? 13.039 17.016 -14.493 1.00 93.50 461 TRP A N 1
ATOM 3520 C CA . TRP A 1 461 ? 13.177 18.415 -14.906 1.00 93.50 461 TRP A CA 1
ATOM 3521 C C . TRP A 1 461 ? 12.851 18.580 -16.388 1.00 93.50 461 TRP A C 1
ATOM 3523 O O . TRP A 1 461 ? 13.012 17.655 -17.189 1.00 93.50 461 TRP A O 1
ATOM 3533 N N . ALA A 1 462 ? 12.393 19.770 -16.769 1.00 87.50 462 ALA A N 1
ATOM 3534 C CA . ALA A 1 462 ? 12.272 20.112 -18.179 1.00 87.50 462 ALA A CA 1
ATOM 3535 C C . ALA A 1 462 ? 13.671 20.141 -18.817 1.00 87.50 462 ALA A C 1
ATOM 3537 O O . ALA A 1 462 ? 14.556 20.852 -18.348 1.00 87.50 462 ALA A O 1
ATOM 3538 N N . VAL A 1 463 ? 13.877 19.349 -19.871 1.00 79.06 463 VAL A N 1
ATOM 3539 C CA . VAL A 1 463 ? 15.086 19.448 -20.696 1.00 79.06 463 VAL A CA 1
ATOM 3540 C C . VAL A 1 463 ? 14.952 20.722 -21.529 1.00 79.06 463 VAL A C 1
ATOM 3542 O O . VAL A 1 463 ? 14.014 20.822 -22.324 1.00 79.06 463 VAL A O 1
ATOM 3545 N N . GLU A 1 464 ? 15.833 21.696 -21.297 1.00 69.31 464 GLU A N 1
ATOM 3546 C CA . GLU A 1 464 ? 15.890 22.945 -22.076 1.00 69.31 464 GLU A CA 1
ATOM 3547 C C . GLU A 1 464 ? 16.3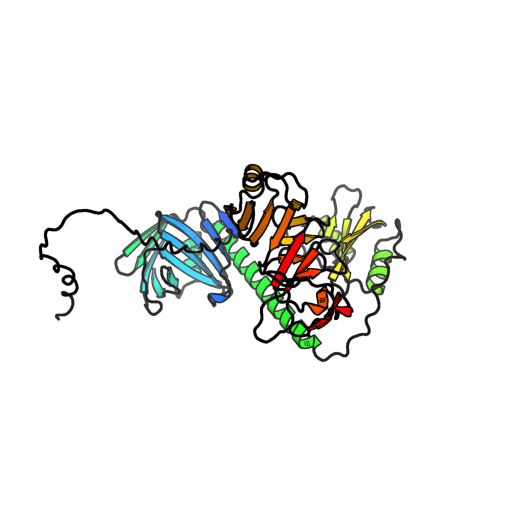19 22.737 -23.535 1.00 69.31 464 GLU A C 1
ATOM 3549 O O . GLU A 1 464 ? 17.179 21.861 -23.805 1.00 69.31 464 GLU A O 1
#